Protein AF-A0A3M1I255-F1 (afdb_monomer)

Sequence (517 aa):
MKRRALAVLLSLVSLVLFVALSLAASPASAQTYRFALEQEVVHVYLNGDGTLDLEYTFLFANDKDASPIDFVDVGLPDEEYLYGDLSHVRAEVNGQPIEEIAPSPYVFPGLALALGEHAIRPGERGEVHVFIPGVKAQYYPDTTSGDYASFQFSPTWFGEEFVHGESDITVTFHLPPGVAPAEPRWHEAPEGFPAEPETGFDEEGRITYTWHNPQANGFTQYIFGLSIPRQYVLSAIVLAEKRLLLTITPEGALDVYYFLAFKNDSRNTPLSQFSLRDAYGYRSEVASLQAAVDGTPLAADALSVEYGDIHLDLGEQAIQSGQSGTVEVRYLLTGQTFTSSWYQERYRRVKLDFEPAGFTEDWLFGPTDLTVRVTLPPGLSEADLDMLTPDDLGEPRFEHDAEGHLVLLWEVSAVSPSTPQYLDLEMPSGVVPESAVYRFPPPGLLERLGIDEDTAMLFSCIAFIAGVIVVSTYQARRRKMQYFPPKIKIEGHGIKRGLTAVEAAILMEQPLDKVMT

Secondary structure (DSSP, 8-state):
-HHHHHHHHHHHHHHHHHHHHHH-----------EEEEEEEEEEEE-TTSEEEEEEEEEEEE-TTSPPB-EEEEE-S-SGGGGS-GGG-EEEETTEE--EEEE-SSSSSEEEEE-GGG-B-TT-EEEEEEEEEEEEP--EE-SS-TTEEEEEE------TTTEES-EEEEEEEEPPTT--TTS-EE-PPPTTS-SS-EEEE-TT--EEEEEEEEEE-TTS---EEEEEEGGGTS--EEEEEEEEEEEE-TTS-EEEEEEEEEEE--SS--B-EEEEE-SSTTTEEEEEEEEEETTEEPPGGGEEEETTEEEEE-GGG-B-TT-EEEEEEEEEEEES-EEE-STTTTS-EEEEEE---PPPTTTEES-EEEEEEEEPPTT--GGG-EEE--TTT-SPEEEE-TT--EEEEEEEEEE-TT----EEEEEEGGGS-GGGEEEPPPPPTTGGGT--HHHHHHHHHHHHHHHHHHHHHHHHHHHHTS-PPP----------TT--HHHHHHHTT--GGG---

Nearest PDB structures (foldseek):
  8b6l-assembly1_O  TM=3.598E-01  e=1.463E-15  Homo sapiens
  6s7o-assembly1_E  TM=3.641E-01  e=7.084E-15  Homo sapiens
  6s7t-assembly1_E  TM=3.806E-01  e=4.755E-14  Homo sapiens
  7oci-assembly1_A  TM=3.636E-01  e=4.503E-14  Saccharomyces cerevisiae S288C
  6c26-assembly1_1  TM=3.506E-01  e=1.956E-13  Saccharomyces cerevisiae S288C

pLDDT: mean 83.04, std 16.11, range [34.34, 98.88]

Structure (mmCIF, N/CA/C/O backbone):
data_AF-A0A3M1I255-F1
#
_entry.id   AF-A0A3M1I255-F1
#
loop_
_atom_site.group_PDB
_atom_site.id
_atom_site.type_symbol
_atom_site.label_atom_id
_atom_site.label_alt_id
_atom_site.label_comp_id
_atom_site.label_asym_id
_atom_site.label_entity_id
_atom_site.label_seq_id
_atom_site.pdbx_PDB_ins_code
_atom_site.Cartn_x
_atom_site.Cartn_y
_atom_site.Cartn_z
_atom_site.occupancy
_atom_site.B_iso_or_equiv
_atom_site.auth_seq_id
_atom_site.auth_comp_id
_atom_site.auth_asym_id
_atom_site.auth_atom_id
_atom_site.pdbx_PDB_model_num
ATOM 1 N N . MET A 1 1 ? -20.206 25.141 -33.506 1.00 45.88 1 MET A N 1
ATOM 2 C CA . MET A 1 1 ? -21.549 25.143 -32.870 1.00 45.88 1 MET A CA 1
ATOM 3 C C . MET A 1 1 ? -21.674 24.180 -31.686 1.00 45.88 1 MET A C 1
ATOM 5 O O . MET A 1 1 ? -22.148 24.625 -30.652 1.00 45.88 1 MET A O 1
ATOM 9 N N . LYS A 1 2 ? -21.198 22.925 -31.767 1.00 43.56 2 LYS A N 1
ATOM 10 C CA . LYS A 1 2 ? -21.338 21.913 -30.692 1.00 43.56 2 LYS A CA 1
ATOM 11 C C . LYS A 1 2 ? -20.740 22.305 -29.320 1.00 43.56 2 LYS A C 1
ATOM 13 O O . LYS A 1 2 ? -21.380 22.085 -28.304 1.00 43.56 2 LYS A O 1
ATOM 18 N N . ARG A 1 3 ? -19.587 22.991 -29.281 1.00 39.81 3 ARG A N 1
ATOM 19 C CA . ARG A 1 3 ? -18.943 23.444 -28.023 1.00 39.81 3 ARG A CA 1
ATOM 20 C C . ARG A 1 3 ? -19.715 24.536 -27.262 1.00 39.81 3 ARG A C 1
ATOM 22 O O . ARG A 1 3 ? -19.673 24.572 -26.042 1.00 39.81 3 ARG A O 1
ATOM 29 N N . ARG A 1 4 ? -20.460 25.400 -27.967 1.00 43.88 4 ARG A N 1
ATOM 30 C CA . ARG A 1 4 ? -21.288 26.447 -27.333 1.00 43.88 4 ARG A CA 1
ATOM 31 C C . ARG A 1 4 ? -22.576 25.876 -26.736 1.00 43.88 4 ARG A C 1
ATOM 33 O O . ARG A 1 4 ? -23.020 26.356 -25.705 1.00 43.88 4 ARG A O 1
ATOM 40 N N . ALA A 1 5 ? -23.139 24.838 -27.356 1.00 45.91 5 ALA A N 1
ATOM 41 C CA . ALA A 1 5 ? -24.298 24.126 -26.821 1.00 45.91 5 ALA A CA 1
ATOM 42 C C . ALA A 1 5 ? -23.943 23.318 -25.560 1.00 45.91 5 ALA A C 1
ATOM 44 O O . ALA A 1 5 ? -24.711 23.325 -24.606 1.00 45.91 5 ALA A O 1
ATOM 45 N N . LEU A 1 6 ? -22.756 22.699 -25.527 1.00 50.34 6 LEU A N 1
ATOM 46 C CA . LEU A 1 6 ? -22.270 21.946 -24.367 1.00 50.34 6 LEU A CA 1
ATOM 47 C C . LEU A 1 6 ? -22.017 22.851 -23.150 1.00 50.34 6 LEU A C 1
ATOM 49 O O . LEU A 1 6 ? -22.434 22.521 -22.048 1.00 50.34 6 LEU A O 1
ATOM 53 N N . ALA A 1 7 ? -21.418 24.028 -23.358 1.00 46.34 7 ALA A N 1
ATOM 54 C CA . ALA A 1 7 ? -21.197 25.003 -22.288 1.00 46.34 7 ALA A CA 1
ATOM 55 C C . ALA A 1 7 ? -22.514 25.548 -21.702 1.00 46.34 7 ALA A C 1
ATOM 57 O O . ALA A 1 7 ? -22.649 25.659 -20.488 1.00 46.34 7 ALA A O 1
ATOM 58 N N . VAL A 1 8 ? -23.513 25.830 -22.549 1.00 54.78 8 VAL A N 1
ATOM 59 C CA . VAL A 1 8 ? -24.846 26.281 -22.101 1.00 54.78 8 VAL A CA 1
ATOM 60 C C . VAL A 1 8 ? -25.586 25.176 -21.340 1.00 54.78 8 VAL A C 1
ATOM 62 O O . VAL A 1 8 ? -26.244 25.464 -20.343 1.00 54.78 8 VAL A O 1
ATOM 65 N N . LEU A 1 9 ? -25.446 23.918 -21.768 1.00 54.84 9 LEU A N 1
ATOM 66 C CA . LEU A 1 9 ? -26.016 22.760 -21.079 1.00 54.84 9 LEU A CA 1
ATOM 67 C C . LEU A 1 9 ? -25.373 22.551 -19.697 1.00 54.84 9 LEU A C 1
ATOM 69 O O . LEU A 1 9 ? -26.095 22.409 -18.717 1.00 54.84 9 LEU A O 1
ATOM 73 N N . LEU A 1 10 ? -24.042 22.622 -19.597 1.00 55.81 10 LEU A N 1
ATOM 74 C CA . LEU A 1 10 ? -23.306 22.521 -18.328 1.00 55.81 10 LEU A CA 1
ATOM 75 C C . LEU A 1 10 ? -23.678 23.644 -17.347 1.00 55.81 10 LEU A C 1
ATOM 77 O O . LEU A 1 10 ? -23.883 23.388 -16.161 1.00 55.81 10 LEU A O 1
ATOM 81 N N . SER A 1 11 ? -23.842 24.878 -17.834 1.00 52.22 11 SER A N 1
ATOM 82 C CA . SER A 1 11 ? -24.285 26.003 -16.999 1.00 52.22 11 SER A CA 1
ATOM 83 C C . SER A 1 11 ? -25.735 25.863 -16.522 1.00 52.22 11 SER A C 1
ATOM 85 O O . SER A 1 11 ? -26.038 26.234 -15.390 1.00 52.22 11 SER A O 1
ATOM 87 N N . LEU A 1 12 ? -26.631 25.312 -17.348 1.00 55.22 12 LEU A N 1
ATOM 88 C CA . LEU A 1 12 ? -28.015 25.026 -16.952 1.00 55.22 12 LEU A CA 1
ATOM 89 C C . LEU A 1 12 ? -28.090 23.898 -15.919 1.00 55.22 12 LEU A C 1
ATOM 91 O O . LEU A 1 12 ? -28.837 24.021 -14.954 1.00 55.22 12 LEU A O 1
ATOM 95 N N . VAL A 1 13 ? -27.286 22.844 -16.080 1.00 66.81 13 VAL A N 1
ATOM 96 C CA . VAL A 1 13 ? -27.197 21.738 -15.112 1.00 66.81 13 VAL A CA 1
ATOM 97 C C . VAL A 1 13 ? -26.678 22.242 -13.766 1.00 66.81 13 VAL A C 1
ATOM 99 O O . VAL A 1 13 ? -27.298 21.976 -12.743 1.00 66.81 13 VAL A O 1
ATOM 102 N N . SER A 1 14 ? -25.612 23.047 -13.760 1.00 60.94 14 SER A N 1
ATOM 103 C CA . SER A 1 14 ? -25.048 23.615 -12.529 1.00 60.94 14 SER A CA 1
ATOM 104 C C . SER A 1 14 ? -26.018 24.583 -11.825 1.00 60.94 14 SER A C 1
ATOM 106 O O . SER A 1 14 ? -26.135 24.565 -10.601 1.00 60.94 14 SER A O 1
ATOM 108 N N . LEU A 1 15 ? -26.797 25.366 -12.586 1.00 57.41 15 LEU A N 1
ATOM 109 C CA . LEU A 1 15 ? -27.832 26.254 -12.041 1.00 57.41 15 LEU A CA 1
ATOM 110 C C . LEU A 1 15 ? -29.017 25.479 -11.441 1.00 57.41 15 LEU A C 1
ATOM 112 O O . LEU A 1 15 ? -29.528 25.862 -10.390 1.00 57.41 15 LEU A O 1
ATOM 116 N N . VAL A 1 16 ? -29.453 24.394 -12.087 1.00 67.00 16 VAL A N 1
ATOM 117 C CA . VAL A 1 16 ? -30.518 23.522 -11.565 1.00 67.00 16 VAL A CA 1
ATOM 118 C C . VAL A 1 16 ? -30.048 22.790 -10.308 1.00 67.00 16 VAL A C 1
ATOM 120 O O . VAL A 1 16 ? -30.804 22.727 -9.342 1.00 67.00 16 VAL A O 1
ATOM 123 N N . LEU A 1 17 ? -28.792 22.331 -10.274 1.00 62.12 17 LEU A N 1
ATOM 124 C CA . LEU A 1 17 ? -28.184 21.719 -9.088 1.00 62.12 17 LEU A CA 1
ATOM 125 C C . LEU A 1 17 ? -28.128 22.715 -7.916 1.00 62.12 17 LEU A C 1
ATOM 127 O O . LEU A 1 17 ? -28.520 22.391 -6.801 1.00 62.12 17 LEU A O 1
ATOM 131 N N . PHE A 1 18 ? -27.736 23.964 -8.182 1.00 62.16 18 PHE A N 1
ATOM 132 C CA . PHE A 1 18 ? -27.691 25.037 -7.185 1.00 62.16 18 PHE A CA 1
ATOM 133 C C . PHE A 1 18 ? -29.078 25.385 -6.611 1.00 62.16 18 PHE A C 1
ATOM 135 O O . PHE A 1 18 ? -29.231 25.590 -5.403 1.00 62.16 18 PHE A O 1
ATOM 142 N N . VAL A 1 19 ? -30.110 25.433 -7.460 1.00 60.09 19 VAL A N 1
ATOM 143 C CA . VAL A 1 19 ? -31.499 25.677 -7.031 1.00 60.09 19 VAL A CA 1
ATOM 144 C C . VAL A 1 19 ? -32.063 24.474 -6.264 1.00 60.09 19 VAL A C 1
ATOM 146 O O . VAL A 1 19 ? -32.765 24.664 -5.276 1.00 60.09 19 VAL A O 1
ATOM 149 N N . ALA A 1 20 ? -31.712 23.246 -6.653 1.00 57.16 20 ALA A N 1
ATOM 150 C CA . ALA A 1 20 ? -32.116 22.034 -5.944 1.00 57.16 20 ALA A CA 1
ATOM 151 C C . ALA A 1 20 ? -31.476 21.931 -4.546 1.00 57.16 20 ALA A C 1
ATOM 153 O O . ALA A 1 20 ? -32.188 21.666 -3.580 1.00 57.16 20 ALA A O 1
ATOM 154 N N . LEU A 1 21 ? -30.175 22.229 -4.407 1.00 57.91 21 LEU A N 1
ATOM 155 C CA . LEU A 1 21 ? -29.491 22.223 -3.105 1.00 57.91 21 LEU A CA 1
ATOM 156 C C . LEU A 1 21 ? -29.992 23.327 -2.161 1.00 57.91 21 LEU A C 1
ATOM 158 O O . LEU A 1 21 ? -30.084 23.114 -0.957 1.00 57.91 21 LEU A O 1
ATOM 162 N N . SER A 1 22 ? -30.347 24.502 -2.688 1.00 53.00 22 SER A N 1
ATOM 163 C CA . SER A 1 22 ? -30.841 25.616 -1.862 1.00 53.00 22 SER A CA 1
ATOM 164 C C . SER A 1 22 ? -32.302 25.462 -1.421 1.00 53.00 22 SER A C 1
ATOM 166 O O . SER A 1 22 ? -32.699 26.067 -0.426 1.00 53.00 22 SER A O 1
ATOM 168 N N . LEU A 1 23 ? -33.092 24.637 -2.117 1.00 46.41 23 LEU A N 1
ATOM 169 C CA . LEU A 1 23 ? -34.475 24.309 -1.751 1.00 46.41 23 LEU A CA 1
ATOM 170 C C . LEU A 1 23 ? -34.589 23.077 -0.832 1.00 46.41 23 LEU A C 1
ATOM 172 O O . LEU A 1 23 ? -35.651 22.869 -0.252 1.00 46.41 23 LEU A O 1
ATOM 176 N N . ALA A 1 24 ? -33.520 22.289 -0.674 1.00 43.31 24 ALA A N 1
ATOM 177 C CA . ALA A 1 24 ? -33.484 21.097 0.182 1.00 43.31 24 ALA A CA 1
ATOM 178 C C . ALA A 1 24 ? -33.127 21.386 1.655 1.00 43.31 24 ALA A C 1
ATOM 180 O O . ALA A 1 24 ? -33.186 20.483 2.488 1.00 43.31 24 ALA A O 1
ATOM 181 N N . ALA A 1 25 ? -32.792 22.634 2.003 1.00 44.06 25 ALA A N 1
ATOM 182 C CA . ALA A 1 25 ? -32.494 23.034 3.376 1.00 44.06 25 ALA A CA 1
ATOM 183 C C . ALA A 1 25 ? -33.783 23.122 4.217 1.00 44.06 25 ALA A C 1
ATOM 185 O O . ALA A 1 25 ? -34.332 24.198 4.459 1.00 44.06 25 ALA A O 1
ATOM 186 N N . SER A 1 26 ? -34.285 21.965 4.645 1.00 40.56 26 SER A N 1
ATOM 187 C CA . SER A 1 26 ? -35.266 21.879 5.729 1.00 40.56 26 SER A CA 1
ATOM 188 C C . SER A 1 26 ? -34.577 22.214 7.059 1.00 40.56 26 SER A C 1
ATOM 190 O O . SER A 1 26 ? -33.384 21.939 7.200 1.00 40.56 26 SER A O 1
ATOM 192 N N . PRO A 1 27 ? -35.280 22.787 8.054 1.00 41.72 27 PRO A N 1
ATOM 193 C CA . PRO A 1 27 ? -34.753 22.834 9.410 1.00 41.72 27 PRO A CA 1
ATOM 194 C C . PRO A 1 27 ? -34.540 21.390 9.875 1.00 41.72 27 PRO A C 1
ATOM 196 O O . PRO A 1 27 ? -35.506 20.654 10.068 1.00 41.72 27 PRO A O 1
ATOM 199 N N . ALA A 1 28 ? -33.283 20.972 10.004 1.00 40.69 28 ALA A N 1
ATOM 200 C CA . ALA A 1 28 ? -32.952 19.731 10.676 1.00 40.69 28 ALA A CA 1
ATOM 201 C C . ALA A 1 28 ? -33.441 19.863 12.123 1.00 40.69 28 ALA A C 1
ATOM 203 O O . ALA A 1 28 ? -33.034 20.786 12.835 1.00 40.69 28 ALA A O 1
ATOM 204 N N . SER A 1 29 ? -34.348 18.984 12.554 1.00 45.31 29 SER A N 1
ATOM 205 C CA . SER A 1 29 ? -34.498 18.731 13.984 1.00 45.31 29 SER A CA 1
ATOM 206 C C . SER A 1 29 ? -33.114 18.345 14.483 1.00 45.31 29 SER A C 1
ATOM 208 O O . SER A 1 29 ? -32.577 17.338 14.036 1.00 45.31 29 SER A O 1
ATOM 210 N N . ALA A 1 30 ? -32.502 19.179 15.321 1.00 51.69 30 ALA A N 1
ATOM 211 C CA . ALA A 1 30 ? -31.205 18.860 15.893 1.00 51.69 30 ALA A CA 1
ATOM 212 C C . ALA A 1 30 ? -31.366 17.563 16.694 1.00 51.69 30 ALA A C 1
ATOM 214 O O . ALA A 1 30 ? -32.100 17.547 17.685 1.00 51.69 30 ALA A O 1
ATOM 215 N N . GLN A 1 31 ? -30.754 16.477 16.220 1.00 62.28 31 GLN A N 1
ATOM 216 C CA . GLN A 1 31 ? -30.656 15.244 16.988 1.00 62.28 31 GLN A CA 1
ATOM 217 C C . GLN A 1 31 ? -29.900 15.567 18.277 1.00 62.28 31 GLN A C 1
ATOM 219 O O . GLN A 1 31 ? -28.860 16.224 18.268 1.00 62.28 31 GLN A O 1
ATOM 224 N N . THR A 1 32 ? -30.472 15.158 19.400 1.00 83.56 32 THR A N 1
ATOM 225 C CA . THR A 1 32 ? -29.910 15.349 20.738 1.00 83.56 32 THR A CA 1
ATOM 226 C C . THR A 1 32 ? -29.199 14.074 21.162 1.00 83.56 32 THR A C 1
ATOM 228 O O . THR A 1 32 ? -29.614 13.424 22.121 1.00 83.56 32 THR A O 1
ATOM 231 N N . TYR A 1 33 ? -28.180 13.657 20.411 1.00 89.88 33 TYR A N 1
ATOM 232 C CA . TYR A 1 33 ? -27.353 12.524 20.819 1.00 89.88 33 TYR A CA 1
ATOM 233 C C . TYR A 1 33 ? -26.655 12.853 22.132 1.00 89.88 33 TYR A C 1
ATOM 235 O O . TYR A 1 33 ? -26.061 13.923 22.277 1.00 89.88 33 TYR A O 1
ATOM 243 N N . ARG A 1 34 ? -26.782 11.950 23.101 1.00 96.50 34 ARG A N 1
ATOM 244 C CA . ARG A 1 34 ? -26.091 12.049 24.378 1.00 96.50 34 ARG A CA 1
ATOM 245 C C . ARG A 1 34 ? -26.032 10.680 25.037 1.00 96.50 34 ARG A C 1
ATOM 247 O O . ARG A 1 34 ? -27.077 10.090 25.300 1.00 96.50 34 ARG A O 1
ATOM 254 N N . PHE A 1 35 ? -24.833 10.189 25.308 1.00 98.06 35 PHE A N 1
ATOM 255 C CA . PHE A 1 35 ? -24.633 8.837 25.822 1.00 98.06 35 PHE A CA 1
ATOM 256 C C . PHE A 1 35 ? -23.370 8.739 26.678 1.00 98.06 35 PHE A C 1
ATOM 258 O O . PHE A 1 35 ? -22.468 9.568 26.574 1.00 98.06 35 PHE A O 1
ATOM 265 N N . ALA A 1 36 ? -23.299 7.705 27.509 1.00 98.56 36 ALA A N 1
ATOM 266 C CA . ALA A 1 36 ? -22.050 7.254 28.103 1.00 98.56 36 ALA A CA 1
ATOM 267 C C . ALA A 1 36 ? -21.508 6.065 27.305 1.00 98.56 36 ALA A C 1
ATOM 269 O O . ALA A 1 36 ? -22.262 5.154 26.954 1.00 98.56 36 ALA A O 1
ATOM 270 N N . LEU A 1 37 ? -20.207 6.078 27.027 1.00 98.56 37 LEU A N 1
ATOM 271 C CA . LEU A 1 37 ? -19.478 4.913 26.539 1.00 98.56 37 LEU A CA 1
ATOM 272 C C . LEU A 1 37 ? -18.920 4.199 27.771 1.00 98.56 37 LEU A C 1
ATOM 274 O O . LEU A 1 37 ? -17.878 4.590 28.288 1.00 98.56 37 LEU A O 1
ATOM 278 N N . GLU A 1 38 ? -19.667 3.232 28.302 1.00 98.62 38 GLU A N 1
ATOM 279 C CA . GLU A 1 38 ? -19.299 2.540 29.545 1.00 98.62 38 GLU A CA 1
ATOM 280 C C . GLU A 1 38 ? -18.043 1.675 29.339 1.00 98.62 38 GLU A C 1
ATOM 282 O O . GLU A 1 38 ? -17.214 1.580 30.243 1.00 98.62 38 GLU A O 1
ATOM 287 N N . GLN A 1 39 ? -17.881 1.091 28.146 1.00 98.75 39 GLN A N 1
ATOM 288 C CA . GLN A 1 39 ? -16.728 0.267 27.789 1.00 98.75 39 GLN A CA 1
ATOM 289 C C . GLN A 1 39 ? -16.367 0.407 26.305 1.00 98.75 39 GLN A C 1
ATOM 291 O O . GLN A 1 39 ? -17.254 0.468 25.451 1.00 98.75 39 GLN A O 1
ATOM 296 N N . GLU A 1 40 ? -15.068 0.388 26.019 1.00 98.75 40 GLU A N 1
ATOM 297 C CA . GLU A 1 40 ? -14.499 0.187 24.688 1.00 98.75 40 GLU A CA 1
ATOM 298 C C . GLU A 1 40 ? -13.359 -0.833 24.776 1.00 98.75 40 GLU A C 1
ATOM 300 O O . GLU A 1 40 ? -12.365 -0.631 25.476 1.00 98.75 40 GLU A O 1
ATOM 305 N N . VAL A 1 41 ? -13.498 -1.942 24.060 1.00 98.88 41 VAL A N 1
ATOM 306 C CA . VAL A 1 41 ? -12.436 -2.939 23.905 1.00 98.88 41 VAL A CA 1
ATOM 307 C C . VAL A 1 41 ? -12.081 -3.007 22.435 1.00 98.88 41 VAL A C 1
ATOM 309 O O . VAL A 1 41 ? -12.965 -3.213 21.606 1.00 98.88 41 VAL A O 1
ATOM 312 N N . VAL A 1 42 ? -10.799 -2.858 22.116 1.00 98.75 42 VAL A N 1
ATOM 313 C CA . VAL A 1 42 ? -10.296 -3.059 20.759 1.00 98.75 42 VAL A CA 1
ATOM 314 C C . VAL A 1 42 ? -9.166 -4.075 20.741 1.00 98.75 42 VAL A C 1
ATOM 316 O O . VAL A 1 42 ? -8.175 -3.953 21.467 1.00 98.75 42 VAL A O 1
ATOM 319 N N . HIS A 1 43 ? -9.310 -5.059 19.863 1.00 98.75 43 HIS A N 1
ATOM 320 C CA . HIS A 1 43 ? -8.240 -5.953 19.460 1.00 98.75 43 HIS A CA 1
ATOM 321 C C . HIS A 1 43 ? -7.726 -5.529 18.083 1.00 98.75 43 HIS A C 1
ATOM 323 O O . HIS A 1 43 ? -8.492 -5.356 17.135 1.00 98.75 43 HIS A O 1
ATOM 329 N N . VAL A 1 44 ? -6.412 -5.337 17.990 1.00 98.44 44 VAL A N 1
ATOM 330 C CA . VAL A 1 44 ? -5.704 -4.953 16.766 1.00 98.44 44 VAL A CA 1
ATOM 331 C C . VAL A 1 44 ? -4.796 -6.107 16.369 1.00 98.44 44 VAL A C 1
ATOM 333 O O . VAL A 1 44 ? -3.741 -6.316 16.975 1.00 98.44 44 VAL A O 1
ATOM 336 N N . TYR A 1 45 ? -5.198 -6.865 15.357 1.00 97.56 45 TYR A N 1
ATOM 337 C CA . TYR A 1 45 ? -4.439 -8.003 14.854 1.00 97.56 45 TYR A CA 1
ATOM 338 C C . TYR A 1 45 ? -3.505 -7.564 13.743 1.00 97.56 45 TYR A C 1
ATOM 340 O O . TYR A 1 45 ? -3.955 -7.232 12.657 1.00 97.56 45 TYR A O 1
ATOM 348 N N . LEU A 1 46 ? -2.200 -7.568 14.002 1.00 94.31 46 LEU A N 1
ATOM 349 C CA . LEU A 1 46 ? -1.196 -7.202 13.007 1.00 94.31 46 LEU A CA 1
ATOM 350 C C . LEU A 1 46 ? -0.859 -8.422 12.150 1.00 94.31 46 LEU A C 1
ATOM 352 O O . LEU A 1 46 ? -0.397 -9.445 12.668 1.00 94.31 46 LEU A O 1
ATOM 356 N N . ASN A 1 47 ? -1.085 -8.314 10.843 1.00 90.81 47 ASN A N 1
ATOM 357 C CA . ASN A 1 47 ? -0.900 -9.411 9.903 1.00 90.81 47 ASN A CA 1
ATOM 358 C C . ASN A 1 47 ? 0.477 -9.364 9.229 1.00 90.81 47 ASN A C 1
ATOM 360 O O . ASN A 1 47 ? 1.185 -8.357 9.235 1.00 90.81 47 ASN A O 1
ATOM 364 N N . GLY A 1 48 ? 0.882 -10.506 8.665 1.00 82.81 48 GLY A N 1
ATOM 365 C CA . GLY A 1 48 ? 2.200 -10.661 8.045 1.00 82.81 48 GLY A CA 1
ATOM 366 C C . GLY A 1 48 ? 2.385 -9.887 6.737 1.00 82.81 48 GLY A C 1
ATOM 367 O O . GLY A 1 48 ? 3.509 -9.583 6.344 1.00 82.81 48 GLY A O 1
ATOM 368 N N . ASP A 1 49 ? 1.276 -9.578 6.075 1.00 78.88 49 ASP A N 1
ATOM 369 C CA . ASP A 1 49 ? 1.183 -8.947 4.760 1.00 78.88 49 ASP A CA 1
ATOM 370 C C . ASP A 1 49 ? 1.080 -7.413 4.817 1.00 78.88 49 ASP A C 1
ATOM 372 O O . ASP A 1 49 ? 0.891 -6.772 3.785 1.00 78.88 49 ASP A O 1
ATOM 376 N N . GLY A 1 50 ? 1.213 -6.822 6.006 1.00 82.75 50 GLY A N 1
ATOM 377 C CA . GLY A 1 50 ? 1.131 -5.374 6.201 1.00 82.75 50 GLY A CA 1
ATOM 378 C C . GLY A 1 50 ? -0.288 -4.850 6.398 1.00 82.75 50 GLY A C 1
ATOM 379 O O . GLY A 1 50 ? -0.492 -3.635 6.429 1.00 82.75 50 GLY A O 1
ATOM 380 N N . THR A 1 51 ? -1.268 -5.740 6.551 1.00 89.19 51 THR A N 1
ATOM 381 C CA . THR A 1 51 ? -2.625 -5.379 6.968 1.00 89.19 51 THR A CA 1
ATOM 382 C C . THR A 1 51 ? -2.809 -5.526 8.479 1.00 89.19 51 THR A C 1
ATOM 384 O O . THR A 1 51 ? -1.958 -6.066 9.195 1.00 89.19 51 THR A O 1
ATOM 387 N N . LEU A 1 52 ? -3.936 -5.035 8.977 1.00 93.25 52 LEU A N 1
ATOM 388 C CA . LEU A 1 52 ? -4.434 -5.294 10.311 1.00 93.25 52 LEU A CA 1
ATOM 389 C C . LEU A 1 52 ? -5.927 -5.634 10.273 1.00 93.25 52 LEU A C 1
ATOM 391 O O . LEU A 1 52 ? -6.669 -5.113 9.438 1.00 93.25 52 LEU A O 1
ATOM 395 N N . ASP A 1 53 ? -6.358 -6.489 11.195 1.00 97.31 53 ASP A N 1
ATOM 396 C CA . ASP A 1 53 ? -7.775 -6.721 11.470 1.00 97.31 53 ASP A CA 1
ATOM 397 C C . ASP A 1 53 ? -8.147 -5.999 12.768 1.00 97.31 53 ASP A C 1
ATOM 399 O O . ASP A 1 53 ? -7.413 -6.065 13.760 1.00 97.31 53 ASP A O 1
ATOM 403 N N . LEU A 1 54 ? -9.273 -5.290 12.759 1.00 98.31 54 LEU A N 1
ATOM 404 C CA . LEU A 1 54 ? -9.791 -4.571 13.922 1.00 98.31 54 LEU A CA 1
ATOM 405 C C . LEU A 1 54 ? -11.029 -5.276 14.447 1.00 98.31 54 LEU A C 1
ATOM 407 O O . LEU A 1 54 ? -11.963 -5.534 13.692 1.00 98.31 54 LEU A O 1
ATOM 411 N N . GLU A 1 55 ? -11.065 -5.522 15.747 1.00 98.62 55 GLU A N 1
ATOM 412 C CA . GLU A 1 55 ? -12.248 -6.023 16.431 1.00 98.62 55 GLU A CA 1
ATOM 413 C C . GLU A 1 55 ? -12.587 -5.092 17.588 1.00 98.62 55 GLU A C 1
ATOM 415 O O . GLU A 1 55 ? -11.834 -4.999 18.556 1.00 98.62 55 GLU A O 1
ATOM 420 N N . TYR A 1 56 ? -13.705 -4.382 17.472 1.00 98.75 56 TYR A N 1
ATOM 421 C CA . TYR A 1 56 ? -14.197 -3.469 18.496 1.00 98.75 56 TYR A CA 1
ATOM 422 C C . TYR A 1 56 ? -15.412 -4.049 19.208 1.00 98.75 56 TYR A C 1
ATOM 424 O O . TYR A 1 56 ? -16.298 -4.627 18.581 1.00 98.75 56 TYR A O 1
ATOM 432 N N . THR A 1 57 ? -15.492 -3.797 20.510 1.00 98.81 57 THR A N 1
ATOM 433 C CA . THR A 1 57 ? -16.708 -3.921 21.316 1.00 98.81 57 THR A CA 1
ATOM 434 C C . THR A 1 57 ? -16.951 -2.608 22.048 1.00 98.81 57 THR A C 1
ATOM 436 O O . THR A 1 57 ? -16.121 -2.177 22.849 1.00 98.81 57 THR A O 1
ATOM 439 N N . PHE A 1 58 ? -18.100 -1.989 21.799 1.00 98.81 58 PHE A N 1
ATOM 440 C CA . PHE A 1 58 ? -18.553 -0.773 22.468 1.00 98.81 58 PHE A CA 1
ATOM 441 C C . PHE A 1 58 ? -19.772 -1.081 23.335 1.00 98.81 58 PHE A C 1
ATOM 443 O O . PHE A 1 58 ? -20.763 -1.615 22.837 1.00 98.81 58 PHE A O 1
ATOM 450 N N . LEU A 1 59 ? -19.751 -0.683 24.606 1.00 98.81 59 LEU A N 1
ATOM 451 C CA . LEU A 1 59 ? -20.930 -0.718 25.472 1.00 98.81 59 LEU A CA 1
ATOM 452 C C . LEU A 1 59 ? -21.457 0.699 25.683 1.00 98.81 59 LEU A C 1
ATOM 454 O O . LEU A 1 59 ? -20.889 1.490 26.438 1.00 98.81 59 LEU A O 1
ATOM 458 N N . PHE A 1 60 ? -22.577 1.011 25.039 1.00 98.75 60 PHE A N 1
ATOM 459 C CA . PHE A 1 60 ? -23.233 2.306 25.164 1.00 98.75 60 PHE A CA 1
ATOM 460 C C . PHE A 1 60 ? -24.336 2.276 26.221 1.00 98.75 60 PHE A C 1
ATOM 462 O O . PHE A 1 60 ? -25.106 1.318 26.316 1.00 98.75 60 PHE A O 1
ATOM 469 N N . ALA A 1 61 ? -24.487 3.386 26.941 1.00 98.62 61 ALA A N 1
ATOM 470 C CA . ALA A 1 61 ? -25.671 3.718 27.723 1.00 98.62 61 ALA A CA 1
ATOM 471 C C . ALA A 1 61 ? -26.266 5.032 27.203 1.00 98.62 61 ALA A C 1
ATOM 473 O O . ALA A 1 61 ? -25.685 6.104 27.382 1.00 98.62 61 ALA A O 1
ATOM 474 N N . ASN A 1 62 ? -27.425 4.955 26.549 1.00 98.44 62 ASN A N 1
ATOM 475 C CA . ASN A 1 62 ? -28.073 6.119 25.957 1.00 98.44 62 ASN A CA 1
ATOM 476 C C . ASN A 1 62 ? -28.870 6.902 27.014 1.00 98.44 62 ASN A C 1
ATOM 478 O O . ASN A 1 62 ? -29.602 6.316 27.823 1.00 98.44 62 ASN A O 1
ATOM 482 N N . ASP A 1 63 ? -28.782 8.231 27.004 1.00 98.12 63 ASP A N 1
ATOM 483 C CA . ASP A 1 63 ? -29.504 9.055 27.970 1.00 98.12 63 ASP A CA 1
ATOM 484 C C . ASP A 1 63 ? -31.024 8.979 27.737 1.00 98.12 63 ASP A C 1
ATOM 486 O O . ASP A 1 63 ? -31.520 8.820 26.623 1.00 98.12 63 ASP A O 1
ATOM 490 N N . LYS A 1 64 ? -31.811 9.132 28.808 1.00 96.81 64 LYS A N 1
ATOM 491 C CA . LYS A 1 64 ? -33.285 9.013 28.756 1.00 96.81 64 LYS A CA 1
ATOM 492 C C . LYS A 1 64 ? -33.972 10.062 27.882 1.00 96.81 64 LYS A C 1
ATOM 494 O O . LYS A 1 64 ? -35.060 9.801 27.380 1.00 96.81 64 LYS A O 1
ATOM 499 N N . ASP A 1 65 ? -33.349 11.227 27.737 1.00 93.25 65 ASP A N 1
ATOM 500 C CA . ASP A 1 65 ? -33.876 12.368 26.982 1.00 93.25 65 ASP A CA 1
ATOM 501 C C . ASP A 1 65 ? -33.135 12.572 25.642 1.00 93.25 65 ASP A C 1
ATOM 503 O O . ASP A 1 65 ? -33.337 13.584 24.963 1.00 93.25 65 ASP A O 1
ATOM 507 N N . ALA A 1 66 ? -32.255 11.636 25.266 1.00 94.06 66 ALA A N 1
ATOM 508 C CA . ALA A 1 66 ? -31.492 11.693 24.027 1.00 94.06 66 ALA A CA 1
ATOM 509 C C . ALA A 1 66 ? -32.292 11.189 22.819 1.00 94.06 66 ALA A C 1
ATOM 511 O O . ALA A 1 66 ? -33.383 10.628 22.937 1.00 94.06 66 ALA A O 1
ATOM 512 N N . SER A 1 67 ? -31.739 11.403 21.627 1.00 95.06 67 SER A N 1
ATOM 513 C CA . SER A 1 67 ? -32.174 10.677 20.430 1.00 95.06 67 SER A CA 1
ATOM 514 C C . SER A 1 67 ? -31.713 9.208 20.505 1.00 95.06 67 SER A C 1
ATOM 516 O O . SER A 1 67 ? -30.713 8.925 21.167 1.00 95.06 67 SER A O 1
ATOM 518 N N . PRO A 1 68 ? -32.425 8.248 19.878 1.00 96.06 68 PRO A N 1
ATOM 519 C CA . PRO A 1 68 ? -31.922 6.880 19.745 1.00 96.06 68 PRO A CA 1
ATOM 520 C C . PRO A 1 68 ? -30.538 6.878 19.090 1.00 96.06 68 PRO A C 1
ATOM 522 O O . PRO A 1 68 ? -30.329 7.662 18.171 1.00 96.06 68 PRO A O 1
ATOM 525 N N . ILE A 1 69 ? -29.633 6.001 19.524 1.00 97.25 69 ILE A N 1
ATOM 526 C CA . ILE A 1 69 ? -28.380 5.755 18.798 1.00 97.25 69 ILE A CA 1
ATOM 527 C C . ILE A 1 69 ? -28.736 4.830 17.637 1.00 97.25 69 ILE A C 1
ATOM 529 O O . ILE A 1 69 ? -28.970 3.637 17.834 1.00 97.25 69 ILE A O 1
ATOM 533 N N . ASP A 1 70 ? -28.890 5.413 16.457 1.00 94.44 70 ASP A N 1
ATOM 534 C CA . ASP A 1 70 ? -29.277 4.750 15.211 1.00 94.44 70 ASP A CA 1
ATOM 535 C C . ASP A 1 70 ? -28.087 4.495 14.276 1.00 94.44 70 ASP A C 1
ATOM 537 O O . ASP A 1 70 ? -28.176 3.615 13.420 1.00 94.44 70 ASP A O 1
ATOM 541 N N . PHE A 1 71 ? -26.967 5.187 14.497 1.00 95.38 71 PHE A N 1
ATOM 542 C CA . PHE A 1 71 ? -25.686 4.949 13.841 1.00 95.38 71 PHE A CA 1
ATOM 543 C C . PHE A 1 71 ? -24.544 4.931 14.859 1.00 95.38 71 PHE A C 1
ATOM 545 O O . PHE A 1 71 ? -24.573 5.671 15.844 1.00 95.38 71 PHE A O 1
ATOM 552 N N . VAL A 1 72 ? -23.533 4.107 14.595 1.00 97.00 72 VAL A N 1
ATOM 553 C CA . VAL A 1 72 ? -22.230 4.167 15.269 1.00 97.00 72 VAL A CA 1
ATOM 554 C C . VAL A 1 72 ? -21.159 4.351 14.205 1.00 97.00 72 VAL A C 1
ATOM 556 O O . VAL A 1 72 ? -21.022 3.513 13.316 1.00 97.00 72 VAL A O 1
ATOM 559 N N . ASP A 1 73 ? -20.425 5.457 14.288 1.00 96.56 73 ASP A N 1
ATOM 560 C CA . ASP A 1 73 ? -19.302 5.739 13.402 1.00 96.56 73 ASP A CA 1
ATOM 561 C C . ASP A 1 73 ? -18.002 5.197 14.011 1.00 96.56 73 ASP A C 1
ATOM 563 O O . ASP A 1 73 ? -17.673 5.505 15.156 1.00 96.56 73 ASP A O 1
ATOM 567 N N . VAL A 1 74 ? -17.263 4.398 13.242 1.00 96.81 74 VAL A N 1
ATOM 568 C CA . VAL A 1 74 ? -16.007 3.756 13.653 1.00 96.81 74 VAL A CA 1
ATOM 569 C C . VAL A 1 74 ? -14.875 4.292 12.788 1.00 96.81 74 VAL A C 1
ATOM 571 O O . VAL A 1 74 ? -14.933 4.208 11.558 1.00 96.81 74 VAL A O 1
ATOM 574 N N . GLY A 1 75 ? -13.855 4.870 13.422 1.00 93.31 75 GLY A N 1
ATOM 575 C CA . GLY A 1 75 ? -12.700 5.433 12.725 1.00 93.31 75 GLY A CA 1
ATOM 576 C C . GLY A 1 75 ? -11.807 4.346 12.130 1.00 93.31 75 GLY A C 1
ATOM 577 O O . GLY A 1 75 ? -11.623 3.284 12.726 1.00 93.31 75 GLY A O 1
ATOM 578 N N . LEU A 1 76 ? -11.230 4.624 10.962 1.00 92.06 76 LEU A N 1
ATOM 579 C CA . LEU A 1 76 ? -10.239 3.761 10.323 1.00 92.06 76 LEU A CA 1
ATOM 580 C C . LEU A 1 76 ? -8.871 4.454 10.264 1.00 92.06 76 LEU A C 1
ATOM 582 O O . LEU A 1 76 ? -8.800 5.680 10.221 1.00 92.06 76 LEU A O 1
ATOM 586 N N . PRO A 1 77 ? -7.767 3.693 10.238 1.00 86.19 77 PRO A N 1
ATOM 587 C CA . PRO A 1 77 ? -6.435 4.242 10.008 1.00 86.19 77 PRO A CA 1
ATOM 588 C C . PRO A 1 77 ? -6.145 4.528 8.527 1.00 86.19 77 PRO A C 1
ATOM 590 O O . PRO A 1 77 ? -5.163 5.200 8.240 1.00 86.19 77 PRO A O 1
ATOM 593 N N . ASP A 1 78 ? -6.946 4.033 7.581 1.00 83.44 78 ASP A N 1
ATOM 594 C CA . ASP A 1 78 ? -6.672 4.123 6.143 1.00 83.44 78 ASP A CA 1
ATOM 595 C C . ASP A 1 78 ? -7.942 4.438 5.335 1.00 83.44 78 ASP A C 1
ATOM 597 O O . ASP A 1 78 ? -9.005 3.865 5.577 1.00 83.44 78 ASP A O 1
ATOM 601 N N . GLU A 1 79 ? -7.835 5.368 4.381 1.00 86.19 79 GLU A N 1
ATOM 602 C CA . GLU A 1 79 ? -8.950 5.762 3.510 1.00 86.19 79 GLU A CA 1
ATOM 603 C C . GLU A 1 79 ? -9.120 4.836 2.302 1.00 86.19 79 GLU A C 1
ATOM 605 O O . GLU A 1 79 ? -10.231 4.732 1.781 1.00 86.19 79 GLU A O 1
ATOM 610 N N . GLU A 1 80 ? -8.051 4.151 1.870 1.00 86.50 80 GLU A N 1
ATOM 611 C CA . GLU A 1 80 ? -8.075 3.244 0.715 1.00 86.50 80 GLU A CA 1
ATOM 612 C C . GLU A 1 80 ? -9.090 2.111 0.940 1.00 86.50 80 GLU A C 1
ATOM 614 O O . GLU A 1 80 ? -9.854 1.764 0.034 1.00 86.50 80 GLU A O 1
ATOM 619 N N . TYR A 1 81 ? -9.200 1.645 2.189 1.00 89.25 81 TYR A N 1
ATOM 620 C CA . TYR A 1 81 ? -10.199 0.671 2.633 1.00 89.25 81 TYR A CA 1
ATOM 621 C C . TYR A 1 81 ? -11.650 1.036 2.263 1.00 89.25 81 TYR A C 1
ATOM 623 O O . TYR A 1 81 ? -12.446 0.160 1.926 1.00 89.25 81 TYR A O 1
ATOM 631 N N . LEU A 1 82 ? -12.012 2.327 2.274 1.00 86.62 82 LEU A N 1
ATOM 632 C CA . LEU A 1 82 ? -13.386 2.784 2.010 1.00 86.62 82 LEU A CA 1
ATOM 633 C C . LEU A 1 82 ? -13.808 2.652 0.541 1.00 86.62 82 LEU A C 1
ATOM 635 O O . LEU A 1 82 ? -15.004 2.689 0.245 1.00 86.62 82 LEU A O 1
ATOM 639 N N . TYR A 1 83 ? -12.846 2.524 -0.375 1.00 86.06 83 TYR A N 1
ATOM 640 C CA . TYR A 1 83 ? -13.102 2.349 -1.807 1.00 86.06 83 TYR A CA 1
ATOM 641 C C . TYR A 1 83 ? -13.164 0.868 -2.222 1.00 86.06 83 TYR A C 1
ATOM 643 O O . TYR A 1 83 ? -13.438 0.577 -3.389 1.00 86.06 83 TYR A O 1
ATOM 651 N N . GLY A 1 84 ? -12.908 -0.052 -1.285 1.00 85.19 84 GLY A N 1
ATOM 652 C CA . GLY A 1 84 ? -12.911 -1.498 -1.494 1.00 85.19 84 GLY A CA 1
ATOM 653 C C . GLY A 1 84 ? -14.264 -2.179 -1.256 1.00 85.19 84 GLY A C 1
ATOM 654 O O . GLY A 1 84 ? -15.313 -1.541 -1.145 1.00 85.19 84 GLY A O 1
ATOM 655 N N . ASP A 1 85 ? -14.234 -3.513 -1.189 1.00 87.31 85 ASP A N 1
ATOM 656 C CA . ASP A 1 85 ? -15.402 -4.330 -0.855 1.00 87.31 85 ASP A CA 1
ATOM 657 C C . ASP A 1 85 ? -15.595 -4.426 0.667 1.00 87.31 85 ASP A C 1
ATOM 659 O O . ASP A 1 85 ? -14.845 -5.107 1.367 1.00 87.31 85 ASP A O 1
ATOM 663 N N . LEU A 1 86 ? -16.643 -3.773 1.171 1.00 92.75 86 LEU A N 1
ATOM 664 C CA . LEU A 1 86 ? -17.015 -3.789 2.587 1.00 92.75 86 LEU A CA 1
ATOM 665 C C . LEU A 1 86 ? -17.818 -5.038 2.995 1.00 92.75 86 LEU A C 1
ATOM 667 O O . LEU A 1 86 ? -18.169 -5.172 4.166 1.00 92.75 86 LEU A O 1
ATOM 671 N N . SER A 1 87 ? -18.101 -5.973 2.076 1.00 91.94 87 SER A N 1
ATOM 672 C CA . SER A 1 87 ? -18.891 -7.188 2.357 1.00 91.94 87 SER A CA 1
ATOM 673 C C . SER A 1 87 ? -18.252 -8.134 3.385 1.00 91.94 87 SER A C 1
ATOM 675 O O . SER A 1 87 ? -18.912 -9.034 3.912 1.00 91.94 87 SER A O 1
ATOM 677 N N . HIS A 1 88 ? -16.967 -7.934 3.681 1.00 93.69 88 HIS A N 1
ATOM 678 C CA . HIS A 1 88 ? -16.215 -8.693 4.675 1.00 93.69 88 HIS A CA 1
ATOM 679 C C . HIS A 1 88 ? -16.314 -8.123 6.095 1.00 93.69 88 HIS A C 1
ATOM 681 O O . HIS A 1 88 ? -15.984 -8.839 7.044 1.00 93.69 88 HIS A O 1
ATOM 687 N N . VAL A 1 89 ? -16.788 -6.882 6.251 1.00 97.88 89 VAL A N 1
ATOM 688 C CA . VAL A 1 89 ? -17.040 -6.281 7.563 1.00 97.88 89 VAL A CA 1
ATOM 689 C C . VAL A 1 89 ? -18.259 -6.954 8.186 1.00 97.88 89 VAL A C 1
ATOM 691 O O . VAL A 1 89 ? -19.290 -7.134 7.537 1.00 97.88 89 VAL A O 1
ATOM 694 N N . ARG A 1 90 ? -18.145 -7.341 9.456 1.00 98.31 90 ARG A N 1
ATOM 695 C CA . ARG A 1 90 ? -19.248 -7.938 10.218 1.00 98.31 90 ARG A CA 1
ATOM 696 C C . ARG A 1 90 ? -19.502 -7.090 11.441 1.00 98.31 90 ARG A C 1
ATOM 698 O O . ARG A 1 90 ? -18.563 -6.792 12.165 1.00 98.31 90 ARG A O 1
ATOM 705 N N . ALA A 1 91 ? -20.754 -6.734 11.677 1.00 98.38 91 ALA A N 1
ATOM 706 C CA . ALA A 1 91 ? -21.137 -5.996 12.864 1.00 98.38 91 ALA A CA 1
ATOM 707 C C . ALA A 1 91 ? -22.438 -6.544 13.441 1.00 98.38 91 ALA A C 1
ATOM 709 O O . ALA A 1 91 ? -23.285 -7.073 12.715 1.00 98.38 91 ALA A O 1
ATOM 710 N N . GLU A 1 92 ? -22.601 -6.393 14.746 1.00 98.56 92 GLU A N 1
ATOM 711 C CA . GLU A 1 92 ? -23.821 -6.741 15.456 1.00 98.56 92 GLU A CA 1
ATOM 712 C C . GLU A 1 92 ? -24.107 -5.760 16.592 1.00 98.56 92 GLU A C 1
ATOM 714 O O . GLU A 1 92 ? -23.212 -5.114 17.134 1.00 98.56 92 GLU A O 1
ATOM 719 N N . VAL A 1 93 ? -25.381 -5.657 16.962 1.00 98.50 93 VAL A N 1
ATOM 720 C CA . VAL A 1 93 ? -25.838 -4.948 18.156 1.00 98.50 93 VAL A CA 1
ATOM 721 C C . VAL A 1 93 ? -26.659 -5.899 19.019 1.00 98.50 93 VAL A C 1
ATOM 723 O O . VAL A 1 93 ? -27.667 -6.455 18.577 1.00 98.50 93 VAL A O 1
ATOM 726 N N . ASN A 1 94 ? -26.225 -6.121 20.260 1.00 97.69 94 ASN A N 1
ATOM 727 C CA . ASN A 1 94 ? -26.820 -7.086 21.191 1.00 97.69 94 ASN A CA 1
ATOM 728 C C . ASN A 1 94 ? -27.000 -8.496 20.572 1.00 97.69 94 ASN A C 1
ATOM 730 O O . ASN A 1 94 ? -28.045 -9.135 20.751 1.00 97.69 94 ASN A O 1
ATOM 734 N N . GLY A 1 95 ? -26.014 -8.959 19.795 1.00 96.38 95 GLY A N 1
ATOM 735 C CA . GLY A 1 95 ? -26.050 -10.245 19.087 1.00 96.38 95 GLY A CA 1
ATOM 736 C C . GLY A 1 95 ? -26.990 -10.305 17.873 1.00 96.38 95 GLY A C 1
ATOM 737 O O . GLY A 1 95 ? -27.311 -11.398 17.404 1.00 96.38 95 GLY A O 1
ATOM 738 N N . GLN A 1 96 ? -27.515 -9.167 17.400 1.00 97.88 96 GLN A N 1
ATOM 739 C CA . GLN A 1 96 ? -28.281 -9.074 16.151 1.00 97.88 96 GLN A CA 1
ATOM 740 C C . GLN A 1 96 ? -27.422 -8.447 15.045 1.00 97.88 96 GLN A C 1
ATOM 742 O O . GLN A 1 96 ? -26.880 -7.367 15.279 1.00 97.88 96 GLN A O 1
ATOM 747 N N . PRO A 1 97 ? -27.325 -9.055 13.848 1.00 97.69 97 PRO A N 1
ATOM 748 C CA . PRO A 1 97 ? -26.518 -8.517 12.755 1.00 97.69 97 PRO A CA 1
ATOM 749 C C . PRO A 1 97 ? -26.925 -7.101 12.332 1.00 97.69 97 PRO A C 1
ATOM 751 O O . PRO A 1 97 ? -28.112 -6.775 12.254 1.00 97.69 97 PRO A O 1
ATOM 754 N N . ILE A 1 98 ? -25.927 -6.285 12.004 1.00 97.38 98 ILE A N 1
ATOM 755 C CA . ILE A 1 98 ? -26.079 -4.990 11.340 1.00 97.38 98 ILE A CA 1
ATOM 756 C C . ILE A 1 98 ? -25.790 -5.198 9.849 1.00 97.38 98 ILE A C 1
ATOM 758 O O . ILE A 1 98 ? -24.666 -5.506 9.465 1.00 97.38 98 ILE A O 1
ATOM 762 N N . GLU A 1 99 ? -26.814 -5.043 9.010 1.00 93.31 99 GLU A N 1
ATOM 763 C CA . GLU A 1 99 ? -26.737 -5.330 7.565 1.00 93.31 99 GLU A CA 1
ATOM 764 C C . GLU A 1 99 ? -26.300 -4.118 6.727 1.00 93.31 99 GLU A C 1
ATOM 766 O O . GLU A 1 99 ? -25.812 -4.265 5.608 1.00 93.31 99 GLU A O 1
ATOM 771 N N . GLU A 1 100 ? -26.507 -2.905 7.240 1.00 94.44 100 GLU A N 1
ATOM 772 C CA . GLU A 1 100 ? -26.206 -1.666 6.526 1.00 94.44 100 GLU A CA 1
ATOM 773 C C . GLU A 1 100 ? -24.936 -1.033 7.108 1.00 94.44 100 GLU A C 1
ATOM 775 O O . GLU A 1 100 ? -24.950 -0.367 8.144 1.00 94.44 100 GLU A O 1
ATOM 780 N N . ILE A 1 101 ? -23.823 -1.296 6.420 1.00 95.75 101 ILE A N 1
ATOM 781 C CA . ILE A 1 101 ? -22.485 -0.776 6.707 1.00 95.75 101 ILE A CA 1
ATOM 782 C C . ILE A 1 101 ? -22.022 0.000 5.476 1.00 95.75 101 ILE A C 1
ATOM 784 O O . ILE A 1 101 ? -22.063 -0.512 4.355 1.00 95.75 101 ILE A O 1
ATOM 788 N N . ALA A 1 102 ? -21.600 1.245 5.671 1.00 93.56 102 ALA A N 1
ATOM 789 C CA . ALA A 1 102 ? -21.179 2.124 4.584 1.00 93.56 102 ALA A CA 1
ATOM 790 C C . ALA A 1 102 ? -20.069 3.078 5.045 1.00 93.56 102 ALA A C 1
ATOM 792 O O . ALA A 1 102 ? -19.869 3.237 6.249 1.00 93.56 102 ALA A O 1
ATOM 793 N N . PRO A 1 103 ? -19.360 3.757 4.125 1.00 94.25 103 PRO A N 1
ATOM 794 C CA . PRO A 1 103 ? -18.475 4.855 4.497 1.00 94.25 103 PRO A CA 1
ATOM 795 C C . PRO A 1 103 ? -19.221 5.917 5.314 1.00 94.25 103 PRO A C 1
ATOM 797 O O . PRO A 1 103 ? -20.324 6.337 4.945 1.00 94.25 103 PRO A O 1
ATOM 800 N N . SER A 1 104 ? -18.620 6.349 6.421 1.00 87.44 104 SER A N 1
ATOM 801 C CA . SER A 1 104 ? -19.224 7.345 7.301 1.00 87.44 104 SER A CA 1
ATOM 802 C C . SER A 1 104 ? -19.266 8.722 6.626 1.00 87.44 104 SER A C 1
ATOM 804 O O . SER A 1 104 ? -18.267 9.173 6.059 1.00 87.44 104 SER A O 1
ATOM 806 N N . PRO A 1 105 ? -20.399 9.445 6.697 1.00 84.19 105 PRO A N 1
ATOM 807 C CA . PRO A 1 105 ? -20.471 10.837 6.266 1.00 84.19 105 PRO A CA 1
ATOM 808 C C . PRO A 1 105 ? -19.939 11.825 7.323 1.00 84.19 105 PRO A C 1
ATOM 810 O O . PRO A 1 105 ? -19.884 13.025 7.040 1.00 84.19 105 PRO A O 1
ATOM 813 N N . TYR A 1 106 ? -19.586 11.354 8.526 1.00 84.38 106 TYR A N 1
ATOM 814 C CA . TYR A 1 106 ? -19.189 12.184 9.672 1.00 84.38 106 TYR A CA 1
ATOM 815 C C . TYR A 1 106 ? -17.736 11.967 10.101 1.00 84.38 106 TYR A C 1
ATOM 817 O O . TYR A 1 106 ? -17.071 12.924 10.500 1.00 84.38 106 TYR A O 1
ATOM 825 N N . VAL A 1 107 ? -17.239 10.735 9.990 1.00 83.81 107 VAL A N 1
ATOM 826 C CA . VAL A 1 107 ? -15.869 10.349 10.334 1.00 83.81 107 VAL A CA 1
ATOM 827 C C . VAL A 1 107 ? -15.132 9.982 9.055 1.00 83.81 107 VAL A C 1
ATOM 829 O O . VAL A 1 107 ? -15.566 9.110 8.308 1.00 83.81 107 VAL A O 1
ATOM 832 N N . PHE A 1 108 ? -14.006 10.647 8.795 1.00 85.75 108 PHE A N 1
ATOM 833 C CA . PHE A 1 108 ? -13.180 10.356 7.629 1.00 85.75 108 PHE A CA 1
ATOM 834 C C . PHE A 1 108 ? -11.699 10.205 8.013 1.00 85.75 108 PHE A C 1
ATOM 836 O O . PHE A 1 108 ? -11.133 11.169 8.540 1.00 85.75 108 PHE A O 1
ATOM 843 N N . PRO A 1 109 ? -11.063 9.055 7.709 1.00 92.12 109 PRO A N 1
ATOM 844 C CA . PRO A 1 109 ? -11.674 7.820 7.196 1.00 92.12 109 PRO A CA 1
ATOM 845 C C . PRO A 1 109 ? -12.446 7.047 8.289 1.00 92.12 109 PRO A C 1
ATOM 847 O O . PRO A 1 109 ? -12.010 6.981 9.436 1.00 92.12 109 PRO A O 1
ATOM 850 N N . GLY A 1 110 ? -13.607 6.468 7.952 1.00 92.69 110 GLY A N 1
ATOM 851 C CA . GLY A 1 110 ? -14.442 5.730 8.907 1.00 92.69 110 GLY A CA 1
ATOM 852 C C . GLY A 1 110 ? -15.658 5.033 8.287 1.00 92.69 110 GLY A C 1
ATOM 853 O O . GLY A 1 110 ? -16.064 5.343 7.165 1.00 92.69 110 GLY A O 1
ATOM 854 N N . LEU A 1 111 ? -16.247 4.094 9.029 1.00 93.12 111 LEU A N 1
ATOM 855 C CA . LEU A 1 111 ? -17.466 3.358 8.671 1.00 93.12 111 LEU A CA 1
ATOM 856 C C . LEU A 1 111 ? -18.640 3.814 9.534 1.00 93.12 111 LEU A C 1
ATOM 858 O O . LEU A 1 111 ? -18.474 4.019 10.729 1.00 93.12 111 LEU A O 1
ATOM 862 N N . ALA A 1 112 ? -19.827 3.916 8.945 1.00 95.50 112 ALA A N 1
ATOM 863 C CA . ALA A 1 112 ? -21.085 4.062 9.662 1.00 95.50 112 ALA A CA 1
ATOM 864 C C . ALA A 1 112 ? -21.782 2.698 9.751 1.00 95.50 112 ALA A C 1
ATOM 866 O O . ALA A 1 112 ? -22.058 2.061 8.730 1.00 95.50 112 ALA A O 1
ATOM 867 N N . LEU A 1 113 ? -22.084 2.272 10.976 1.00 97.06 113 LEU A N 1
ATOM 868 C CA . LEU A 1 113 ? -22.870 1.079 11.282 1.00 97.06 113 LEU A CA 1
ATOM 869 C C . LEU A 1 113 ? -24.320 1.508 11.521 1.00 97.06 113 LEU A C 1
ATOM 871 O O . LEU A 1 113 ? -24.599 2.161 12.526 1.00 97.06 113 LEU A O 1
ATOM 875 N N . ALA A 1 114 ? -25.243 1.179 10.618 1.00 96.25 114 ALA A N 1
ATOM 876 C CA . ALA A 1 114 ? -26.647 1.565 10.750 1.00 96.25 114 ALA A CA 1
ATOM 877 C C . ALA A 1 114 ? -27.422 0.529 11.577 1.00 96.25 114 ALA A C 1
ATOM 879 O O . ALA A 1 114 ? -27.794 -0.538 11.089 1.00 96.25 114 ALA A O 1
ATOM 880 N N . LEU A 1 115 ? -27.718 0.848 12.837 1.00 94.44 115 LEU A N 1
ATOM 881 C CA . LEU A 1 115 ? -28.366 -0.085 13.771 1.00 94.44 115 LEU A CA 1
ATOM 882 C C . LEU A 1 115 ? -29.830 -0.380 13.390 1.00 94.44 115 LEU A C 1
ATOM 884 O O . LEU A 1 115 ? -30.410 -1.365 13.851 1.00 94.44 115 LEU A O 1
ATOM 888 N N . GLY A 1 116 ? -30.445 0.468 12.560 1.00 91.25 116 GLY A N 1
ATOM 889 C CA . GLY A 1 116 ? -31.787 0.259 12.018 1.00 91.25 116 GLY A CA 1
ATOM 890 C C . GLY A 1 116 ? -32.845 0.049 13.107 1.00 91.25 116 GLY A C 1
ATOM 891 O O . GLY A 1 116 ? -32.964 0.827 14.055 1.00 91.25 116 GLY A O 1
ATOM 892 N N . GLU A 1 117 ? -33.625 -1.028 12.992 1.00 92.69 117 GLU A N 1
ATOM 893 C CA . GLU A 1 117 ? -34.660 -1.372 13.982 1.00 92.69 117 GLU A CA 1
ATOM 894 C C . GLU A 1 117 ? -34.085 -1.718 15.369 1.00 92.69 117 GLU A C 1
ATOM 896 O O . GLU A 1 117 ? -34.813 -1.665 16.367 1.00 92.69 117 GLU A O 1
ATOM 901 N N . HIS A 1 118 ? -32.783 -2.012 15.445 1.00 95.88 118 HIS A N 1
ATOM 902 C CA . HIS A 1 118 ? -32.046 -2.337 16.666 1.00 95.88 118 HIS A CA 1
ATOM 903 C C . HIS A 1 118 ? -31.339 -1.125 17.298 1.00 95.88 118 HIS A C 1
ATOM 905 O O . HIS A 1 118 ? -30.502 -1.296 18.182 1.00 95.88 118 HIS A O 1
ATOM 911 N N . ALA A 1 119 ? -31.690 0.099 16.881 1.00 96.88 119 ALA A N 1
ATOM 912 C CA . ALA A 1 119 ? -31.198 1.335 17.488 1.00 96.88 119 ALA A CA 1
ATOM 913 C C . ALA A 1 119 ? -31.353 1.338 19.021 1.00 96.88 119 ALA A C 1
ATOM 915 O O . ALA A 1 119 ? -32.424 1.008 19.547 1.00 96.88 119 ALA A O 1
ATOM 916 N N . ILE A 1 120 ? -30.312 1.784 19.730 1.00 97.75 120 ILE A N 1
ATOM 917 C CA . ILE A 1 120 ? -30.281 1.826 21.200 1.00 97.75 120 ILE A CA 1
ATOM 918 C C . ILE A 1 120 ? -31.186 2.968 21.662 1.00 97.75 120 ILE A C 1
ATOM 920 O O . ILE A 1 120 ? -30.878 4.153 21.467 1.00 97.75 120 ILE A O 1
ATOM 924 N N . ARG A 1 121 ? -32.346 2.634 22.236 1.00 97.62 121 ARG A N 1
ATOM 925 C CA . ARG A 1 121 ? -33.373 3.636 22.548 1.00 97.62 121 ARG A CA 1
ATOM 926 C C . ARG A 1 121 ? -32.966 4.502 23.745 1.00 97.62 121 ARG A C 1
ATOM 928 O O . ARG A 1 121 ? -32.096 4.121 24.526 1.00 97.62 121 ARG A O 1
ATOM 935 N N . PRO A 1 122 ? -33.602 5.672 23.921 1.00 97.94 122 PRO A N 1
ATOM 936 C CA . PRO A 1 122 ? -33.317 6.539 25.058 1.00 97.94 122 PRO A CA 1
ATOM 937 C C . PRO A 1 122 ? -33.509 5.805 26.391 1.00 97.94 122 PRO A C 1
ATOM 939 O O . PRO A 1 122 ? -34.568 5.229 26.652 1.00 97.94 122 PRO A O 1
ATOM 942 N N . GLY A 1 123 ? -32.485 5.835 27.244 1.00 97.75 123 GLY A N 1
ATOM 943 C CA . GLY A 1 123 ? -32.461 5.140 28.532 1.00 97.75 123 GLY A CA 1
ATOM 944 C C . GLY A 1 123 ? -32.080 3.656 28.480 1.00 97.75 123 GLY A C 1
ATOM 945 O O . GLY A 1 123 ? -32.082 3.018 29.536 1.00 97.75 123 GLY A O 1
ATOM 946 N N . GLU A 1 124 ? -31.780 3.105 27.302 1.00 98.31 124 GLU A N 1
ATOM 947 C CA . GLU A 1 124 ? -31.323 1.723 27.128 1.00 98.31 124 GLU A CA 1
ATOM 948 C C . GLU A 1 124 ? -29.795 1.625 27.044 1.00 98.31 124 GLU A C 1
ATOM 950 O O . GLU A 1 124 ? -29.087 2.615 26.849 1.00 98.31 124 GLU A O 1
ATOM 955 N N . ARG A 1 125 ? -29.298 0.394 27.193 1.00 98.69 125 ARG A N 1
ATOM 956 C CA . ARG A 1 125 ? -27.917 0.025 26.890 1.00 98.69 125 ARG A CA 1
ATOM 957 C C . ARG A 1 125 ? -27.874 -0.835 25.639 1.00 98.69 125 ARG A C 1
ATOM 959 O O . ARG A 1 125 ? -28.814 -1.594 25.396 1.00 98.69 125 ARG A O 1
ATOM 966 N N . GLY A 1 126 ? -26.781 -0.752 24.899 1.00 98.44 126 GLY A N 1
ATOM 967 C CA . GLY A 1 126 ? -26.521 -1.656 23.790 1.00 98.44 126 GLY A CA 1
ATOM 968 C C . GLY A 1 126 ? -25.036 -1.922 23.638 1.00 98.44 126 GLY A C 1
ATOM 969 O O . GLY A 1 126 ? -24.225 -1.004 23.749 1.00 98.44 126 GLY A O 1
ATOM 970 N N . GLU A 1 127 ? -24.714 -3.186 23.407 1.00 98.81 127 GLU A N 1
ATOM 971 C CA . GLU A 1 127 ? -23.383 -3.631 23.020 1.00 98.81 127 GLU A CA 1
ATOM 972 C C . GLU A 1 127 ? -23.313 -3.662 21.496 1.00 98.81 127 GLU A C 1
ATOM 974 O O . GLU A 1 127 ? -24.174 -4.273 20.861 1.00 98.81 127 GLU A O 1
ATOM 979 N N . VAL A 1 128 ? -22.329 -2.980 20.918 1.00 98.81 128 VAL A N 1
ATOM 980 C CA . VAL A 1 128 ? -22.054 -2.982 19.480 1.00 98.81 128 VAL A CA 1
ATOM 981 C C . VAL A 1 128 ? -20.698 -3.630 19.265 1.00 98.81 128 VAL A C 1
ATOM 983 O O . VAL A 1 128 ? -19.693 -3.139 19.777 1.00 98.81 128 VAL A O 1
ATOM 986 N N . HIS A 1 129 ? -20.677 -4.715 18.504 1.00 98.81 129 HIS A N 1
ATOM 987 C CA . HIS A 1 129 ? -19.461 -5.413 18.101 1.00 98.81 129 HIS A CA 1
ATOM 988 C C . HIS A 1 129 ? -19.236 -5.218 16.604 1.00 98.81 129 HIS A C 1
ATOM 990 O O . HIS A 1 129 ? -20.192 -5.238 15.824 1.00 98.81 129 HIS A O 1
ATOM 996 N N . VAL A 1 130 ? -17.988 -4.997 16.196 1.00 98.69 130 VAL A N 1
ATOM 997 C CA . VAL A 1 130 ? -17.613 -4.932 14.782 1.00 98.69 130 VAL A CA 1
ATOM 998 C C . VAL A 1 130 ? -16.240 -5.546 14.545 1.00 98.69 130 VAL A C 1
ATOM 1000 O O . VAL A 1 130 ? -15.278 -5.243 15.245 1.00 98.69 130 VAL A O 1
ATOM 1003 N N . PHE A 1 131 ? -16.153 -6.373 13.508 1.00 98.62 131 PHE A N 1
ATOM 1004 C CA . PHE A 1 131 ? -14.928 -6.944 12.969 1.00 98.62 131 PHE A CA 1
ATOM 1005 C C . PHE A 1 131 ? -14.664 -6.391 11.563 1.00 98.62 131 PHE A C 1
ATOM 1007 O O . PHE A 1 131 ? -15.491 -6.547 10.657 1.00 98.62 131 PHE A O 1
ATOM 1014 N N . ILE A 1 132 ? -13.505 -5.756 11.387 1.00 98.19 132 ILE A N 1
ATOM 1015 C CA . ILE A 1 132 ? -13.068 -5.056 10.175 1.00 98.19 132 ILE A CA 1
ATOM 1016 C C . ILE A 1 132 ? -11.746 -5.692 9.708 1.00 98.19 132 ILE A C 1
ATOM 1018 O O . ILE A 1 132 ? -10.685 -5.329 10.221 1.00 98.19 132 ILE A O 1
ATOM 1022 N N . PRO A 1 133 ? -11.783 -6.663 8.779 1.00 97.12 133 PRO A N 1
ATOM 1023 C CA . PRO A 1 133 ? -10.578 -7.352 8.328 1.00 97.12 133 PRO A CA 1
ATOM 1024 C C . PRO A 1 133 ? -9.825 -6.586 7.238 1.00 97.12 133 PRO A C 1
ATOM 1026 O O . PRO A 1 133 ? -10.452 -5.927 6.407 1.00 97.12 133 PRO A O 1
ATOM 1029 N N . GLY A 1 134 ? -8.507 -6.773 7.166 1.00 92.56 134 GLY A N 1
ATOM 1030 C CA . GLY A 1 134 ? -7.683 -6.412 6.009 1.00 92.56 134 GLY A CA 1
ATOM 1031 C C . GLY A 1 134 ? -7.470 -4.912 5.808 1.00 92.56 134 GLY A C 1
ATOM 1032 O O . GLY A 1 134 ? -7.300 -4.463 4.675 1.00 92.56 134 GLY A O 1
ATOM 1033 N N . VAL A 1 135 ? -7.498 -4.120 6.879 1.00 91.81 135 VAL A N 1
ATOM 1034 C CA . VAL A 1 135 ? -7.203 -2.686 6.804 1.00 91.81 135 VAL A CA 1
ATOM 1035 C C . VAL A 1 135 ? -5.702 -2.499 6.611 1.00 91.81 135 VAL A C 1
ATOM 1037 O O . VAL A 1 135 ? -4.902 -3.113 7.310 1.00 91.81 135 VAL A O 1
ATOM 1040 N N . LYS A 1 136 ? -5.275 -1.649 5.679 1.00 88.19 136 LYS A N 1
ATOM 1041 C CA . LYS A 1 136 ? -3.847 -1.390 5.464 1.00 88.19 136 LYS A CA 1
ATOM 1042 C C . LYS A 1 136 ? -3.238 -0.698 6.685 1.00 88.19 136 LYS A C 1
ATOM 1044 O O . LYS A 1 136 ? -3.740 0.329 7.144 1.00 88.19 136 LYS A O 1
ATOM 1049 N N . ALA A 1 137 ? -2.147 -1.246 7.213 1.00 85.75 137 ALA A N 1
ATOM 1050 C CA . ALA A 1 137 ? -1.437 -0.628 8.323 1.00 85.75 137 ALA A CA 1
ATOM 1051 C C . ALA A 1 137 ? -0.482 0.463 7.811 1.00 85.75 137 ALA A C 1
ATOM 1053 O O . ALA A 1 137 ? 0.246 0.272 6.836 1.00 85.75 137 ALA A O 1
ATOM 1054 N N . GLN A 1 138 ? -0.443 1.606 8.499 1.00 84.38 138 GLN A N 1
ATOM 1055 C CA . GLN A 1 138 ? 0.492 2.691 8.189 1.00 84.38 138 GLN A CA 1
ATOM 1056 C C . GLN A 1 138 ? 1.831 2.472 8.905 1.00 84.38 138 GLN A C 1
ATOM 1058 O O . GLN A 1 138 ? 2.104 3.061 9.954 1.00 84.38 138 GLN A O 1
ATOM 1063 N N . TYR A 1 139 ? 2.659 1.584 8.355 1.00 84.31 139 TYR A N 1
ATOM 1064 C CA . TYR A 1 139 ? 4.025 1.387 8.834 1.00 84.31 139 TYR A CA 1
ATOM 1065 C C . TYR A 1 139 ? 4.968 2.478 8.316 1.00 84.31 139 TYR A C 1
ATOM 1067 O O . TYR A 1 139 ? 4.927 2.865 7.152 1.00 84.31 139 TYR A O 1
ATOM 1075 N N . TYR A 1 140 ? 5.882 2.909 9.177 1.00 79.25 140 TYR A N 1
ATOM 1076 C CA . TYR A 1 140 ? 6.966 3.833 8.872 1.00 79.25 140 TYR A CA 1
ATOM 1077 C C . TYR A 1 140 ? 8.306 3.217 9.289 1.00 79.25 140 TYR A C 1
ATOM 1079 O O . TYR A 1 140 ? 8.351 2.461 10.264 1.00 79.25 140 TYR A O 1
ATOM 1087 N N . PRO A 1 141 ? 9.421 3.543 8.614 1.00 71.94 141 PRO A N 1
ATOM 1088 C CA . PRO A 1 141 ? 10.744 3.168 9.101 1.00 71.94 141 PRO A CA 1
ATOM 1089 C C . PRO A 1 141 ? 10.987 3.713 10.515 1.00 71.94 141 PRO A C 1
ATOM 1091 O O . PRO A 1 141 ? 10.787 4.903 10.773 1.00 71.94 141 PRO A O 1
ATOM 1094 N N . ASP A 1 142 ? 11.447 2.861 11.433 1.00 73.62 142 ASP A N 1
ATOM 1095 C CA . ASP A 1 142 ? 11.797 3.301 12.784 1.00 73.62 142 ASP A CA 1
ATOM 1096 C C . ASP A 1 142 ? 13.022 4.231 12.737 1.00 73.62 142 ASP A C 1
ATOM 1098 O O . ASP A 1 142 ? 14.075 3.906 12.180 1.00 73.62 142 ASP A O 1
ATOM 1102 N N . THR A 1 143 ? 12.899 5.408 13.353 1.00 69.81 143 THR A N 1
ATOM 1103 C CA . THR A 1 143 ? 13.939 6.452 13.315 1.00 69.81 143 THR A CA 1
ATOM 1104 C C . THR A 1 143 ? 15.200 6.101 14.112 1.00 69.81 143 THR A C 1
ATOM 1106 O O . THR A 1 143 ? 16.231 6.759 13.958 1.00 69.81 143 THR A O 1
ATOM 1109 N N . THR A 1 144 ? 15.150 5.063 14.949 1.00 69.06 144 THR A N 1
ATOM 1110 C CA . THR A 1 144 ? 16.281 4.559 15.740 1.00 69.06 144 THR A CA 1
ATOM 1111 C C . THR A 1 144 ? 16.937 3.323 15.123 1.00 69.06 144 THR A C 1
ATOM 1113 O O . THR A 1 144 ? 18.118 3.075 15.381 1.00 69.06 144 THR A O 1
ATOM 1116 N N . SER A 1 145 ? 16.212 2.548 14.306 1.00 74.31 145 SER A N 1
ATOM 1117 C CA . SER A 1 145 ? 16.724 1.344 13.638 1.00 74.31 145 SER A CA 1
ATOM 1118 C C . SER A 1 145 ? 15.923 1.001 12.377 1.00 74.31 145 SER A C 1
ATOM 1120 O O . SER A 1 145 ? 14.807 0.511 12.467 1.00 74.31 145 SER A O 1
ATOM 1122 N N . GLY A 1 146 ? 16.531 1.127 11.192 1.00 69.56 146 GLY A N 1
ATOM 1123 C CA . GLY A 1 146 ? 15.877 0.815 9.905 1.00 69.56 146 GLY A CA 1
ATOM 1124 C C . GLY A 1 146 ? 15.475 -0.657 9.680 1.00 69.56 146 GLY A C 1
ATOM 1125 O O . GLY A 1 146 ? 14.899 -0.984 8.640 1.00 69.56 146 GLY A O 1
ATOM 1126 N N . ASP A 1 147 ? 15.763 -1.542 10.639 1.00 79.94 147 ASP A N 1
ATOM 1127 C CA . ASP A 1 147 ? 15.328 -2.945 10.644 1.00 79.94 147 ASP A CA 1
ATOM 1128 C C . ASP A 1 147 ? 13.907 -3.119 11.213 1.00 79.94 147 ASP A C 1
ATOM 1130 O O . ASP A 1 147 ? 13.314 -4.197 11.104 1.00 79.94 147 ASP A O 1
ATOM 1134 N N . TYR A 1 148 ? 13.352 -2.065 11.816 1.00 86.44 148 TYR A N 1
ATOM 1135 C CA . TYR A 1 148 ? 12.022 -2.052 12.410 1.00 86.44 148 TYR A CA 1
ATOM 1136 C C . TYR A 1 148 ? 11.047 -1.225 11.575 1.00 86.44 148 TYR A C 1
ATOM 1138 O O . TYR A 1 148 ? 11.384 -0.164 11.048 1.00 86.44 148 TYR A O 1
ATOM 1146 N N . ALA A 1 149 ? 9.820 -1.725 11.504 1.00 87.12 149 ALA A N 1
ATOM 1147 C CA . ALA A 1 149 ? 8.654 -0.993 11.058 1.00 87.12 149 ALA A CA 1
ATOM 1148 C C . ALA A 1 149 ? 7.905 -0.501 12.304 1.00 87.12 149 ALA A C 1
ATOM 1150 O O . ALA A 1 149 ? 7.498 -1.299 13.155 1.00 87.12 149 ALA A O 1
ATOM 1151 N N . SER A 1 150 ? 7.768 0.813 12.430 1.00 89.62 150 SER A N 1
ATOM 1152 C CA . SER A 1 150 ? 6.982 1.468 13.469 1.00 89.62 150 SER A CA 1
ATOM 1153 C C . SER A 1 150 ? 5.583 1.756 12.955 1.00 89.62 150 SER A C 1
ATOM 1155 O O . SER A 1 150 ? 5.421 2.137 11.802 1.00 89.62 150 SER A O 1
ATOM 1157 N N . PHE A 1 151 ? 4.575 1.654 13.808 1.00 88.88 151 PHE A N 1
ATOM 1158 C CA . PHE A 1 151 ? 3.252 2.189 13.503 1.00 88.88 151 PHE A CA 1
ATOM 1159 C C . PHE A 1 151 ? 2.617 2.775 14.759 1.00 88.88 151 PHE A C 1
ATOM 1161 O O . PHE A 1 151 ? 3.051 2.500 15.883 1.00 88.88 151 PHE A O 1
ATOM 1168 N N . GLN A 1 152 ? 1.596 3.596 14.547 1.00 92.81 152 GLN A N 1
ATOM 1169 C CA . GLN A 1 152 ? 0.751 4.132 15.600 1.00 92.81 152 GLN A CA 1
ATOM 1170 C C . GLN A 1 152 ? -0.703 3.787 15.310 1.00 92.81 152 GLN A C 1
ATOM 1172 O O . GLN A 1 152 ? -1.118 3.703 14.155 1.00 92.81 152 GLN A O 1
ATOM 1177 N N . PHE A 1 153 ? -1.470 3.594 16.371 1.00 95.81 153 PHE A N 1
ATOM 1178 C CA . PHE A 1 153 ? -2.886 3.291 16.303 1.00 95.81 153 PHE A CA 1
ATOM 1179 C C . PHE A 1 153 ? -3.630 4.037 17.402 1.00 95.81 153 PHE A C 1
ATOM 1181 O O . PHE A 1 153 ? -3.124 4.207 18.513 1.00 95.81 153 PHE A O 1
ATOM 1188 N N . SER A 1 154 ? -4.845 4.462 17.083 1.00 96.81 154 SER A N 1
ATOM 1189 C CA . SER A 1 154 ? -5.764 5.064 18.033 1.00 96.81 154 SER A CA 1
ATOM 1190 C C . SER A 1 154 ? -7.105 4.334 17.954 1.00 96.81 154 SER A C 1
ATOM 1192 O O . SER A 1 154 ? -7.581 4.139 16.832 1.00 96.81 154 SER A O 1
ATOM 1194 N N . PRO A 1 155 ? -7.699 3.919 19.093 1.00 96.81 155 PRO A N 1
ATOM 1195 C CA . PRO A 1 155 ? -9.081 3.451 19.127 1.00 96.81 155 PRO A CA 1
ATOM 1196 C C . PRO A 1 155 ? -10.045 4.554 18.668 1.00 96.81 155 PRO A C 1
ATOM 1198 O O . PRO A 1 155 ? -9.651 5.711 18.504 1.00 96.81 155 PRO A O 1
ATOM 1201 N N . THR A 1 156 ? -11.313 4.210 18.458 1.00 96.62 156 THR A N 1
ATOM 1202 C CA . THR A 1 156 ? -12.318 5.194 18.039 1.00 96.62 156 THR A CA 1
ATOM 1203 C C . THR A 1 156 ? -12.616 6.150 19.196 1.00 96.62 156 THR A C 1
ATOM 1205 O O . THR A 1 156 ? -12.684 5.750 20.348 1.00 96.62 156 THR A O 1
ATOM 1208 N N . TRP A 1 157 ? -12.819 7.434 18.904 1.00 96.38 157 TRP A N 1
ATOM 1209 C CA . TRP A 1 157 ? -13.284 8.410 19.891 1.00 96.38 157 TRP A CA 1
ATOM 1210 C C . TRP A 1 157 ? -14.485 9.179 19.342 1.00 96.38 157 TRP A C 1
ATOM 1212 O O . TRP A 1 157 ? -14.674 9.301 18.130 1.00 96.38 157 TRP A O 1
ATOM 1222 N N . PHE A 1 158 ? -15.299 9.715 20.244 1.00 93.69 158 PHE A N 1
ATOM 1223 C CA . PHE A 1 158 ? -16.551 10.396 19.928 1.00 93.69 158 PHE A CA 1
ATOM 1224 C C . PHE A 1 158 ? -16.466 11.890 20.254 1.00 93.69 158 PHE A C 1
ATOM 1226 O O . PHE A 1 158 ? -15.655 12.323 21.070 1.00 93.69 158 PHE A O 1
ATOM 1233 N N . GLY A 1 159 ? -17.322 12.698 19.624 1.00 91.88 159 GLY A N 1
ATOM 1234 C CA . GLY A 1 159 ? -17.405 14.130 19.927 1.00 91.88 159 GLY A CA 1
ATOM 1235 C C . GLY A 1 159 ? -17.729 14.372 21.405 1.00 91.88 159 GLY A C 1
ATOM 1236 O O . GLY A 1 159 ? -18.685 13.794 21.932 1.00 91.88 159 GLY A O 1
ATOM 1237 N N . GLU A 1 160 ? -16.950 15.232 22.069 1.00 92.50 160 GLU A N 1
ATOM 1238 C CA . GLU A 1 160 ? -17.118 15.577 23.493 1.00 92.50 160 GLU A CA 1
ATOM 1239 C C . GLU A 1 160 ? -18.496 16.188 23.805 1.00 92.50 160 GLU A C 1
ATOM 1241 O O . GLU A 1 160 ? -18.943 16.200 24.952 1.00 92.50 160 GLU A O 1
ATOM 1246 N N . GLU A 1 161 ? -19.195 16.690 22.786 1.00 90.81 161 GLU A N 1
ATOM 1247 C CA . GLU A 1 161 ? -20.564 17.183 22.891 1.00 90.81 161 GLU A CA 1
ATOM 1248 C C . GLU A 1 161 ? -21.618 16.068 23.025 1.00 90.81 161 GLU A C 1
ATOM 1250 O O . GLU A 1 161 ? -22.733 16.347 23.479 1.00 90.81 161 GLU A O 1
ATOM 1255 N N . PHE A 1 162 ? -21.284 14.828 22.646 1.00 93.62 162 PHE A N 1
ATOM 1256 C CA . PHE A 1 162 ? -22.196 13.680 22.640 1.00 93.62 162 PHE A CA 1
ATOM 1257 C C . PHE A 1 162 ? -21.890 12.685 23.764 1.00 93.62 162 PHE A C 1
ATOM 1259 O O . PHE A 1 162 ? -22.816 12.197 24.418 1.00 93.62 162 PHE A O 1
ATOM 1266 N N . VAL A 1 163 ? -20.610 12.384 24.000 1.00 96.50 163 VAL A N 1
ATOM 1267 C CA . VAL A 1 163 ? -20.189 11.383 24.990 1.00 96.50 163 VAL A CA 1
ATOM 1268 C C . VAL A 1 163 ? -19.868 12.022 26.342 1.00 96.50 163 VAL A C 1
ATOM 1270 O O . VAL A 1 163 ? -19.292 13.105 26.422 1.00 96.50 163 VAL A O 1
ATOM 1273 N N . HIS A 1 164 ? -20.238 11.358 27.436 1.00 96.81 164 HIS A N 1
ATOM 1274 C CA . HIS A 1 164 ? -19.920 11.803 28.795 1.00 96.81 164 HIS A CA 1
ATOM 1275 C C . HIS A 1 164 ? -19.613 10.630 29.731 1.00 96.81 164 HIS A C 1
ATOM 1277 O O . HIS A 1 164 ? -19.906 9.479 29.423 1.00 96.81 164 HIS A O 1
ATOM 1283 N N . GLY A 1 165 ? -19.045 10.940 30.898 1.00 96.75 165 GLY A N 1
ATOM 1284 C CA . GLY A 1 165 ? -18.664 9.942 31.898 1.00 96.75 165 GLY A CA 1
ATOM 1285 C C . GLY A 1 165 ? -17.253 9.385 31.706 1.00 96.75 165 GLY A C 1
ATOM 1286 O O . GLY A 1 165 ? -16.499 9.843 30.850 1.00 96.75 165 GLY A O 1
ATOM 1287 N N . GLU A 1 166 ? -16.899 8.437 32.572 1.00 98.25 166 GLU A N 1
ATOM 1288 C CA . GLU A 1 166 ? -15.684 7.628 32.442 1.00 98.25 166 GLU A CA 1
ATOM 1289 C C . GLU A 1 166 ? -15.962 6.449 31.502 1.00 98.25 166 GLU A C 1
ATOM 1291 O O . GLU A 1 166 ? -17.085 5.938 31.464 1.00 98.25 166 GLU A O 1
ATOM 1296 N N . SER A 1 167 ? -14.932 6.020 30.779 1.00 98.44 167 SER A N 1
ATOM 1297 C CA . SER A 1 167 ? -14.966 4.871 29.875 1.00 98.44 167 SER A CA 1
ATOM 1298 C C . SER A 1 167 ? -13.899 3.866 30.289 1.00 98.44 167 SER A C 1
ATOM 1300 O O . SER A 1 167 ? -12.739 4.237 30.487 1.00 98.44 167 SER A O 1
ATOM 1302 N N . ASP A 1 168 ? -14.290 2.598 30.406 1.00 98.81 168 ASP A N 1
ATOM 1303 C CA . ASP A 1 168 ? -13.351 1.493 30.581 1.00 98.81 168 ASP A CA 1
ATOM 1304 C C . ASP A 1 168 ? -12.757 1.119 29.217 1.00 98.81 168 ASP A C 1
ATOM 1306 O O . ASP A 1 168 ? -13.440 0.510 28.392 1.00 98.81 168 ASP A O 1
ATOM 1310 N N . ILE A 1 169 ? -11.514 1.542 28.961 1.00 98.88 169 ILE A N 1
ATOM 1311 C CA . ILE A 1 169 ? -10.856 1.365 27.661 1.00 98.88 169 ILE A CA 1
ATOM 1312 C C . ILE A 1 169 ? -9.752 0.314 27.759 1.00 98.88 169 ILE A C 1
ATOM 1314 O O . ILE A 1 169 ? -8.809 0.447 28.549 1.00 98.88 169 ILE A O 1
ATOM 1318 N N . THR A 1 170 ? -9.845 -0.704 26.903 1.00 98.88 170 THR A N 1
ATOM 1319 C CA . THR A 1 170 ? -8.826 -1.746 26.722 1.00 98.88 170 THR A CA 1
ATOM 1320 C C . THR A 1 170 ? -8.367 -1.791 25.269 1.00 98.88 170 THR A C 1
ATOM 1322 O O . THR A 1 170 ? -9.179 -1.949 24.362 1.00 98.88 170 THR A O 1
ATOM 1325 N N . VAL A 1 171 ? -7.055 -1.692 25.052 1.00 98.81 171 VAL A N 1
ATOM 1326 C CA . VAL A 1 171 ? -6.422 -1.815 23.733 1.00 98.81 171 VAL A CA 1
ATOM 1327 C C . VAL A 1 171 ? -5.458 -2.989 23.768 1.00 98.81 171 VAL A C 1
ATOM 1329 O O . VAL A 1 171 ? -4.483 -2.958 24.523 1.00 98.81 171 VAL A O 1
ATOM 1332 N N . THR A 1 172 ? -5.704 -4.001 22.941 1.00 98.75 172 THR A N 1
ATOM 1333 C CA . THR A 1 172 ? -4.847 -5.184 22.824 1.00 98.75 172 THR A CA 1
ATOM 1334 C C . THR A 1 172 ? -4.306 -5.314 21.409 1.00 98.75 172 THR A C 1
ATOM 1336 O O . THR A 1 172 ? -5.051 -5.505 20.454 1.00 98.75 172 THR A O 1
ATOM 1339 N N . PHE A 1 173 ? -2.986 -5.270 21.269 1.00 98.56 173 PHE A N 1
ATOM 1340 C CA . PHE A 1 173 ? -2.314 -5.594 20.016 1.00 98.56 173 PHE A CA 1
ATOM 1341 C C . PHE A 1 173 ? -1.931 -7.065 19.995 1.00 98.56 173 PHE A C 1
ATOM 1343 O O . PHE A 1 173 ? -1.215 -7.519 20.886 1.00 98.56 173 PHE A O 1
ATOM 1350 N N . HIS A 1 174 ? -2.341 -7.774 18.950 1.00 98.12 174 HIS A N 1
ATOM 1351 C CA . HIS A 1 174 ? -1.882 -9.120 18.635 1.00 98.12 174 HIS A CA 1
ATOM 1352 C C . HIS A 1 174 ? -0.769 -9.003 17.599 1.00 98.12 174 HIS A C 1
ATOM 1354 O O . HIS A 1 174 ? -1.009 -8.634 16.446 1.00 98.12 174 HIS A O 1
ATOM 1360 N N . LEU A 1 175 ? 0.467 -9.257 18.025 1.00 95.94 175 LEU A N 1
ATOM 1361 C CA . LEU A 1 175 ? 1.640 -9.087 17.175 1.00 95.94 175 LEU A CA 1
ATOM 1362 C C . LEU A 1 175 ? 1.668 -10.130 16.044 1.00 95.94 175 LEU A C 1
ATOM 1364 O O . LEU A 1 175 ? 1.051 -11.189 16.163 1.00 95.94 175 LEU A O 1
ATOM 1368 N N . PRO A 1 176 ? 2.410 -9.877 14.955 1.00 92.81 176 PRO A N 1
ATOM 1369 C CA . PRO A 1 176 ? 2.458 -10.798 13.832 1.00 92.81 176 PRO A CA 1
ATOM 1370 C C . PRO A 1 176 ? 2.925 -12.207 14.224 1.00 92.81 176 PRO A C 1
ATOM 1372 O O . PRO A 1 176 ? 3.783 -12.364 15.104 1.00 92.81 176 PRO A O 1
ATOM 1375 N N . PRO A 1 177 ? 2.433 -13.251 13.534 1.00 89.38 177 PRO A N 1
ATOM 1376 C CA . PRO A 1 177 ? 2.870 -14.619 13.771 1.00 89.38 177 PRO A CA 1
ATOM 1377 C C . PRO A 1 177 ? 4.391 -14.786 13.646 1.00 89.38 177 PRO A C 1
ATOM 1379 O O . PRO A 1 177 ? 5.011 -14.359 12.669 1.00 89.38 177 PRO A O 1
ATOM 1382 N N . GLY A 1 178 ? 4.989 -15.471 14.623 1.00 88.62 178 GLY A N 1
ATOM 1383 C CA . GLY A 1 178 ? 6.409 -15.836 14.614 1.00 88.62 178 GLY A CA 1
ATOM 1384 C C . GLY A 1 178 ? 7.367 -14.802 15.211 1.00 88.62 178 GLY A C 1
ATOM 1385 O O . GLY A 1 178 ? 8.553 -15.111 15.326 1.00 88.62 178 GLY A O 1
ATOM 1386 N N . VAL A 1 179 ? 6.881 -13.626 15.626 1.00 91.81 179 VAL A N 1
ATOM 1387 C CA . VAL A 1 179 ? 7.685 -12.632 16.356 1.00 91.81 179 VAL A CA 1
ATOM 1388 C C . VAL A 1 179 ? 8.200 -13.234 17.668 1.00 91.81 179 VAL A C 1
ATOM 1390 O O . VAL A 1 179 ? 7.438 -13.832 18.431 1.00 91.81 179 VAL A O 1
ATOM 1393 N N . ALA A 1 180 ? 9.497 -13.084 17.953 1.00 91.62 180 ALA A N 1
ATOM 1394 C CA . ALA A 1 180 ? 10.078 -13.588 19.195 1.00 91.62 180 ALA A CA 1
ATOM 1395 C C . ALA A 1 180 ? 9.914 -12.578 20.354 1.00 91.62 180 ALA A C 1
ATOM 1397 O O . ALA A 1 180 ? 10.009 -11.375 20.124 1.00 91.62 180 ALA A O 1
ATOM 1398 N N . PRO A 1 181 ? 9.770 -13.017 21.624 1.00 89.94 181 PRO A N 1
ATOM 1399 C CA . PRO A 1 181 ? 9.426 -12.130 22.748 1.00 89.94 181 PRO A CA 1
ATOM 1400 C C . PRO A 1 181 ? 10.349 -10.932 23.009 1.00 89.94 181 PRO A C 1
ATOM 1402 O O . PRO A 1 181 ? 9.911 -9.948 23.590 1.00 89.94 181 PRO A O 1
ATOM 1405 N N . ALA A 1 182 ? 11.623 -11.013 22.617 1.00 89.81 182 ALA A N 1
ATOM 1406 C CA . ALA A 1 182 ? 12.611 -9.953 22.838 1.00 89.81 182 ALA A CA 1
ATOM 1407 C C . ALA A 1 182 ? 12.774 -8.996 21.642 1.00 89.81 182 ALA A C 1
ATOM 1409 O O . ALA A 1 182 ? 13.581 -8.070 21.709 1.00 89.81 182 ALA A O 1
ATOM 1410 N N . GLU A 1 183 ? 12.080 -9.260 20.535 1.00 92.00 183 GLU A N 1
ATOM 1411 C CA . GLU A 1 183 ? 12.173 -8.468 19.312 1.00 92.00 183 GLU A CA 1
ATOM 1412 C C . GLU A 1 183 ? 11.280 -7.212 19.333 1.00 92.00 183 GLU A C 1
ATOM 1414 O O . GLU A 1 183 ? 11.810 -6.130 19.088 1.00 92.00 183 GLU A O 1
ATOM 1419 N N . PRO A 1 184 ? 9.965 -7.291 19.614 1.00 93.19 184 PRO A N 1
ATOM 1420 C CA . PRO A 1 184 ? 9.076 -6.141 19.503 1.00 93.19 184 PRO A CA 1
ATOM 1421 C C . PRO A 1 184 ? 9.323 -5.109 20.605 1.00 93.19 184 PRO A C 1
ATOM 1423 O O . PRO A 1 184 ? 9.818 -5.415 21.691 1.00 93.19 184 PRO A O 1
ATOM 1426 N N . ARG A 1 185 ? 8.970 -3.858 20.304 1.00 93.56 185 ARG A N 1
ATOM 1427 C CA . ARG A 1 185 ? 9.114 -2.715 21.210 1.00 93.56 185 ARG A CA 1
ATOM 1428 C C . ARG A 1 185 ? 7.803 -1.950 21.261 1.00 93.56 185 ARG A C 1
ATOM 1430 O O . ARG A 1 185 ? 7.218 -1.681 20.217 1.00 93.56 185 ARG A O 1
ATOM 1437 N N . TRP A 1 186 ? 7.371 -1.563 22.452 1.00 94.12 186 TRP A N 1
ATOM 1438 C CA . TRP A 1 186 ? 6.294 -0.592 22.619 1.00 94.12 186 TRP A CA 1
ATOM 1439 C C . TRP A 1 186 ? 6.854 0.822 22.770 1.00 94.12 186 TRP A C 1
ATOM 1441 O O . TRP A 1 186 ? 8.008 1.014 23.162 1.00 94.12 186 TRP A O 1
ATOM 1451 N N . HIS A 1 187 ? 6.046 1.812 22.407 1.00 93.62 187 HIS A N 1
ATOM 1452 C CA . HIS A 1 187 ? 6.362 3.230 22.572 1.00 93.62 187 HIS A CA 1
ATOM 1453 C C . HIS A 1 187 ? 5.806 3.750 23.903 1.00 93.62 187 HIS A C 1
ATOM 1455 O O . HIS A 1 187 ? 5.240 2.999 24.696 1.00 93.62 187 HIS A O 1
ATOM 1461 N N . GLU A 1 188 ? 5.999 5.042 24.163 1.00 93.62 188 GLU A N 1
ATOM 1462 C CA . GLU A 1 188 ? 5.380 5.717 25.304 1.00 93.62 188 GLU A CA 1
ATOM 1463 C C . GLU A 1 188 ? 3.849 5.630 25.217 1.00 93.62 188 GLU A C 1
ATOM 1465 O O . GLU A 1 188 ? 3.265 5.867 24.159 1.00 93.62 188 GLU A O 1
ATOM 1470 N N . ALA A 1 189 ? 3.211 5.262 26.330 1.00 96.06 189 ALA A N 1
ATOM 1471 C CA . ALA A 1 189 ? 1.763 5.131 26.415 1.00 96.06 189 ALA A CA 1
ATOM 1472 C C . ALA A 1 189 ? 1.080 6.495 26.651 1.00 96.06 189 ALA A C 1
ATOM 1474 O O . ALA A 1 189 ? 1.677 7.376 27.279 1.00 96.06 189 ALA A O 1
ATOM 1475 N N . PRO A 1 190 ? -0.182 6.671 26.217 1.00 96.75 190 PRO A N 1
ATOM 1476 C CA . PRO A 1 190 ? -0.962 7.870 26.508 1.00 96.75 190 PRO A CA 1
ATOM 1477 C C . PRO A 1 190 ? -1.139 8.137 28.006 1.00 96.75 190 PRO A C 1
ATOM 1479 O O . PRO A 1 190 ? -1.140 7.221 28.831 1.00 96.75 190 PRO A O 1
ATOM 1482 N N . GLU A 1 191 ? -1.374 9.402 28.361 1.00 95.88 191 GLU A N 1
ATOM 1483 C CA . GLU A 1 191 ? -1.652 9.794 29.745 1.00 95.88 191 GLU A CA 1
ATOM 1484 C C . GLU A 1 191 ? -2.845 9.008 30.324 1.00 95.88 191 GLU A C 1
ATOM 1486 O O . GLU A 1 191 ? -3.877 8.828 29.678 1.00 95.88 191 GLU A O 1
ATOM 1491 N N . GLY A 1 192 ? -2.691 8.533 31.563 1.00 96.81 192 GLY A N 1
ATOM 1492 C CA . GLY A 1 192 ? -3.689 7.720 32.263 1.00 96.81 192 GLY A CA 1
ATOM 1493 C C . GLY A 1 192 ? -3.548 6.210 32.045 1.00 96.81 192 GLY A C 1
ATOM 1494 O O . GLY A 1 192 ? -4.048 5.446 32.867 1.00 96.81 192 GLY A O 1
ATOM 1495 N N . PHE A 1 193 ? -2.821 5.769 31.016 1.00 98.44 193 PHE A N 1
ATOM 1496 C CA . PHE A 1 193 ? -2.522 4.352 30.798 1.00 98.44 193 PHE A CA 1
ATOM 1497 C C . PHE A 1 193 ? -1.200 3.932 31.470 1.00 98.44 193 PHE A C 1
ATOM 1499 O O . PHE A 1 193 ? -0.324 4.768 31.715 1.00 98.44 193 PHE A O 1
ATOM 1506 N N . PRO A 1 194 ? -1.018 2.633 31.781 1.00 98.12 194 PRO A N 1
ATOM 1507 C CA . PRO A 1 194 ? 0.267 2.103 32.227 1.00 98.12 194 PRO A CA 1
ATOM 1508 C C . PRO A 1 194 ? 1.384 2.360 31.206 1.00 98.12 194 PRO A C 1
ATOM 1510 O O . PRO A 1 194 ? 1.191 2.181 30.007 1.00 98.12 194 PRO A O 1
ATOM 1513 N N . ALA A 1 195 ? 2.575 2.734 31.683 1.00 96.62 195 ALA A N 1
ATOM 1514 C CA . ALA A 1 195 ? 3.725 3.006 30.814 1.00 96.62 195 ALA A CA 1
ATOM 1515 C C . ALA A 1 195 ? 4.220 1.762 30.049 1.00 96.62 195 ALA A C 1
ATOM 1517 O O . ALA A 1 195 ? 4.770 1.884 28.959 1.00 96.62 195 ALA A O 1
ATOM 1518 N N . GLU A 1 196 ? 4.028 0.573 30.621 1.00 96.62 196 GLU A N 1
ATOM 1519 C CA . GLU A 1 196 ? 4.333 -0.715 29.997 1.00 96.62 196 GLU A CA 1
ATOM 1520 C C . GLU A 1 196 ? 3.024 -1.498 29.819 1.00 96.62 196 GLU A C 1
ATOM 1522 O O . GLU A 1 196 ? 2.211 -1.507 30.751 1.00 96.62 196 GLU A O 1
ATOM 1527 N N . PRO A 1 197 ? 2.805 -2.150 28.663 1.00 97.81 197 PRO A N 1
ATOM 1528 C CA . PRO A 1 197 ? 1.644 -3.002 28.467 1.00 97.81 197 PRO A CA 1
ATOM 1529 C C . PRO A 1 197 ? 1.751 -4.276 29.308 1.00 97.81 197 PRO A C 1
ATOM 1531 O O . PRO A 1 197 ? 2.843 -4.788 29.575 1.00 97.81 197 PRO A O 1
ATOM 1534 N N . GLU A 1 198 ? 0.606 -4.859 29.645 1.00 98.31 198 GLU A N 1
ATOM 1535 C CA . GLU A 1 198 ? 0.567 -6.267 30.021 1.00 98.31 198 GLU A CA 1
ATOM 1536 C C . GLU A 1 198 ? 0.936 -7.118 28.798 1.00 98.31 198 GLU A C 1
ATOM 1538 O O . GLU A 1 198 ? 0.429 -6.900 27.697 1.00 98.31 198 GLU A O 1
ATOM 1543 N N . THR A 1 199 ? 1.841 -8.080 28.988 1.00 97.69 199 THR A N 1
ATOM 1544 C CA . THR A 1 199 ? 2.320 -8.953 27.909 1.00 97.69 199 THR A CA 1
ATOM 1545 C C . THR A 1 199 ? 1.777 -10.364 28.084 1.00 97.69 199 THR A C 1
ATOM 1547 O O . THR A 1 199 ? 1.791 -10.905 29.192 1.00 97.69 199 THR A O 1
ATOM 1550 N N . GLY A 1 200 ? 1.311 -10.969 26.996 1.00 96.56 200 GLY A N 1
ATOM 1551 C CA . GLY A 1 200 ? 0.694 -12.291 27.019 1.00 96.56 200 GLY A CA 1
ATOM 1552 C C . GLY A 1 200 ? 0.818 -13.022 25.690 1.00 96.56 200 GLY A C 1
ATOM 1553 O O . GLY A 1 200 ? 1.642 -12.668 24.844 1.00 96.56 200 GLY A O 1
ATOM 1554 N N . PHE A 1 201 ? 0.000 -14.060 25.538 1.00 96.50 201 PHE A N 1
ATOM 1555 C CA . PHE A 1 201 ? -0.175 -14.773 24.283 1.00 96.50 201 PHE A CA 1
ATOM 1556 C C . PHE A 1 201 ? -1.664 -14.979 24.014 1.00 96.50 201 PHE A C 1
ATOM 1558 O O . PHE A 1 201 ? -2.413 -15.243 24.958 1.00 96.50 201 PHE A O 1
ATOM 1565 N N . ASP A 1 202 ? -2.073 -14.879 22.752 1.00 96.25 202 ASP A N 1
ATOM 1566 C CA . ASP A 1 202 ? -3.426 -15.241 22.323 1.00 96.25 202 ASP A CA 1
ATOM 1567 C C . ASP A 1 202 ? -3.568 -16.749 22.049 1.00 96.25 202 ASP A C 1
ATOM 1569 O O . ASP A 1 202 ? -2.650 -17.542 22.294 1.00 96.25 202 ASP A O 1
ATOM 1573 N N . GLU A 1 203 ? -4.748 -17.161 21.582 1.00 94.44 203 GLU A N 1
ATOM 1574 C CA . GLU A 1 203 ? -5.074 -18.568 21.323 1.00 94.44 203 GLU A CA 1
ATOM 1575 C C . GLU A 1 203 ? -4.224 -19.170 20.189 1.00 94.44 203 GLU A C 1
ATOM 1577 O O . GLU A 1 203 ? -3.915 -20.366 20.206 1.00 94.44 203 GLU A O 1
ATOM 1582 N N . GLU A 1 204 ? -3.772 -18.339 19.250 1.00 93.00 204 GLU A N 1
ATOM 1583 C CA . GLU A 1 204 ? -2.875 -18.686 18.146 1.00 93.00 204 GLU A CA 1
ATOM 1584 C C . GLU A 1 204 ? -1.389 -18.662 18.547 1.00 93.00 204 GLU A C 1
ATOM 1586 O O . GLU A 1 204 ? -0.518 -19.019 17.744 1.00 93.00 204 GLU A O 1
ATOM 1591 N N . GLY A 1 205 ? -1.078 -18.270 19.786 1.00 94.50 205 GLY A N 1
ATOM 1592 C CA . GLY A 1 205 ? 0.283 -18.163 20.304 1.00 94.50 205 GLY A CA 1
ATOM 1593 C C . GLY A 1 205 ? 1.042 -16.927 19.815 1.00 94.50 205 GLY A C 1
ATOM 1594 O O . GLY A 1 205 ? 2.274 -16.899 19.913 1.00 94.50 205 GLY A O 1
ATOM 1595 N N . ARG A 1 206 ? 0.348 -15.911 19.292 1.00 96.00 206 ARG A N 1
ATOM 1596 C CA . ARG A 1 206 ? 0.930 -14.593 19.012 1.00 96.00 206 ARG A CA 1
ATOM 1597 C C . ARG A 1 206 ? 1.164 -13.863 20.325 1.00 96.00 206 ARG A C 1
ATOM 1599 O O . ARG A 1 206 ? 0.419 -14.038 21.281 1.00 96.00 206 ARG A O 1
ATOM 1606 N N . ILE A 1 207 ? 2.196 -13.028 20.374 1.00 97.44 207 ILE A N 1
ATOM 1607 C CA . ILE A 1 207 ? 2.440 -12.158 21.530 1.00 97.44 207 ILE A CA 1
ATOM 1608 C C . ILE A 1 207 ? 1.348 -11.087 21.576 1.00 97.44 207 ILE A C 1
ATOM 1610 O O . ILE A 1 207 ? 1.041 -10.491 20.544 1.00 97.44 207 ILE A O 1
ATOM 1614 N N . THR A 1 208 ? 0.820 -10.801 22.764 1.00 98.31 208 THR A N 1
ATOM 1615 C CA . THR A 1 208 ? -0.137 -9.709 22.980 1.00 98.31 208 THR A CA 1
ATOM 1616 C C . THR A 1 208 ? 0.459 -8.599 23.831 1.00 98.31 208 THR A C 1
ATOM 1618 O O . THR A 1 208 ? 1.141 -8.886 24.816 1.00 98.31 208 THR A O 1
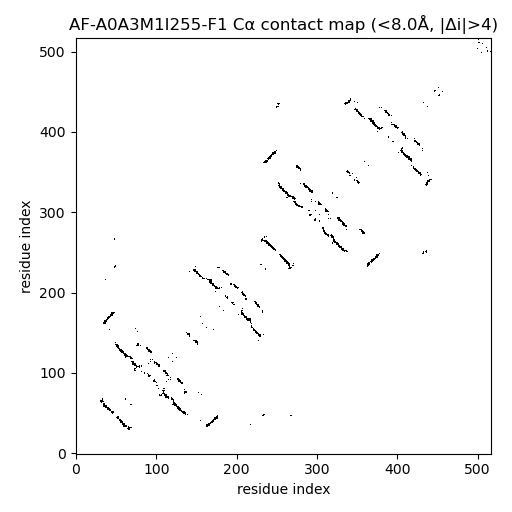ATOM 1621 N N . TYR A 1 209 ? 0.159 -7.345 23.485 1.00 98.38 209 TYR A N 1
ATOM 1622 C CA . TYR A 1 209 ? 0.416 -6.162 24.312 1.00 98.38 209 TYR A CA 1
ATOM 1623 C C . TYR A 1 209 ? -0.898 -5.461 24.643 1.00 98.38 209 TYR A C 1
ATOM 1625 O O . TYR A 1 209 ? -1.574 -4.978 23.737 1.00 98.38 209 TYR A O 1
ATOM 1633 N N . THR A 1 210 ? -1.238 -5.400 25.931 1.00 98.69 210 THR A N 1
ATOM 1634 C CA . THR A 1 210 ? -2.510 -4.857 26.417 1.00 98.69 210 THR A CA 1
ATOM 1635 C C . THR A 1 210 ? -2.302 -3.627 27.291 1.00 98.69 210 THR A C 1
ATOM 1637 O O . THR A 1 210 ? -1.611 -3.679 28.310 1.00 98.69 210 THR A O 1
ATOM 1640 N N . TRP A 1 211 ? -2.967 -2.536 26.926 1.00 98.81 211 TRP A N 1
ATOM 1641 C CA . TRP A 1 211 ? -3.135 -1.354 27.764 1.00 98.81 211 TRP A CA 1
ATOM 1642 C C . TRP A 1 211 ? -4.575 -1.270 28.254 1.00 98.81 211 TRP A C 1
ATOM 1644 O O . TRP A 1 211 ? -5.512 -1.384 27.469 1.00 98.81 211 TRP A O 1
ATOM 1654 N N . HIS A 1 212 ? -4.744 -1.042 29.555 1.00 98.75 212 HIS A N 1
ATOM 1655 C CA . HIS A 1 212 ? -6.051 -0.939 30.200 1.00 98.75 212 HIS A CA 1
ATOM 1656 C C . HIS A 1 212 ? -6.122 0.320 31.059 1.00 98.75 212 HIS A C 1
ATOM 1658 O O . HIS A 1 212 ? -5.222 0.573 31.866 1.00 98.75 212 HIS A O 1
ATOM 1664 N N . ASN A 1 213 ? -7.189 1.100 30.893 1.00 98.69 213 ASN A N 1
ATOM 1665 C CA . ASN A 1 213 ? -7.514 2.221 31.764 1.00 98.69 213 ASN A CA 1
ATOM 1666 C C . ASN A 1 213 ? -9.026 2.235 32.064 1.00 98.69 213 ASN A C 1
ATOM 1668 O O . ASN A 1 213 ? -9.813 2.630 31.202 1.00 98.69 213 ASN A O 1
ATOM 1672 N N . PRO A 1 214 ? -9.443 1.877 33.294 1.00 98.19 214 PRO A N 1
ATOM 1673 C CA . PRO A 1 214 ? -10.855 1.848 33.678 1.00 98.19 214 PRO A CA 1
ATOM 1674 C C . PRO A 1 214 ? -11.460 3.243 33.923 1.00 98.19 214 PRO A C 1
ATOM 1676 O O . PRO A 1 214 ? -12.637 3.348 34.255 1.00 98.19 214 PRO A O 1
ATOM 1679 N N . GLN A 1 215 ? -10.650 4.305 33.851 1.00 97.94 215 GLN A N 1
ATOM 1680 C CA . GLN A 1 215 ? -11.028 5.695 34.140 1.00 97.94 215 GLN A CA 1
ATOM 1681 C C . GLN A 1 215 ? -10.679 6.632 32.975 1.00 97.94 215 GLN A C 1
ATOM 1683 O O . GLN A 1 215 ? -10.447 7.828 33.175 1.00 97.94 215 GLN A O 1
ATOM 1688 N N . ALA A 1 216 ? -10.584 6.095 31.756 1.00 98.25 216 ALA A N 1
ATOM 1689 C CA . ALA A 1 216 ? -10.399 6.898 30.557 1.00 98.25 216 ALA A CA 1
ATOM 1690 C C . ALA A 1 216 ? -11.695 7.656 30.210 1.00 98.25 216 ALA A C 1
ATOM 1692 O O . ALA A 1 216 ? -12.647 7.713 30.993 1.00 98.25 216 ALA A O 1
ATOM 1693 N N . ASN A 1 217 ? -11.741 8.274 29.034 1.00 98.06 217 ASN A N 1
ATOM 1694 C CA . ASN A 1 217 ? -12.959 8.880 28.508 1.00 98.06 217 ASN A CA 1
ATOM 1695 C C . ASN A 1 217 ? -13.110 8.583 27.014 1.00 98.06 217 ASN A C 1
ATOM 1697 O O . ASN A 1 217 ? -12.117 8.458 26.306 1.00 98.06 217 ASN A O 1
ATOM 1701 N N . GLY A 1 218 ? -14.349 8.527 26.531 1.00 94.38 218 GLY A N 1
ATOM 1702 C CA . GLY A 1 218 ? -14.640 8.211 25.131 1.00 94.38 218 GLY A CA 1
ATOM 1703 C C . GLY A 1 218 ? -14.429 9.349 24.124 1.00 94.38 218 GLY A C 1
ATOM 1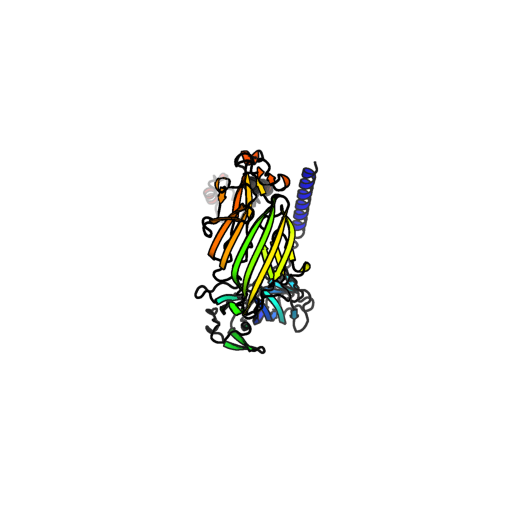704 O O . GLY A 1 218 ? -14.804 9.173 22.971 1.00 94.38 218 GLY A O 1
ATOM 1705 N N . PHE A 1 219 ? -13.905 10.520 24.516 1.00 95.31 219 PHE A N 1
ATOM 1706 C CA . PHE A 1 219 ? -13.723 11.675 23.611 1.00 95.31 219 PHE A CA 1
ATOM 1707 C C . PHE A 1 219 ? -12.261 12.041 23.331 1.00 95.31 219 PHE A C 1
ATOM 1709 O O . PHE A 1 219 ? -11.983 12.868 22.461 1.00 95.31 219 PHE A O 1
ATOM 1716 N N . THR A 1 220 ? -11.315 11.461 24.067 1.00 96.62 220 THR A N 1
ATOM 1717 C CA . THR A 1 220 ? -9.885 11.718 23.885 1.00 96.62 220 THR A CA 1
ATOM 1718 C C . THR A 1 220 ? -9.309 10.741 22.872 1.00 96.62 220 THR A C 1
ATOM 1720 O O . THR A 1 220 ? -9.467 9.532 23.000 1.00 96.62 220 THR A O 1
ATOM 1723 N N . GLN A 1 221 ? -8.566 11.262 21.899 1.00 96.12 221 GLN A N 1
ATOM 1724 C CA . GLN A 1 221 ? -7.788 10.436 20.986 1.00 96.12 221 GLN A CA 1
ATOM 1725 C C . GLN A 1 221 ? -6.531 9.906 21.697 1.00 96.12 221 GLN A C 1
ATOM 1727 O O . GLN A 1 221 ? -5.562 10.639 21.906 1.00 96.12 221 GLN A O 1
ATOM 1732 N N . TYR A 1 222 ? -6.536 8.628 22.068 1.00 97.38 222 TYR A N 1
ATOM 1733 C CA . TYR A 1 222 ? -5.391 7.958 22.691 1.00 97.38 222 TYR A CA 1
ATOM 1734 C C . TYR A 1 222 ? -4.522 7.283 21.628 1.00 97.38 222 TYR A C 1
ATOM 1736 O O . TYR A 1 222 ? -5.037 6.505 20.837 1.00 97.38 222 TYR A O 1
ATOM 1744 N N . ILE A 1 223 ? -3.217 7.558 21.578 1.00 96.69 223 ILE A N 1
ATOM 1745 C CA . ILE A 1 223 ? -2.327 7.033 20.527 1.00 96.69 223 ILE A CA 1
ATOM 1746 C C . ILE A 1 223 ? -1.327 6.045 21.125 1.00 96.69 223 ILE A C 1
ATOM 1748 O O . ILE A 1 223 ? -0.495 6.413 21.950 1.00 96.69 223 ILE A O 1
ATOM 1752 N N . PHE A 1 224 ? -1.370 4.804 20.661 1.00 96.69 224 PHE A N 1
ATOM 1753 C CA . PHE A 1 224 ? -0.453 3.738 21.048 1.00 96.69 224 PHE A CA 1
ATOM 1754 C C . PHE A 1 224 ? 0.501 3.449 19.893 1.00 96.69 224 PHE A C 1
ATOM 1756 O O . PHE A 1 224 ? 0.092 3.456 18.734 1.00 96.69 224 PHE A O 1
ATOM 1763 N N . GLY A 1 225 ? 1.772 3.202 20.197 1.00 93.31 225 GLY A N 1
ATOM 1764 C CA . GLY A 1 225 ? 2.797 2.957 19.186 1.00 93.31 225 GLY A CA 1
ATOM 1765 C C . GLY A 1 225 ? 3.593 1.694 19.464 1.00 93.31 225 GLY A C 1
ATOM 1766 O O . GLY A 1 225 ? 3.877 1.371 20.620 1.00 93.31 225 GLY A O 1
ATOM 1767 N N . LEU A 1 226 ? 3.970 0.996 18.396 1.00 93.62 226 LEU A N 1
ATOM 1768 C CA . LEU A 1 226 ? 4.808 -0.198 18.438 1.00 93.62 226 LEU A CA 1
ATOM 1769 C C . LEU A 1 226 ? 5.873 -0.130 17.340 1.00 93.62 226 LEU A C 1
ATOM 1771 O O . LEU A 1 226 ? 5.639 0.431 16.271 1.00 93.62 226 LEU A O 1
ATOM 1775 N N . SER A 1 227 ? 7.015 -0.769 17.579 1.00 92.88 227 SER A N 1
ATOM 1776 C CA . SER A 1 227 ? 8.005 -1.104 16.554 1.00 92.88 227 SER A CA 1
ATOM 1777 C C . SER A 1 227 ? 8.204 -2.614 16.510 1.00 92.88 227 SER A C 1
ATOM 1779 O O . SER A 1 227 ? 8.505 -3.247 17.525 1.00 92.88 227 SER A O 1
ATOM 1781 N N . ILE A 1 228 ? 8.077 -3.194 15.320 1.00 91.44 228 ILE A N 1
ATOM 1782 C CA . ILE A 1 228 ? 8.195 -4.638 15.071 1.00 91.44 228 ILE A CA 1
ATOM 1783 C C . ILE A 1 228 ? 9.282 -4.846 14.012 1.00 91.44 228 ILE A C 1
ATOM 1785 O O . ILE A 1 228 ? 9.395 -4.014 13.109 1.00 91.44 228 ILE A O 1
ATOM 1789 N N . PRO A 1 229 ? 10.104 -5.912 14.074 1.00 89.50 229 PRO A N 1
ATOM 1790 C CA . PRO A 1 229 ? 11.050 -6.173 12.998 1.00 89.50 229 PRO A CA 1
ATOM 1791 C C . PRO A 1 229 ? 10.310 -6.282 11.665 1.00 89.50 229 PRO A C 1
ATOM 1793 O O . PRO A 1 229 ? 9.383 -7.081 11.515 1.00 89.50 229 PRO A O 1
ATOM 1796 N N . ARG A 1 230 ? 10.733 -5.482 10.686 1.00 83.31 230 ARG A N 1
ATOM 1797 C CA . ARG A 1 230 ? 9.976 -5.260 9.447 1.00 83.31 230 ARG A CA 1
ATOM 1798 C C . ARG A 1 230 ? 9.696 -6.544 8.662 1.00 83.31 230 ARG A C 1
ATOM 1800 O O . ARG A 1 230 ? 8.664 -6.643 8.021 1.00 83.31 230 ARG A O 1
ATOM 1807 N N . GLN A 1 231 ? 10.567 -7.554 8.776 1.00 83.69 231 GLN A N 1
ATOM 1808 C CA . GLN A 1 231 ? 10.431 -8.860 8.111 1.00 83.69 231 GLN A CA 1
ATOM 1809 C C . GLN A 1 231 ? 9.133 -9.615 8.454 1.00 83.69 231 GLN A C 1
ATOM 1811 O O . GLN A 1 231 ? 8.793 -10.579 7.767 1.00 83.69 231 GLN A O 1
ATOM 1816 N N . TYR A 1 232 ? 8.456 -9.233 9.543 1.00 86.81 232 TYR A N 1
ATOM 1817 C CA . TYR A 1 232 ? 7.201 -9.843 9.975 1.00 86.81 232 TYR A CA 1
ATOM 1818 C C . TYR A 1 232 ? 5.953 -9.102 9.495 1.00 86.81 232 TYR A C 1
ATOM 1820 O O . TYR A 1 232 ? 4.880 -9.654 9.683 1.00 86.81 232 TYR A O 1
ATOM 1828 N N . VAL A 1 233 ? 6.074 -7.886 8.952 1.00 80.69 233 VAL A N 1
ATOM 1829 C CA . VAL A 1 233 ? 4.926 -7.015 8.615 1.00 80.69 233 VAL A CA 1
ATOM 1830 C C . VAL A 1 233 ? 5.022 -6.366 7.241 1.00 80.69 233 VAL A C 1
ATOM 1832 O O . VAL A 1 233 ? 4.021 -5.923 6.704 1.00 80.69 233 VAL A O 1
ATOM 1835 N N . LEU A 1 234 ? 6.215 -6.284 6.661 1.00 73.56 234 LEU A N 1
ATOM 1836 C CA . LEU A 1 234 ? 6.439 -5.766 5.321 1.00 73.56 234 LEU A CA 1
ATOM 1837 C C . LEU A 1 234 ? 7.118 -6.850 4.492 1.00 73.56 234 LEU A C 1
ATOM 1839 O O . LEU A 1 234 ? 7.959 -7.604 4.995 1.00 73.56 234 LEU A O 1
ATOM 1843 N N . SER A 1 235 ? 6.777 -6.896 3.206 1.00 68.56 235 SER A N 1
ATOM 1844 C CA . SER A 1 235 ? 7.496 -7.702 2.226 1.00 68.56 235 SER A CA 1
ATOM 1845 C C . SER A 1 235 ? 8.949 -7.242 2.187 1.00 68.56 235 SER A C 1
ATOM 1847 O O . SER A 1 235 ? 9.238 -6.189 1.641 1.00 68.56 235 SER A O 1
ATOM 1849 N N . ALA A 1 236 ? 9.867 -8.005 2.775 1.00 75.62 236 ALA A N 1
ATOM 1850 C CA . ALA A 1 236 ? 11.298 -7.742 2.768 1.00 75.62 236 ALA A CA 1
ATOM 1851 C C . ALA A 1 236 ? 11.934 -8.368 1.522 1.00 75.62 236 ALA A C 1
ATOM 1853 O O . ALA A 1 236 ? 12.641 -9.372 1.602 1.00 75.62 236 ALA A O 1
ATOM 1854 N N . ILE A 1 237 ? 11.653 -7.804 0.349 1.00 84.81 237 ILE A N 1
ATOM 1855 C CA . ILE A 1 237 ? 12.189 -8.317 -0.911 1.00 84.81 237 ILE A CA 1
ATOM 1856 C C . ILE A 1 237 ? 13.496 -7.601 -1.238 1.00 84.81 237 ILE A C 1
ATOM 1858 O O . ILE A 1 237 ? 13.577 -6.381 -1.244 1.00 84.81 237 ILE A O 1
ATOM 1862 N N . VAL A 1 238 ? 14.543 -8.354 -1.541 1.00 87.75 238 VAL A N 1
ATOM 1863 C CA . VAL A 1 238 ? 15.818 -7.828 -2.028 1.00 87.75 238 VAL A CA 1
ATOM 1864 C C . VAL A 1 238 ? 15.889 -8.070 -3.526 1.00 87.75 238 VAL A C 1
ATOM 1866 O O . VAL A 1 238 ? 15.858 -9.220 -3.960 1.00 87.75 238 VAL A O 1
ATOM 1869 N N . LEU A 1 239 ? 16.016 -7.006 -4.317 1.00 90.38 239 LEU A N 1
ATOM 1870 C CA . LEU A 1 239 ? 16.373 -7.113 -5.731 1.00 90.38 239 LEU A CA 1
ATOM 1871 C C . LEU A 1 239 ? 17.900 -7.141 -5.821 1.00 90.38 239 LEU A C 1
ATOM 1873 O O . LEU A 1 239 ? 18.553 -6.102 -5.814 1.00 90.38 239 LEU A O 1
ATOM 1877 N N . ALA A 1 240 ? 18.475 -8.340 -5.848 1.00 92.44 240 ALA A N 1
ATOM 1878 C CA . ALA A 1 240 ? 19.922 -8.520 -5.857 1.00 92.44 240 ALA A CA 1
ATOM 1879 C C . ALA A 1 240 ? 20.539 -8.090 -7.195 1.00 92.44 240 ALA A C 1
ATOM 1881 O O . ALA A 1 240 ? 21.606 -7.482 -7.217 1.00 92.44 240 ALA A O 1
ATOM 1882 N N . GLU A 1 241 ? 19.857 -8.377 -8.306 1.00 93.75 241 GLU A N 1
ATOM 1883 C CA . GLU A 1 241 ? 20.350 -8.073 -9.647 1.00 93.75 241 GLU A CA 1
ATOM 1884 C C . GLU A 1 241 ? 19.222 -7.586 -10.558 1.00 93.75 241 GLU A C 1
ATOM 1886 O O . GLU A 1 241 ? 18.140 -8.178 -10.598 1.00 93.75 241 GLU A O 1
ATOM 1891 N N . LYS A 1 242 ? 19.503 -6.534 -11.329 1.00 91.94 242 LYS A N 1
ATOM 1892 C CA . LYS A 1 242 ? 18.641 -6.002 -12.387 1.00 91.94 242 LYS A CA 1
ATOM 1893 C C . LYS A 1 242 ? 19.460 -5.890 -13.667 1.00 91.94 242 LYS A C 1
ATOM 1895 O O . LYS A 1 242 ? 20.406 -5.108 -13.734 1.00 91.94 242 LYS A O 1
ATOM 1900 N N . ARG A 1 243 ? 19.082 -6.624 -14.715 1.00 93.19 243 ARG A N 1
ATOM 1901 C CA . ARG A 1 243 ? 19.616 -6.406 -16.069 1.00 93.19 243 ARG A CA 1
ATOM 1902 C C . ARG A 1 243 ? 18.514 -5.902 -16.979 1.00 93.19 243 ARG A C 1
ATOM 1904 O O . ARG A 1 243 ? 17.506 -6.578 -17.149 1.00 93.19 243 ARG A O 1
ATOM 1911 N N . LEU A 1 244 ? 18.734 -4.738 -17.571 1.00 91.62 244 LEU A N 1
ATOM 1912 C CA . LEU A 1 244 ? 17.902 -4.157 -18.614 1.00 91.62 244 LEU A CA 1
ATOM 1913 C C . LEU A 1 244 ? 18.655 -4.261 -19.938 1.00 91.62 244 LEU A C 1
ATOM 1915 O O . LEU A 1 244 ? 19.703 -3.636 -20.111 1.00 91.62 244 LEU A O 1
ATOM 1919 N N . LEU A 1 245 ? 18.115 -5.035 -20.872 1.00 93.69 245 LEU A N 1
ATOM 1920 C CA . LEU A 1 245 ? 18.596 -5.095 -22.244 1.00 93.69 245 LEU A CA 1
ATOM 1921 C C . LEU A 1 245 ? 17.554 -4.433 -23.143 1.00 93.69 245 LEU A C 1
ATOM 1923 O O . LEU A 1 245 ? 16.421 -4.900 -23.241 1.00 93.69 245 LEU A O 1
ATOM 1927 N N . LEU A 1 246 ? 17.952 -3.351 -23.798 1.00 91.88 246 LEU A N 1
ATOM 1928 C CA . LEU A 1 246 ? 17.129 -2.606 -24.735 1.00 91.88 246 LEU A CA 1
ATOM 1929 C C . LEU A 1 246 ? 17.727 -2.735 -26.133 1.00 91.88 246 LEU A C 1
ATOM 1931 O O . LEU A 1 246 ? 18.906 -2.441 -26.336 1.00 91.88 246 LEU A O 1
ATOM 1935 N N . THR A 1 247 ? 16.922 -3.146 -27.107 1.00 94.50 247 THR A N 1
ATOM 1936 C CA . THR A 1 247 ? 17.329 -3.171 -28.516 1.00 94.50 247 THR A CA 1
ATOM 1937 C C . THR A 1 247 ? 16.398 -2.300 -29.335 1.00 94.50 247 THR A C 1
ATOM 1939 O O . THR A 1 247 ? 15.192 -2.543 -29.397 1.00 94.50 247 THR A O 1
ATOM 1942 N N . ILE A 1 248 ? 16.970 -1.295 -29.994 1.00 92.88 248 ILE A N 1
ATOM 1943 C CA . ILE A 1 248 ? 16.243 -0.470 -30.950 1.00 92.88 248 ILE A CA 1
ATOM 1944 C C . ILE A 1 248 ? 16.306 -1.157 -32.310 1.00 92.88 248 ILE A C 1
ATOM 1946 O O . ILE A 1 248 ? 17.367 -1.279 -32.923 1.00 92.88 248 ILE A O 1
ATOM 1950 N N . THR A 1 249 ? 15.154 -1.609 -32.784 1.00 90.69 249 THR A N 1
ATOM 1951 C CA . THR A 1 249 ? 15.055 -2.303 -34.070 1.00 90.69 249 THR A CA 1
ATOM 1952 C C . THR A 1 249 ? 15.140 -1.322 -35.250 1.00 90.69 249 THR A C 1
ATOM 1954 O O . THR A 1 249 ? 14.762 -0.152 -35.110 1.00 90.69 249 THR A O 1
ATOM 1957 N N . PRO A 1 250 ? 15.563 -1.774 -36.446 1.00 85.81 250 PRO A N 1
ATOM 1958 C CA . PRO A 1 250 ? 15.527 -0.961 -37.667 1.00 85.81 250 PRO A CA 1
ATOM 1959 C C . PRO A 1 250 ? 14.126 -0.453 -38.043 1.00 85.81 250 PRO A C 1
ATOM 1961 O O . PRO A 1 250 ? 13.991 0.554 -38.737 1.00 85.81 250 PRO A O 1
ATOM 1964 N N . GLU A 1 251 ? 13.074 -1.135 -37.590 1.00 88.56 251 GLU A N 1
ATOM 1965 C CA . GLU A 1 251 ? 11.676 -0.745 -37.781 1.00 88.56 251 GLU A CA 1
ATOM 1966 C C . GLU A 1 251 ? 11.215 0.342 -36.792 1.00 88.56 251 GLU A C 1
ATOM 1968 O O . GLU A 1 251 ? 10.095 0.844 -36.907 1.00 88.56 251 GLU A O 1
ATOM 1973 N N . GLY A 1 252 ? 12.068 0.728 -35.837 1.00 87.44 252 GLY A N 1
ATOM 1974 C CA . GLY A 1 252 ? 11.758 1.693 -34.784 1.00 87.44 252 GLY A CA 1
ATOM 1975 C C . GLY A 1 252 ? 10.931 1.113 -33.630 1.00 87.44 252 GLY A C 1
ATOM 1976 O O . GLY A 1 252 ? 10.422 1.865 -32.807 1.00 87.44 252 GLY A O 1
ATOM 1977 N N . ALA A 1 253 ? 10.789 -0.208 -33.539 1.00 90.81 253 ALA A N 1
ATOM 1978 C CA . ALA A 1 253 ? 10.282 -0.872 -32.338 1.00 90.81 253 ALA A CA 1
ATOM 1979 C C . ALA A 1 253 ? 11.381 -1.000 -31.267 1.00 90.81 253 ALA A C 1
ATOM 1981 O O . ALA A 1 253 ? 12.571 -1.026 -31.603 1.00 90.81 253 ALA A O 1
ATOM 1982 N N . LEU A 1 254 ? 10.976 -1.124 -30.002 1.00 91.19 254 LEU A N 1
ATOM 1983 C CA . LEU A 1 254 ? 11.873 -1.379 -28.872 1.00 91.19 254 LEU A CA 1
ATOM 1984 C C . LEU A 1 254 ? 11.629 -2.792 -28.342 1.00 91.19 254 LEU A C 1
ATOM 1986 O O . LEU A 1 254 ? 10.536 -3.091 -27.865 1.00 91.19 254 LEU A O 1
ATOM 1990 N N . ASP A 1 255 ? 12.636 -3.655 -28.437 1.00 93.25 255 ASP A N 1
ATOM 1991 C CA . ASP A 1 255 ? 12.641 -4.963 -27.775 1.00 93.25 255 ASP A CA 1
ATOM 1992 C C . ASP A 1 255 ? 13.288 -4.791 -26.401 1.00 93.25 255 ASP A C 1
ATOM 1994 O O . ASP A 1 255 ? 14.477 -4.464 -26.298 1.00 93.25 255 ASP A O 1
ATOM 1998 N N . VAL A 1 256 ? 12.471 -4.936 -25.361 1.00 91.81 256 VAL A N 1
ATOM 1999 C CA . VAL A 1 256 ? 12.850 -4.697 -23.972 1.00 91.81 256 VAL A CA 1
ATOM 2000 C C . VAL A 1 256 ? 12.890 -6.026 -23.241 1.00 91.81 256 VAL A C 1
ATOM 2002 O O . VAL A 1 256 ? 11.919 -6.782 -23.253 1.00 91.81 256 VAL A O 1
ATOM 2005 N N . TYR A 1 257 ? 14.005 -6.294 -22.572 1.00 94.38 257 TYR A N 1
ATOM 2006 C CA . TYR A 1 257 ? 14.185 -7.466 -21.730 1.00 94.38 257 TYR A CA 1
ATOM 2007 C C . TYR A 1 257 ? 14.693 -7.063 -20.345 1.00 94.38 257 TYR A C 1
ATOM 2009 O O . TYR A 1 257 ? 15.723 -6.397 -20.215 1.00 94.38 257 TYR A O 1
ATOM 2017 N N . TYR A 1 258 ? 13.990 -7.525 -19.317 1.00 92.94 258 TYR A N 1
ATOM 2018 C CA . TYR A 1 258 ? 14.407 -7.477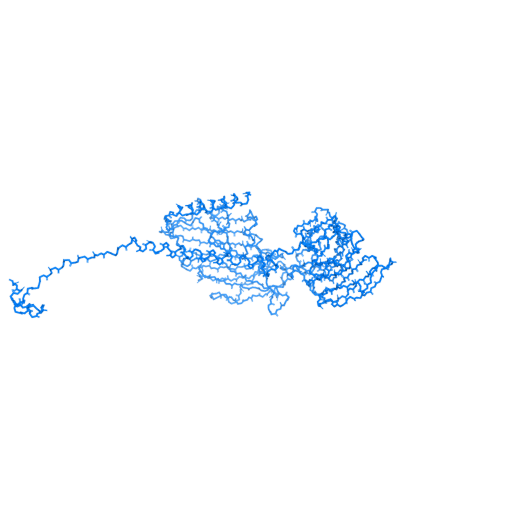 -17.927 1.00 92.94 258 TYR A CA 1
ATOM 2019 C C . TYR A 1 258 ? 14.791 -8.866 -17.438 1.00 92.94 258 TYR A C 1
ATOM 2021 O O . TYR A 1 258 ? 14.060 -9.830 -17.650 1.00 92.94 258 TYR A O 1
ATOM 2029 N N . PHE A 1 259 ? 15.893 -8.927 -16.702 1.00 96.06 259 PHE A N 1
ATOM 2030 C CA . PHE A 1 259 ? 16.205 -10.008 -15.777 1.00 96.06 259 PHE A CA 1
ATOM 2031 C C . PHE A 1 259 ? 16.254 -9.428 -14.366 1.00 96.06 259 PHE A C 1
ATOM 2033 O O . PHE A 1 259 ? 16.982 -8.461 -14.123 1.00 96.06 259 PHE A O 1
ATOM 2040 N N . LEU A 1 260 ? 15.481 -10.009 -13.455 1.00 94.19 260 LEU A N 1
ATOM 2041 C CA . LEU A 1 260 ? 15.332 -9.559 -12.076 1.00 94.19 260 LEU A CA 1
ATOM 2042 C C . LEU A 1 260 ? 15.639 -10.734 -11.147 1.00 94.19 260 LEU A C 1
ATOM 2044 O O . LEU A 1 260 ? 14.934 -11.738 -11.186 1.00 94.19 260 LEU A O 1
ATOM 2048 N N . ALA A 1 261 ? 16.677 -10.631 -10.320 1.00 95.88 261 ALA A N 1
ATOM 2049 C CA . ALA A 1 261 ? 16.981 -11.640 -9.309 1.00 95.88 261 ALA A CA 1
ATOM 2050 C C . ALA A 1 261 ? 16.506 -11.160 -7.941 1.00 95.88 261 ALA A C 1
ATOM 2052 O O . ALA A 1 261 ? 17.045 -10.200 -7.387 1.00 95.88 261 ALA A O 1
ATOM 2053 N N . PHE A 1 262 ? 15.518 -11.851 -7.384 1.00 93.44 262 PHE A N 1
ATOM 2054 C CA . PHE A 1 262 ? 14.944 -11.533 -6.090 1.00 93.44 262 PHE A CA 1
ATOM 2055 C C . PHE A 1 262 ? 15.403 -12.512 -5.013 1.00 93.44 262 PHE A C 1
ATOM 2057 O O . PHE A 1 262 ? 15.595 -13.710 -5.242 1.00 93.44 262 PHE A O 1
ATOM 2064 N N . LYS A 1 263 ? 15.501 -12.002 -3.792 1.00 93.00 263 LYS A N 1
ATOM 2065 C CA . LYS A 1 263 ? 15.553 -12.781 -2.561 1.00 93.00 263 LYS A CA 1
ATOM 2066 C C . LYS A 1 263 ? 14.438 -12.289 -1.651 1.00 93.00 263 LYS A C 1
ATOM 2068 O O . LYS A 1 263 ? 14.388 -11.112 -1.317 1.00 93.00 263 LYS A O 1
ATOM 2073 N N . ASN A 1 264 ? 13.539 -13.183 -1.274 1.00 90.50 264 ASN A N 1
ATOM 2074 C CA . ASN A 1 264 ? 12.453 -12.870 -0.368 1.00 90.50 264 ASN A CA 1
ATOM 2075 C C . ASN A 1 264 ? 12.902 -13.138 1.074 1.00 90.50 264 ASN A C 1
ATOM 2077 O O . ASN A 1 264 ? 12.897 -14.279 1.529 1.00 90.50 264 ASN A O 1
ATOM 2081 N N . ASP A 1 265 ? 13.293 -12.084 1.785 1.00 86.00 265 ASP A N 1
ATOM 2082 C CA . ASP A 1 265 ? 13.665 -12.131 3.203 1.00 86.00 265 ASP A CA 1
ATOM 2083 C C . ASP A 1 265 ? 12.462 -11.917 4.142 1.00 86.00 265 ASP A C 1
ATOM 2085 O O . ASP A 1 265 ? 12.627 -11.883 5.364 1.00 86.00 265 ASP A O 1
ATOM 2089 N N . SER A 1 266 ? 11.245 -11.797 3.600 1.00 81.62 266 SER A N 1
ATOM 2090 C CA . SER A 1 266 ? 10.014 -11.762 4.400 1.00 81.62 266 SER A CA 1
ATOM 2091 C C . SER A 1 266 ? 9.834 -13.092 5.124 1.00 81.62 266 SER A C 1
ATOM 2093 O O . SER A 1 266 ? 10.217 -14.132 4.595 1.00 81.62 266 SER A O 1
ATOM 2095 N N . ARG A 1 267 ? 9.216 -13.081 6.312 1.00 80.69 267 ARG A N 1
ATOM 2096 C CA . ARG A 1 267 ? 8.935 -14.304 7.090 1.00 80.69 267 ARG A CA 1
ATOM 2097 C C . ARG A 1 267 ? 7.651 -15.016 6.688 1.00 80.69 267 ARG A C 1
ATOM 2099 O O . ARG A 1 267 ? 7.581 -16.236 6.795 1.00 80.69 267 ARG A O 1
ATOM 2106 N N . ASN A 1 268 ? 6.642 -14.250 6.282 1.00 75.75 268 ASN A N 1
ATOM 2107 C CA . ASN A 1 268 ? 5.280 -14.755 6.105 1.00 75.75 268 ASN A CA 1
ATOM 2108 C C . ASN A 1 268 ? 4.642 -14.331 4.773 1.00 75.75 268 ASN A C 1
ATOM 2110 O O . ASN A 1 268 ? 3.519 -14.736 4.493 1.00 75.75 268 ASN A O 1
ATOM 2114 N N . THR A 1 269 ? 5.355 -13.563 3.942 1.00 78.94 269 THR A N 1
ATOM 2115 C CA . THR A 1 269 ? 4.772 -12.917 2.757 1.00 78.94 269 THR A CA 1
ATOM 2116 C C . THR A 1 269 ? 5.532 -13.330 1.503 1.00 78.94 269 THR A C 1
ATOM 2118 O O . THR A 1 269 ? 6.726 -13.037 1.392 1.00 78.94 269 THR A O 1
ATOM 2121 N N . PRO A 1 270 ? 4.908 -14.064 0.567 1.00 86.88 270 PRO A N 1
ATOM 2122 C CA . PRO A 1 270 ? 5.528 -14.374 -0.714 1.00 86.88 270 PRO A CA 1
ATOM 2123 C C . PRO A 1 270 ? 5.581 -13.125 -1.609 1.00 86.88 270 PRO A C 1
ATOM 2125 O O . PRO A 1 270 ? 4.713 -12.259 -1.524 1.00 86.88 270 PRO A O 1
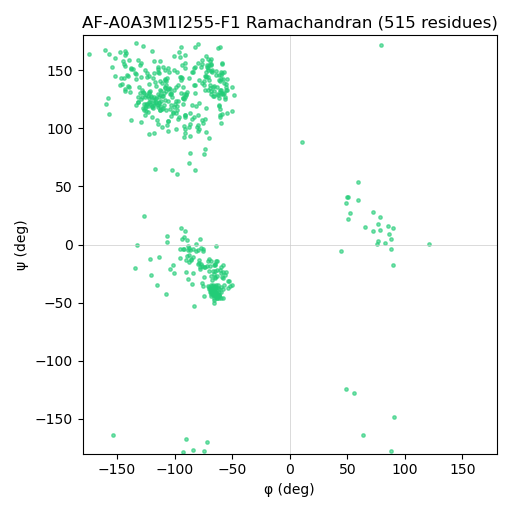ATOM 2128 N N . LEU A 1 271 ? 6.554 -13.057 -2.521 1.00 87.81 271 LEU A N 1
ATOM 2129 C CA . LEU A 1 271 ? 6.452 -12.156 -3.670 1.00 87.81 271 LEU A CA 1
ATOM 2130 C C . LEU A 1 271 ? 5.551 -12.846 -4.689 1.00 87.81 271 LEU A C 1
ATOM 2132 O O . LEU A 1 271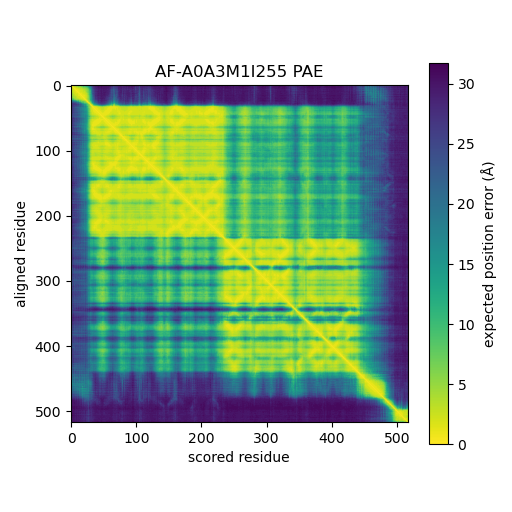 ? 6.001 -13.746 -5.397 1.00 87.81 271 LEU A O 1
ATOM 2136 N N . SER A 1 272 ? 4.275 -12.472 -4.701 1.00 88.56 272 SER A N 1
ATOM 2137 C CA . SER A 1 272 ? 3.265 -13.043 -5.594 1.00 88.56 272 SER A CA 1
ATOM 2138 C C . SER A 1 272 ? 2.902 -12.134 -6.755 1.00 88.56 272 SER A C 1
ATOM 2140 O O . SER A 1 272 ? 2.415 -12.636 -7.750 1.00 88.56 272 SER A O 1
ATOM 2142 N N . GLN A 1 273 ? 3.148 -10.828 -6.669 1.00 87.94 273 GLN A N 1
ATOM 2143 C CA . GLN A 1 273 ? 2.846 -9.894 -7.749 1.00 87.94 273 GLN A CA 1
ATOM 2144 C C . GLN A 1 273 ? 3.740 -8.659 -7.682 1.00 87.94 273 GLN A C 1
ATOM 2146 O O . GLN A 1 273 ? 4.190 -8.275 -6.601 1.00 87.94 273 GLN A O 1
ATOM 2151 N N . PHE A 1 274 ? 3.982 -8.032 -8.830 1.00 85.75 274 PHE A N 1
ATOM 2152 C CA . PHE A 1 274 ? 4.596 -6.707 -8.923 1.00 85.75 274 PHE A CA 1
ATOM 2153 C C . PHE A 1 274 ? 4.301 -6.074 -10.285 1.00 85.75 274 PHE A C 1
ATOM 2155 O O . PHE A 1 274 ? 3.870 -6.748 -11.222 1.00 85.75 274 PHE A O 1
ATOM 2162 N N . SER A 1 275 ? 4.572 -4.777 -10.400 1.00 84.44 275 SER A N 1
ATOM 2163 C CA . SER A 1 275 ? 4.404 -4.026 -11.643 1.00 84.44 275 SER A CA 1
ATOM 2164 C C . SER A 1 275 ? 5.738 -3.469 -12.125 1.00 84.44 275 SER A C 1
ATOM 2166 O O . SER A 1 275 ? 6.601 -3.115 -11.321 1.00 84.44 275 SER A O 1
ATOM 2168 N N . LEU A 1 276 ? 5.898 -3.364 -13.440 1.00 81.31 276 LEU A N 1
ATOM 2169 C CA . LEU A 1 276 ? 6.989 -2.649 -14.087 1.00 81.31 276 LEU A CA 1
ATOM 2170 C C . LEU A 1 276 ? 6.385 -1.516 -14.908 1.00 81.31 276 LEU A C 1
ATOM 2172 O O . LEU A 1 276 ? 5.593 -1.768 -15.810 1.00 81.31 276 LEU A O 1
ATOM 2176 N N . ARG A 1 277 ? 6.787 -0.281 -14.628 1.00 75.62 277 ARG A N 1
ATOM 2177 C CA . ARG A 1 277 ? 6.427 0.860 -15.469 1.00 75.62 277 ARG A CA 1
ATOM 2178 C C . ARG A 1 277 ? 6.980 0.666 -16.882 1.00 75.62 277 ARG A C 1
ATOM 2180 O O . ARG A 1 277 ? 8.170 0.381 -17.047 1.00 75.62 277 ARG A O 1
ATOM 2187 N N . ASP A 1 278 ? 6.102 0.768 -17.872 1.00 68.56 278 ASP A N 1
ATOM 2188 C CA . ASP A 1 278 ? 6.457 0.832 -19.284 1.00 68.56 278 ASP A CA 1
ATOM 2189 C C . ASP A 1 278 ? 7.064 2.207 -19.582 1.00 68.56 278 ASP A C 1
ATOM 2191 O O . ASP A 1 278 ? 6.678 3.241 -19.032 1.00 68.56 278 ASP A O 1
ATOM 2195 N N . ALA A 1 279 ? 8.032 2.204 -20.481 1.00 56.84 279 ALA A N 1
ATOM 2196 C CA . ALA A 1 279 ? 8.928 3.303 -20.762 1.00 56.84 279 ALA A CA 1
ATOM 2197 C C . ALA A 1 279 ? 8.259 4.556 -21.332 1.00 56.84 279 ALA A C 1
ATOM 2199 O O . ALA A 1 279 ? 8.900 5.604 -21.368 1.00 56.84 279 ALA A O 1
ATOM 2200 N N . TYR A 1 280 ? 7.007 4.490 -21.799 1.00 59.12 280 TYR A N 1
ATOM 2201 C CA . TYR A 1 280 ? 6.355 5.659 -22.380 1.00 59.12 280 TYR A CA 1
ATOM 2202 C C . TYR A 1 280 ? 4.823 5.576 -22.365 1.00 59.12 280 TYR A C 1
ATOM 2204 O O . TYR A 1 280 ? 4.212 4.643 -22.881 1.00 59.12 280 TYR A O 1
ATOM 2212 N N . GLY A 1 281 ? 4.179 6.598 -21.794 1.00 59.00 281 GLY A N 1
ATOM 2213 C CA . GLY A 1 281 ? 2.725 6.649 -21.618 1.00 59.00 281 GLY A CA 1
ATOM 2214 C C . GLY A 1 281 ? 1.920 6.776 -22.921 1.00 59.00 281 GLY A C 1
ATOM 2215 O O . GLY A 1 281 ? 2.354 7.409 -23.878 1.00 59.00 281 GLY A O 1
ATOM 2216 N N . TYR A 1 282 ? 0.703 6.215 -22.919 1.00 55.31 282 TYR A N 1
ATOM 2217 C CA . TYR A 1 282 ? -0.433 6.342 -23.865 1.00 55.31 282 TYR A CA 1
ATOM 2218 C C . TYR A 1 282 ? -0.195 6.294 -25.398 1.00 55.31 282 TYR A C 1
ATOM 2220 O O . TYR A 1 282 ? -1.178 6.359 -26.138 1.00 55.31 282 TYR A O 1
ATOM 2228 N N . ARG A 1 283 ? 1.040 6.240 -25.914 1.00 67.81 283 ARG A N 1
ATOM 2229 C CA . ARG A 1 283 ? 1.352 6.430 -27.351 1.00 67.81 283 ARG A CA 1
ATOM 2230 C C . ARG A 1 283 ? 2.036 5.241 -28.018 1.00 67.81 283 ARG A C 1
ATOM 2232 O O . ARG A 1 283 ? 1.930 5.104 -29.237 1.00 67.81 283 ARG A O 1
ATOM 2239 N N . SER A 1 284 ? 2.744 4.427 -27.247 1.00 72.44 284 SER A N 1
ATOM 2240 C CA . SER A 1 284 ? 3.280 3.135 -27.668 1.00 72.44 284 SER A CA 1
ATOM 2241 C C . SER A 1 284 ? 2.283 2.022 -27.359 1.00 72.44 284 SER A C 1
ATOM 2243 O O . SER A 1 284 ? 1.479 2.122 -26.434 1.00 72.44 284 SER A O 1
ATOM 2245 N N . GLU A 1 285 ? 2.335 0.960 -28.156 1.00 82.12 285 GLU A N 1
ATOM 2246 C CA . GLU A 1 285 ? 1.543 -0.250 -27.952 1.00 82.12 285 GLU A CA 1
ATOM 2247 C C . GLU A 1 285 ? 2.478 -1.418 -27.624 1.00 82.12 285 GLU A C 1
ATOM 2249 O O . GLU A 1 285 ? 3.435 -1.683 -28.364 1.00 82.12 285 GLU A O 1
ATOM 2254 N N . VAL A 1 286 ? 2.175 -2.142 -26.542 1.00 88.00 286 VAL A N 1
ATOM 2255 C CA . VAL A 1 286 ? 2.825 -3.414 -26.204 1.00 88.00 286 VAL A CA 1
ATOM 2256 C C . VAL A 1 286 ? 2.313 -4.483 -27.174 1.00 88.00 286 VAL A C 1
ATOM 2258 O O . VAL A 1 286 ? 1.237 -5.051 -26.996 1.00 88.00 286 VAL A O 1
ATOM 2261 N N . ALA A 1 287 ? 3.075 -4.745 -28.236 1.00 90.44 287 ALA A N 1
ATOM 2262 C CA . ALA A 1 287 ? 2.701 -5.688 -29.293 1.00 90.44 287 ALA A CA 1
ATOM 2263 C C . ALA A 1 287 ? 2.835 -7.154 -28.857 1.00 90.44 287 ALA A C 1
ATOM 2265 O O . ALA A 1 287 ? 2.138 -8.034 -29.367 1.00 90.44 287 ALA A O 1
ATOM 2266 N N . SER A 1 288 ? 3.744 -7.425 -27.923 1.00 92.94 288 SER A N 1
ATOM 2267 C CA . SER A 1 288 ? 3.891 -8.728 -27.283 1.00 92.94 288 SER A CA 1
ATOM 2268 C C . SER A 1 288 ? 4.454 -8.557 -25.884 1.00 92.94 288 SER A C 1
ATOM 2270 O O . SER A 1 288 ? 5.324 -7.712 -25.691 1.00 92.94 288 SER A O 1
ATOM 2272 N N . LEU A 1 289 ? 4.013 -9.404 -24.959 1.00 94.38 289 LEU A N 1
ATOM 2273 C CA . LEU A 1 289 ? 4.485 -9.469 -23.583 1.00 94.38 289 LEU A CA 1
ATOM 2274 C C . LEU A 1 289 ? 4.622 -10.939 -23.187 1.00 94.38 289 LEU A C 1
ATOM 2276 O O . LEU A 1 289 ? 3.726 -11.745 -23.445 1.00 94.38 289 LEU A O 1
ATOM 2280 N N . GLN A 1 290 ? 5.764 -11.288 -22.610 1.00 96.88 290 GLN A N 1
ATOM 2281 C CA . GLN A 1 290 ? 6.060 -12.609 -22.072 1.00 96.88 290 GLN A CA 1
ATOM 2282 C C . GLN A 1 290 ? 6.848 -12.436 -20.782 1.00 96.88 290 GLN A C 1
ATOM 2284 O O . GLN A 1 290 ? 7.677 -11.533 -20.673 1.00 96.88 290 GLN A O 1
ATOM 2289 N N . ALA A 1 291 ? 6.624 -13.326 -19.827 1.00 97.12 291 ALA A N 1
ATOM 2290 C CA . ALA A 1 291 ? 7.417 -13.377 -18.616 1.00 97.12 291 ALA A CA 1
ATOM 2291 C C . ALA A 1 291 ? 7.602 -14.822 -18.153 1.00 97.12 291 ALA A C 1
ATOM 2293 O O . ALA A 1 291 ? 6.826 -15.705 -18.530 1.00 97.12 291 ALA A O 1
ATOM 2294 N N . ALA A 1 292 ? 8.638 -15.059 -17.358 1.00 97.94 292 ALA A N 1
ATOM 2295 C CA . ALA A 1 292 ? 8.945 -16.359 -16.786 1.00 97.94 292 ALA A CA 1
ATOM 2296 C C . ALA A 1 292 ? 9.520 -16.211 -15.376 1.00 97.94 292 ALA A C 1
ATOM 2298 O O . ALA A 1 292 ? 10.301 -15.291 -15.131 1.00 97.94 292 ALA A O 1
ATOM 2299 N N . VAL A 1 293 ? 9.178 -17.139 -14.481 1.00 97.88 293 VAL A N 1
ATOM 2300 C CA . VAL A 1 293 ? 9.815 -17.282 -13.167 1.00 97.88 293 VAL A CA 1
ATOM 2301 C C . VAL A 1 293 ? 10.720 -18.506 -13.196 1.00 97.88 293 VAL A C 1
ATOM 2303 O O . VAL A 1 293 ? 10.283 -19.602 -13.549 1.00 97.88 293 VAL A O 1
ATOM 2306 N N . ASP A 1 294 ? 12.002 -18.320 -12.885 1.00 97.50 294 ASP A N 1
ATOM 2307 C CA . ASP A 1 294 ? 13.022 -19.377 -12.910 1.00 97.50 294 ASP A CA 1
ATOM 2308 C C . ASP A 1 294 ? 13.025 -20.180 -14.226 1.00 97.50 294 ASP A C 1
ATOM 2310 O O . ASP A 1 294 ? 13.130 -21.410 -14.254 1.00 97.50 294 ASP A O 1
ATOM 2314 N N . GLY A 1 295 ? 12.860 -19.466 -15.345 1.00 96.38 295 GLY A N 1
ATOM 2315 C CA . GLY A 1 295 ? 12.791 -20.028 -16.697 1.00 96.38 295 GLY A CA 1
ATOM 2316 C C . GLY A 1 295 ? 11.467 -20.722 -17.051 1.00 96.38 295 GLY A C 1
ATOM 2317 O O . GLY A 1 295 ? 11.320 -21.207 -18.176 1.00 96.38 295 GLY A O 1
ATOM 2318 N N . THR A 1 296 ? 10.495 -20.767 -16.138 1.00 97.62 296 THR A N 1
ATOM 2319 C CA . THR A 1 296 ? 9.151 -21.306 -16.391 1.00 97.62 296 THR A CA 1
ATOM 2320 C C . THR A 1 296 ? 8.215 -20.180 -16.833 1.00 97.62 296 THR A C 1
ATOM 2322 O O . THR A 1 296 ? 8.036 -19.229 -16.080 1.00 97.62 296 THR A O 1
ATOM 2325 N N . PRO A 1 297 ? 7.601 -20.243 -18.030 1.00 97.75 297 PRO A N 1
ATOM 2326 C CA . PRO A 1 297 ? 6.709 -19.184 -18.497 1.00 97.75 297 PRO A CA 1
ATOM 2327 C C . PRO A 1 297 ? 5.498 -18.968 -17.580 1.00 97.75 297 PRO A C 1
ATOM 2329 O O . PRO A 1 297 ? 4.885 -19.931 -17.108 1.00 97.75 297 PRO A O 1
ATOM 2332 N N . LEU A 1 298 ? 5.122 -17.704 -17.392 1.00 96.44 298 LEU A N 1
ATOM 2333 C CA . LEU A 1 298 ? 3.846 -17.317 -16.797 1.00 96.44 298 LEU A CA 1
ATOM 2334 C C . LEU A 1 298 ? 2.709 -17.477 -17.814 1.00 96.44 298 LEU A C 1
ATOM 2336 O O . LEU A 1 298 ? 2.910 -17.416 -19.032 1.00 96.44 298 LEU A O 1
ATOM 2340 N N . ALA A 1 299 ? 1.501 -17.705 -17.303 1.00 93.88 299 ALA A N 1
ATOM 2341 C CA . ALA A 1 299 ? 0.305 -17.753 -18.130 1.00 93.88 299 ALA A CA 1
ATOM 2342 C C . ALA A 1 299 ? -0.021 -16.358 -18.696 1.00 93.88 299 ALA A C 1
ATOM 2344 O O . ALA A 1 299 ? 0.366 -15.335 -18.140 1.00 93.88 299 ALA A O 1
ATOM 2345 N N . ALA A 1 300 ? -0.714 -16.293 -19.833 1.00 89.62 300 ALA A N 1
ATOM 2346 C CA . ALA A 1 300 ? -0.988 -15.009 -20.483 1.00 89.62 300 ALA A CA 1
ATOM 2347 C C . ALA A 1 300 ? -1.969 -14.124 -19.689 1.00 89.62 300 ALA A C 1
ATOM 2349 O O . ALA A 1 300 ? -1.925 -12.909 -19.822 1.00 89.62 300 ALA A O 1
ATOM 2350 N N . ASP A 1 301 ? -2.849 -14.724 -18.888 1.00 92.56 301 ASP A N 1
ATOM 2351 C CA . ASP A 1 301 ? -3.797 -14.048 -17.992 1.00 92.56 301 ASP A CA 1
ATOM 2352 C C . ASP A 1 301 ? -3.155 -13.546 -16.692 1.00 92.56 301 ASP A C 1
ATOM 2354 O O . ASP A 1 301 ? -3.717 -12.674 -16.038 1.00 92.56 301 ASP A O 1
ATOM 2358 N N . ALA A 1 302 ? -1.959 -14.036 -16.364 1.00 93.44 302 ALA A N 1
ATOM 2359 C CA . ALA A 1 302 ? -1.124 -13.524 -15.283 1.00 93.44 302 ALA A CA 1
ATOM 2360 C C . ALA A 1 302 ? -0.387 -12.219 -15.646 1.00 93.44 302 ALA A C 1
ATOM 2362 O O . ALA A 1 302 ? 0.333 -11.659 -14.822 1.00 93.44 302 ALA A O 1
ATOM 2363 N N . LEU A 1 303 ? -0.531 -11.742 -16.886 1.00 94.06 303 LEU A N 1
ATOM 2364 C CA . LEU A 1 303 ? 0.147 -10.560 -17.402 1.00 94.06 303 LEU A CA 1
ATOM 2365 C C . LEU A 1 303 ? -0.893 -9.561 -17.905 1.00 94.06 303 LEU A C 1
ATOM 2367 O O . LEU A 1 303 ? -1.744 -9.896 -18.730 1.00 94.06 303 LEU A O 1
ATOM 2371 N N . SER A 1 304 ? -0.811 -8.315 -17.449 1.00 90.19 304 SER A N 1
ATOM 2372 C CA . SER A 1 304 ? -1.682 -7.249 -17.949 1.00 90.19 304 SER A CA 1
ATOM 2373 C C . SER A 1 304 ? -0.927 -5.939 -18.123 1.00 90.19 304 SER A C 1
ATOM 2375 O O . SER A 1 304 ? 0.154 -5.753 -17.571 1.00 90.19 304 SER A O 1
ATOM 2377 N N . VAL A 1 305 ? -1.476 -5.054 -18.953 1.00 87.06 305 VAL A N 1
ATOM 2378 C CA . VAL A 1 305 ? -0.935 -3.714 -19.181 1.00 87.06 305 VAL A CA 1
ATOM 2379 C C . VAL A 1 305 ? -2.040 -2.711 -18.890 1.00 87.06 305 VAL A C 1
ATOM 2381 O O . VAL A 1 305 ? -3.047 -2.692 -19.603 1.00 87.06 305 VAL A O 1
ATOM 2384 N N . GLU A 1 306 ? -1.863 -1.884 -17.864 1.00 82.62 306 GLU A N 1
ATOM 2385 C CA . GLU A 1 306 ? -2.848 -0.887 -17.442 1.00 82.62 306 GLU A CA 1
ATOM 2386 C C . GLU A 1 306 ? -2.170 0.472 -17.252 1.00 82.62 306 GLU A C 1
ATOM 2388 O O . GLU A 1 306 ? -1.152 0.579 -16.588 1.00 82.62 306 GLU A O 1
ATOM 2393 N N . TYR A 1 307 ? -2.685 1.522 -17.899 1.00 76.94 307 TYR A N 1
ATOM 2394 C CA . TYR A 1 307 ? -2.142 2.893 -17.827 1.00 76.94 307 TYR A CA 1
ATOM 2395 C C . TYR A 1 307 ? -0.628 3.053 -18.088 1.00 76.94 307 TYR A C 1
ATOM 2397 O O . TYR A 1 307 ? -0.052 4.084 -17.745 1.00 76.94 307 TYR A O 1
ATOM 2405 N N . GLY A 1 308 ? -0.005 2.097 -18.783 1.00 75.31 308 GLY A N 1
ATOM 2406 C CA . GLY A 1 308 ? 1.441 2.091 -19.022 1.00 75.31 308 GLY A CA 1
ATOM 2407 C C . GLY A 1 308 ? 2.242 1.369 -17.939 1.00 75.31 308 GLY A C 1
ATOM 2408 O O . GLY A 1 308 ? 3.453 1.510 -17.913 1.00 75.31 308 GLY A O 1
ATOM 2409 N N . ASP A 1 309 ? 1.608 0.587 -17.072 1.00 80.50 309 ASP A N 1
ATOM 2410 C CA . ASP A 1 309 ? 2.267 -0.340 -16.159 1.00 80.50 309 ASP A CA 1
ATOM 2411 C C . ASP A 1 309 ? 2.018 -1.781 -16.624 1.00 80.50 309 ASP A C 1
ATOM 2413 O O . ASP A 1 309 ? 0.903 -2.154 -16.990 1.00 80.50 309 ASP A O 1
ATOM 2417 N N . ILE A 1 310 ? 3.071 -2.596 -16.641 1.00 86.00 310 ILE A N 1
ATOM 2418 C CA . ILE A 1 310 ? 3.010 -4.037 -16.882 1.00 86.00 310 ILE A CA 1
ATOM 2419 C C . ILE A 1 310 ? 2.858 -4.719 -15.526 1.00 86.00 310 ILE A C 1
ATOM 2421 O O . ILE A 1 310 ? 3.798 -4.720 -14.734 1.00 86.00 310 ILE A O 1
ATOM 2425 N N . HIS A 1 311 ? 1.703 -5.319 -15.267 1.00 88.38 311 HIS A N 1
ATOM 2426 C CA . HIS A 1 311 ? 1.434 -6.081 -14.052 1.00 88.38 311 HIS A CA 1
ATOM 2427 C C . HIS A 1 311 ? 1.752 -7.559 -14.264 1.00 88.38 311 HIS A C 1
ATOM 2429 O O . HIS A 1 311 ? 1.378 -8.141 -15.288 1.00 88.38 311 HIS A O 1
ATOM 2435 N N . LEU A 1 312 ? 2.419 -8.159 -13.281 1.00 92.19 312 LEU A N 1
ATOM 2436 C CA . LEU A 1 312 ? 2.743 -9.577 -13.240 1.00 92.19 312 LEU A CA 1
ATOM 2437 C C . LEU A 1 312 ? 2.144 -10.202 -11.982 1.00 92.19 312 LEU A C 1
ATOM 2439 O O . LEU A 1 312 ? 2.488 -9.792 -10.874 1.00 92.19 312 LEU A O 1
ATOM 2443 N N . ASP A 1 313 ? 1.311 -11.223 -12.164 1.00 93.94 313 ASP A N 1
ATOM 2444 C CA . ASP A 1 313 ? 0.870 -12.141 -11.114 1.00 93.94 313 ASP A CA 1
ATOM 2445 C C . ASP A 1 313 ? 1.675 -13.444 -11.225 1.00 93.94 313 ASP A C 1
ATOM 2447 O O . ASP A 1 313 ? 1.597 -14.187 -12.200 1.00 93.94 313 ASP A O 1
ATOM 2451 N N . LEU A 1 314 ? 2.511 -13.724 -10.236 1.00 93.69 314 LEU A N 1
ATOM 2452 C CA . LEU A 1 314 ? 3.342 -14.923 -10.205 1.00 93.69 314 LEU A CA 1
ATOM 2453 C C . LEU A 1 314 ? 2.531 -16.162 -9.796 1.00 93.69 314 LEU A C 1
ATOM 2455 O O . LEU A 1 314 ? 2.964 -17.283 -10.071 1.00 93.69 314 LEU A O 1
ATOM 2459 N N . GLY A 1 315 ? 1.366 -15.990 -9.158 1.00 91.00 315 GLY A N 1
ATOM 2460 C CA . GLY A 1 315 ? 0.472 -17.072 -8.750 1.00 91.00 315 GLY A CA 1
ATOM 2461 C C . GLY A 1 315 ? 1.191 -18.198 -7.998 1.00 91.00 315 GLY A C 1
ATOM 2462 O O . GLY A 1 315 ? 1.882 -17.979 -7.004 1.00 91.00 315 GLY A O 1
ATOM 2463 N N . GLU A 1 316 ? 1.063 -19.432 -8.495 1.00 92.38 316 GLU A N 1
ATOM 2464 C CA . GLU A 1 316 ? 1.738 -20.610 -7.922 1.00 92.38 316 GLU A CA 1
ATOM 2465 C C . GLU A 1 316 ? 3.276 -20.561 -8.032 1.00 92.38 316 GLU A C 1
ATOM 2467 O O . GLU A 1 316 ? 3.962 -21.295 -7.321 1.00 92.38 316 GLU A O 1
ATOM 2472 N N . GLN A 1 317 ? 3.824 -19.703 -8.899 1.00 95.81 317 GLN A N 1
ATOM 2473 C CA . GLN A 1 317 ? 5.264 -19.481 -9.078 1.00 95.81 317 GLN A CA 1
ATOM 2474 C C . GLN A 1 317 ? 5.798 -18.355 -8.173 1.00 95.81 317 GLN A C 1
ATOM 2476 O O . GLN A 1 317 ? 6.921 -17.894 -8.357 1.00 95.81 317 GLN A O 1
ATOM 2481 N N . ALA A 1 318 ? 5.013 -17.891 -7.195 1.00 93.81 318 ALA A N 1
ATOM 2482 C CA . ALA A 1 318 ? 5.438 -16.868 -6.249 1.00 93.81 318 ALA A CA 1
ATOM 2483 C C . ALA A 1 318 ? 6.733 -17.254 -5.510 1.00 93.81 318 ALA A C 1
ATOM 2485 O O . ALA A 1 318 ? 6.884 -18.384 -5.028 1.00 93.81 318 ALA A O 1
ATOM 2486 N N . ILE A 1 319 ? 7.642 -16.288 -5.352 1.00 93.75 319 ILE A N 1
ATOM 2487 C CA . ILE A 1 319 ? 8.904 -16.489 -4.631 1.00 93.75 319 ILE A CA 1
ATOM 2488 C C . ILE A 1 319 ? 8.586 -16.499 -3.135 1.00 93.75 319 ILE A C 1
ATOM 2490 O O . ILE A 1 319 ? 8.263 -15.464 -2.544 1.00 93.75 319 ILE A O 1
ATOM 2494 N N . GLN A 1 320 ? 8.640 -17.682 -2.525 1.00 92.44 320 GLN A N 1
ATOM 2495 C CA . GLN A 1 320 ? 8.204 -17.885 -1.143 1.00 92.44 320 GLN A CA 1
ATOM 2496 C C . GLN A 1 320 ? 9.156 -17.231 -0.137 1.00 92.44 320 GLN A C 1
ATOM 2498 O O . GLN A 1 320 ? 10.326 -16.985 -0.426 1.00 92.44 320 GLN A O 1
ATOM 2503 N N . SER A 1 321 ? 8.655 -16.999 1.076 1.00 88.75 321 SER A N 1
ATOM 2504 C CA . SER A 1 321 ? 9.456 -16.526 2.211 1.00 88.75 321 SER A CA 1
ATOM 2505 C C . SER A 1 321 ? 10.739 -17.355 2.384 1.00 88.75 321 SER A C 1
ATOM 2507 O O . SER A 1 321 ? 10.700 -18.588 2.455 1.00 88.75 321 SER A O 1
ATOM 2509 N N . GLY A 1 322 ? 11.879 -16.675 2.482 1.00 89.19 322 GLY A N 1
ATOM 2510 C CA . GLY A 1 322 ? 13.208 -17.267 2.623 1.00 89.19 322 GLY A CA 1
ATOM 2511 C C . GLY A 1 322 ? 13.802 -17.855 1.338 1.00 89.19 322 GLY A C 1
ATOM 2512 O O . GLY A 1 322 ? 14.887 -18.439 1.399 1.00 89.19 322 GLY A O 1
ATOM 2513 N N . GLN A 1 323 ? 13.123 -17.741 0.191 1.00 94.69 323 GLN A N 1
ATOM 2514 C CA . GLN A 1 323 ? 13.610 -18.235 -1.099 1.00 94.69 323 GLN A CA 1
ATOM 2515 C C . GLN A 1 323 ? 14.191 -17.118 -1.969 1.00 94.69 323 GLN A C 1
ATOM 2517 O O . GLN A 1 323 ? 13.935 -15.930 -1.778 1.00 94.69 323 GLN A O 1
ATOM 2522 N N . SER A 1 324 ? 14.976 -17.526 -2.961 1.00 96.50 324 SER A N 1
ATOM 2523 C CA . SER A 1 324 ? 15.406 -16.675 -4.066 1.00 96.50 324 SER A CA 1
ATOM 2524 C C . SER A 1 324 ? 14.807 -17.201 -5.358 1.00 96.50 324 SER A C 1
ATOM 2526 O O . SER A 1 324 ? 14.631 -18.410 -5.497 1.00 96.50 324 SER A O 1
ATOM 2528 N N . GLY A 1 325 ? 14.537 -16.297 -6.288 1.00 96.75 325 GLY A N 1
ATOM 2529 C CA . GLY A 1 325 ? 14.011 -16.628 -7.603 1.00 96.75 325 GLY A CA 1
ATOM 2530 C C . GLY A 1 325 ? 14.332 -15.527 -8.600 1.00 96.75 325 GLY A C 1
ATOM 2531 O O . GLY A 1 325 ? 14.718 -14.413 -8.236 1.00 96.75 325 GLY A O 1
ATOM 2532 N N . THR A 1 326 ? 14.204 -15.859 -9.870 1.00 97.69 326 THR A N 1
ATOM 2533 C CA . THR A 1 326 ? 14.481 -14.969 -10.991 1.00 97.69 326 THR A CA 1
ATOM 2534 C C . THR A 1 326 ? 13.209 -14.725 -11.776 1.00 97.69 326 THR A C 1
ATOM 2536 O O . THR A 1 326 ? 12.422 -15.645 -11.979 1.00 97.69 326 THR A O 1
ATOM 2539 N N . VAL A 1 327 ? 13.005 -13.488 -12.218 1.00 96.75 327 VAL A N 1
ATOM 2540 C CA . VAL A 1 327 ? 11.906 -13.129 -13.109 1.00 96.75 327 VAL A CA 1
ATOM 2541 C C . VAL A 1 327 ? 12.475 -12.499 -14.367 1.00 96.75 327 VAL A C 1
ATOM 2543 O O . VAL A 1 327 ? 13.207 -11.508 -14.317 1.00 96.75 327 VAL A O 1
ATOM 2546 N N . GLU A 1 328 ? 12.140 -13.097 -15.500 1.00 97.44 328 GLU A N 1
ATOM 2547 C CA . GLU A 1 328 ? 12.463 -12.593 -16.827 1.00 97.44 328 GLU A CA 1
ATOM 2548 C C . GLU A 1 328 ? 11.207 -11.974 -17.426 1.00 97.44 328 GLU A C 1
ATOM 2550 O O . GLU A 1 328 ? 10.155 -12.610 -17.428 1.00 97.44 328 GLU A O 1
ATOM 2555 N N . VAL A 1 329 ? 11.301 -10.751 -17.943 1.00 94.69 329 VAL A N 1
ATOM 2556 C CA . VAL A 1 329 ? 10.181 -10.068 -18.606 1.00 94.69 329 VAL A CA 1
ATOM 2557 C C . VAL A 1 329 ? 10.656 -9.559 -19.949 1.00 94.69 329 VAL A C 1
ATOM 2559 O O . VAL A 1 329 ? 11.634 -8.819 -20.019 1.00 94.69 329 VAL A O 1
ATOM 2562 N N . ARG A 1 330 ? 9.964 -9.934 -21.022 1.00 95.19 330 ARG A N 1
ATOM 2563 C CA . ARG A 1 330 ? 10.251 -9.460 -22.373 1.00 95.19 330 ARG A CA 1
ATOM 2564 C C . ARG A 1 330 ? 9.008 -8.877 -23.008 1.00 95.19 330 ARG A C 1
ATOM 2566 O O . ARG A 1 330 ? 7.967 -9.534 -23.059 1.00 95.19 330 ARG A O 1
ATOM 2573 N N . TYR A 1 331 ? 9.135 -7.680 -23.555 1.00 92.44 331 TYR A N 1
ATOM 2574 C CA . TYR A 1 331 ? 8.056 -7.056 -24.299 1.00 92.44 331 TYR A CA 1
ATOM 2575 C C . TYR A 1 331 ? 8.565 -6.264 -25.496 1.00 92.44 331 TYR A C 1
ATOM 2577 O O . TYR A 1 331 ? 9.706 -5.809 -25.537 1.00 92.44 331 TYR A O 1
ATOM 2585 N N . LEU A 1 332 ? 7.695 -6.143 -26.497 1.00 91.81 332 LEU A N 1
ATOM 2586 C CA . LEU A 1 332 ? 7.968 -5.409 -27.726 1.00 91.81 332 LEU A CA 1
ATOM 2587 C C . LEU A 1 332 ? 7.072 -4.177 -27.774 1.00 91.81 332 LEU A C 1
ATOM 2589 O O . LEU A 1 332 ? 5.851 -4.309 -27.886 1.00 91.81 332 LEU A O 1
ATOM 2593 N N . LEU A 1 333 ? 7.680 -2.996 -27.745 1.00 89.06 333 LEU A N 1
ATOM 2594 C CA . LEU A 1 333 ? 6.976 -1.739 -27.960 1.00 89.06 333 LEU A CA 1
ATOM 2595 C C . LEU A 1 333 ? 6.986 -1.380 -29.435 1.00 89.06 333 LEU A C 1
ATOM 2597 O O . LEU A 1 333 ? 8.034 -1.338 -30.083 1.00 89.06 333 LEU A O 1
ATOM 2601 N N . THR A 1 334 ? 5.805 -1.077 -29.951 1.00 88.12 334 THR A N 1
ATOM 2602 C CA . THR A 1 334 ? 5.604 -0.618 -31.325 1.00 88.12 334 THR A CA 1
ATOM 2603 C C . THR A 1 334 ? 4.807 0.684 -31.339 1.00 88.12 334 THR A C 1
ATOM 2605 O O . THR A 1 334 ? 4.305 1.137 -30.310 1.00 88.12 334 THR A O 1
ATOM 2608 N N . GLY A 1 335 ? 4.705 1.314 -32.509 1.00 80.81 335 GLY A N 1
ATOM 2609 C CA . GLY A 1 335 ? 4.057 2.616 -32.651 1.00 80.81 335 GLY A CA 1
ATOM 2610 C C . GLY A 1 335 ? 5.046 3.766 -32.478 1.00 80.81 335 GLY A C 1
ATOM 2611 O O . GLY A 1 335 ? 6.205 3.646 -32.863 1.00 80.81 335 GLY A O 1
ATOM 2612 N N . GLN A 1 336 ? 4.580 4.899 -31.951 1.00 80.19 336 GLN A N 1
ATOM 2613 C CA . GLN A 1 336 ? 5.362 6.136 -31.869 1.00 80.19 336 GLN A CA 1
ATOM 2614 C C . GLN A 1 336 ? 6.299 6.152 -30.646 1.00 80.19 336 GLN A C 1
ATOM 2616 O O . GLN A 1 336 ? 6.134 6.966 -29.739 1.00 80.19 336 GLN A O 1
ATOM 2621 N N . THR A 1 337 ? 7.255 5.226 -30.636 1.00 80.12 337 THR A N 1
ATOM 2622 C CA . THR A 1 337 ? 8.266 4.984 -29.587 1.00 80.12 337 THR A CA 1
ATOM 2623 C C . THR A 1 337 ? 9.282 6.116 -29.434 1.00 80.12 337 THR A C 1
ATOM 2625 O O . THR A 1 337 ? 9.879 6.267 -28.373 1.00 80.12 337 THR A O 1
ATOM 2628 N N . PHE A 1 338 ? 9.473 6.926 -30.476 1.00 85.31 338 PHE A N 1
ATOM 2629 C CA . PHE A 1 338 ? 10.380 8.069 -30.470 1.00 85.31 338 PHE A CA 1
ATOM 2630 C C . PHE A 1 338 ? 9.611 9.376 -30.510 1.00 85.31 338 PHE A C 1
ATOM 2632 O O . PHE A 1 338 ? 8.547 9.469 -31.126 1.00 85.31 338 PHE A O 1
ATOM 2639 N N . THR A 1 339 ? 10.197 10.439 -29.965 1.00 83.56 339 THR A N 1
ATOM 2640 C CA . THR A 1 339 ? 9.661 11.789 -30.142 1.00 83.56 339 THR A CA 1
ATOM 2641 C C . THR A 1 339 ? 10.614 12.715 -30.871 1.00 83.56 339 THR A C 1
ATOM 2643 O O . THR A 1 339 ? 11.819 12.494 -30.951 1.00 83.56 339 THR A O 1
ATOM 2646 N N . SER A 1 340 ? 10.063 13.773 -31.457 1.00 81.56 340 SER A N 1
ATOM 2647 C CA . SER A 1 340 ? 10.856 14.848 -32.037 1.00 81.56 340 SER A CA 1
ATOM 2648 C C . SER A 1 340 ? 10.173 16.193 -31.804 1.00 81.56 340 SER A C 1
ATOM 2650 O O . SER A 1 340 ? 8.965 16.345 -32.033 1.00 81.56 340 SER A O 1
ATOM 2652 N N . SER A 1 341 ? 10.949 17.175 -31.337 1.00 66.06 341 SER A N 1
ATOM 2653 C CA . SER A 1 341 ? 10.489 18.539 -31.079 1.00 66.06 341 SER A CA 1
ATOM 2654 C C . SER A 1 341 ? 10.995 19.502 -32.156 1.00 66.06 341 SER A C 1
ATOM 2656 O O . SER A 1 341 ? 12.035 19.317 -32.786 1.00 66.06 341 SER A O 1
ATOM 2658 N N . TRP A 1 342 ? 10.240 20.568 -32.399 1.00 58.88 342 TRP A N 1
ATOM 2659 C CA . TRP A 1 342 ? 10.593 21.563 -33.412 1.00 58.88 342 TRP A CA 1
ATOM 2660 C C . TRP A 1 342 ? 11.665 22.564 -32.929 1.00 58.88 342 TRP A C 1
ATOM 2662 O O . TRP A 1 342 ? 12.257 23.250 -33.767 1.00 58.88 342 TRP A O 1
ATOM 2672 N N . TYR A 1 343 ? 11.903 22.664 -31.611 1.00 57.50 343 TYR A N 1
ATOM 2673 C CA . TYR A 1 343 ? 12.895 23.560 -30.999 1.00 57.50 343 TYR A CA 1
ATOM 2674 C C . TYR A 1 343 ? 14.332 23.039 -31.172 1.00 57.50 343 TYR A C 1
ATOM 2676 O O . TYR A 1 343 ? 15.239 23.836 -31.411 1.00 57.50 343 TYR A O 1
ATOM 2684 N N . GLN A 1 344 ? 14.535 21.719 -31.120 1.00 54.06 344 GLN A N 1
ATOM 2685 C CA . GLN A 1 344 ? 15.828 21.075 -31.361 1.00 54.06 344 GLN A CA 1
ATOM 2686 C C . GLN A 1 344 ? 15.999 20.788 -32.865 1.00 54.06 344 GLN A C 1
ATOM 2688 O O . GLN A 1 344 ? 15.401 19.884 -33.444 1.00 54.06 344 GLN A O 1
ATOM 2693 N N . GLU A 1 345 ? 16.777 21.634 -33.543 1.00 54.16 345 GLU A N 1
ATOM 2694 C CA . GLU A 1 345 ? 17.317 21.404 -34.897 1.00 54.16 345 GLU A CA 1
ATOM 2695 C C . GLU A 1 345 ? 16.336 21.009 -36.031 1.00 54.16 345 GLU A C 1
ATOM 2697 O O . GLU A 1 345 ? 16.745 20.421 -37.034 1.00 54.16 345 GLU A O 1
ATOM 2702 N N . ARG A 1 346 ? 15.053 21.401 -35.962 1.00 58.69 346 ARG A N 1
ATOM 2703 C CA . ARG A 1 346 ? 14.037 21.168 -37.020 1.00 58.69 346 ARG A CA 1
ATOM 2704 C C . ARG A 1 346 ? 13.799 19.682 -37.348 1.00 58.69 346 ARG A C 1
ATOM 2706 O O . ARG A 1 346 ? 13.843 19.306 -38.521 1.00 58.69 346 ARG A O 1
ATOM 2713 N N . TYR A 1 347 ? 13.501 18.860 -36.342 1.00 63.19 347 TYR A N 1
ATOM 2714 C CA . TYR A 1 347 ? 13.206 17.423 -36.486 1.00 63.19 347 TYR A CA 1
ATOM 2715 C C . TYR A 1 347 ? 14.366 16.551 -36.980 1.00 63.19 347 TYR A C 1
ATOM 2717 O O . TYR A 1 347 ? 14.147 15.434 -37.441 1.00 63.19 347 TYR A O 1
ATOM 2725 N N . ARG A 1 348 ? 15.601 17.057 -36.947 1.00 66.38 348 ARG A N 1
ATOM 2726 C CA . ARG A 1 348 ? 16.768 16.287 -37.396 1.00 66.38 348 ARG A CA 1
ATOM 2727 C C . ARG A 1 348 ? 17.177 15.207 -36.409 1.00 66.38 348 ARG A C 1
ATOM 2729 O O . ARG A 1 348 ? 17.837 14.264 -36.839 1.00 66.38 348 ARG A O 1
ATOM 2736 N N . ARG A 1 349 ? 16.753 15.326 -35.151 1.00 80.19 349 ARG A N 1
ATOM 2737 C CA . ARG A 1 349 ? 16.982 14.356 -34.084 1.00 80.19 349 ARG A CA 1
ATOM 2738 C C . ARG A 1 349 ? 15.666 13.736 -33.615 1.00 80.19 349 ARG A C 1
ATOM 2740 O O . ARG A 1 349 ? 14.604 14.367 -33.707 1.00 80.19 349 ARG A O 1
ATOM 2747 N N . VAL A 1 350 ? 15.759 12.502 -33.146 1.00 77.00 350 VAL A N 1
ATOM 2748 C CA . VAL A 1 350 ? 14.702 11.783 -32.431 1.00 77.00 350 VAL A CA 1
ATOM 2749 C C . VAL A 1 350 ? 15.202 11.444 -31.036 1.00 77.00 350 VAL A C 1
ATOM 2751 O O . VAL A 1 350 ? 16.386 11.152 -30.878 1.00 77.00 350 VAL A O 1
ATOM 2754 N N . LYS A 1 351 ? 14.301 11.503 -30.058 1.00 83.62 351 LYS A N 1
ATOM 2755 C CA . LYS A 1 351 ? 14.563 11.229 -28.649 1.00 83.62 351 LYS A CA 1
ATOM 2756 C C . LYS A 1 351 ? 13.854 9.944 -28.233 1.00 83.62 351 LYS A C 1
ATOM 2758 O O . LYS A 1 351 ? 12.673 9.766 -28.549 1.00 83.62 351 LYS A O 1
ATOM 2763 N N . LEU A 1 352 ? 14.591 9.075 -27.557 1.00 80.81 352 LEU A N 1
ATOM 2764 C CA . LEU A 1 352 ? 14.071 7.977 -26.758 1.00 80.81 352 LEU A CA 1
ATOM 2765 C C . LEU A 1 352 ? 14.120 8.422 -25.295 1.00 80.81 352 LEU A C 1
ATOM 2767 O O . LEU A 1 352 ? 15.212 8.679 -24.796 1.00 80.81 352 LEU A O 1
ATOM 2771 N N . ASP A 1 353 ? 12.955 8.483 -24.657 1.00 73.81 353 ASP A N 1
ATOM 2772 C CA . ASP A 1 353 ? 12.816 8.647 -23.211 1.00 73.81 353 ASP A CA 1
ATOM 2773 C C . ASP A 1 353 ? 12.427 7.274 -22.659 1.00 73.81 353 ASP A C 1
ATOM 2775 O O . ASP A 1 353 ? 11.379 6.745 -23.036 1.00 73.81 353 ASP A O 1
ATOM 2779 N N . PHE A 1 354 ? 13.269 6.666 -21.828 1.00 72.88 354 PHE A N 1
ATOM 2780 C CA . PHE A 1 354 ? 12.994 5.346 -21.264 1.00 72.88 354 PHE A CA 1
ATOM 2781 C C . PHE A 1 354 ? 13.109 5.381 -19.741 1.00 72.88 354 PHE A C 1
ATOM 2783 O O . PHE A 1 354 ? 14.190 5.603 -19.198 1.00 72.88 354 PHE A O 1
ATOM 2790 N N . GLU A 1 355 ? 11.991 5.144 -19.055 1.00 69.25 355 GLU A N 1
ATOM 2791 C CA . GLU A 1 355 ? 11.923 5.003 -17.600 1.00 69.25 355 GLU A CA 1
ATOM 2792 C C . GLU A 1 355 ? 11.727 3.518 -17.248 1.00 69.25 355 GLU A C 1
ATOM 2794 O O . GLU A 1 355 ? 10.652 2.965 -17.471 1.00 69.25 355 GLU A O 1
ATOM 2799 N N . PRO A 1 356 ? 12.749 2.821 -16.732 1.00 62.03 356 PRO A N 1
ATOM 2800 C CA . PRO A 1 356 ? 12.597 1.435 -16.340 1.00 62.03 356 PRO A CA 1
ATOM 2801 C C . PRO A 1 356 ? 11.776 1.304 -15.072 1.00 62.03 356 PRO A C 1
ATOM 2803 O O . PRO A 1 356 ? 12.009 2.051 -14.130 1.00 62.03 356 PRO A O 1
ATOM 2806 N N . ALA A 1 357 ? 10.972 0.239 -15.017 1.00 59.22 357 ALA A N 1
ATOM 2807 C CA . ALA A 1 357 ? 10.449 -0.419 -13.822 1.00 59.22 357 ALA A CA 1
ATOM 2808 C C . ALA A 1 357 ? 10.667 0.339 -12.503 1.00 59.22 357 ALA A C 1
ATOM 2810 O O . ALA A 1 357 ? 11.680 0.126 -11.820 1.00 59.22 357 ALA A O 1
ATOM 2811 N N . GLY A 1 358 ? 9.711 1.212 -12.182 1.00 56.88 358 GLY A N 1
ATOM 2812 C CA . GLY A 1 358 ? 9.567 1.786 -10.856 1.00 56.88 358 GLY A CA 1
ATOM 2813 C C . GLY A 1 358 ? 9.032 0.720 -9.911 1.00 56.88 358 GLY A C 1
ATOM 2814 O O . GLY A 1 358 ? 7.939 0.198 -10.111 1.00 56.88 358 GLY A O 1
ATOM 2815 N N . PHE A 1 359 ? 9.814 0.384 -8.898 1.00 65.00 359 PHE A N 1
ATOM 2816 C CA . PHE A 1 359 ? 9.331 -0.366 -7.750 1.00 65.00 359 PHE A CA 1
ATOM 2817 C C . PHE A 1 359 ? 9.006 0.646 -6.651 1.00 65.00 359 PHE A C 1
ATOM 2819 O O . PHE A 1 359 ? 9.769 1.595 -6.461 1.00 65.00 359 PHE A O 1
ATOM 2826 N N . THR A 1 360 ? 7.885 0.485 -5.945 1.00 55.59 360 THR A N 1
ATOM 2827 C CA . THR A 1 360 ? 7.615 1.331 -4.775 1.00 55.59 360 THR A CA 1
ATOM 2828 C C . THR A 1 360 ? 8.689 1.081 -3.715 1.00 55.59 360 THR A C 1
ATOM 2830 O O . THR A 1 360 ? 9.080 -0.062 -3.473 1.00 55.59 360 THR A O 1
ATOM 2833 N N . GLU A 1 361 ? 9.210 2.158 -3.122 1.00 55.97 361 GLU A N 1
ATOM 2834 C CA . GLU A 1 361 ? 10.385 2.106 -2.236 1.00 55.97 361 GLU A CA 1
ATOM 2835 C C . GLU A 1 361 ? 10.172 1.215 -1.003 1.00 55.97 361 GLU A C 1
ATOM 2837 O O . GLU A 1 361 ? 11.132 0.709 -0.428 1.00 55.97 361 GLU A O 1
ATOM 2842 N N . ASP A 1 362 ? 8.917 0.976 -0.625 1.00 55.53 362 ASP A N 1
ATOM 2843 C CA . ASP A 1 362 ? 8.560 0.417 0.677 1.00 55.53 362 ASP A CA 1
ATOM 2844 C C . ASP A 1 362 ? 8.795 -1.102 0.805 1.00 55.53 362 ASP A C 1
ATOM 2846 O O . ASP A 1 362 ? 8.838 -1.614 1.925 1.00 55.53 362 ASP A O 1
ATOM 2850 N N . TRP A 1 363 ? 8.961 -1.836 -0.306 1.00 66.12 363 TRP A N 1
ATOM 2851 C CA . TRP A 1 363 ? 9.119 -3.304 -0.287 1.00 66.12 363 TRP A CA 1
ATOM 2852 C C . TRP A 1 363 ? 10.419 -3.839 -0.901 1.00 66.12 363 TRP A C 1
ATOM 2854 O O . TRP A 1 363 ? 10.726 -5.019 -0.704 1.00 66.12 363 TRP A O 1
ATOM 2864 N N . LEU A 1 364 ? 11.194 -3.017 -1.622 1.00 74.25 364 LEU A N 1
ATOM 2865 C CA . LEU A 1 364 ? 12.500 -3.417 -2.156 1.00 74.25 364 LEU A CA 1
ATOM 2866 C C . LEU A 1 364 ? 13.661 -2.906 -1.305 1.00 74.25 364 LEU A C 1
ATOM 2868 O O . LEU A 1 364 ? 13.756 -1.728 -0.979 1.00 74.25 364 LEU A O 1
ATOM 2872 N N . PHE A 1 365 ? 14.602 -3.799 -1.006 1.00 71.25 365 PHE A N 1
ATOM 2873 C CA . PHE A 1 365 ? 15.691 -3.534 -0.077 1.00 71.25 365 PHE A CA 1
ATOM 2874 C C . PHE A 1 365 ? 17.059 -3.925 -0.611 1.00 71.25 365 PHE A C 1
ATOM 2876 O O . PHE A 1 365 ? 17.216 -4.833 -1.424 1.00 71.25 365 PHE A O 1
ATOM 2883 N N . GLY A 1 366 ? 18.063 -3.296 -0.003 1.00 75.50 366 GLY A N 1
ATOM 2884 C CA . GLY A 1 366 ? 19.461 -3.635 -0.194 1.00 75.50 366 GLY A CA 1
ATOM 2885 C C . GLY A 1 366 ? 20.048 -3.076 -1.490 1.00 75.50 366 GLY A C 1
ATOM 2886 O O . GLY A 1 366 ? 19.336 -2.498 -2.303 1.00 75.50 366 GLY A O 1
ATOM 2887 N N . PRO A 1 367 ? 21.372 -3.202 -1.652 1.00 84.69 367 PRO A N 1
ATOM 2888 C CA . PRO A 1 367 ? 22.045 -2.841 -2.889 1.00 84.69 367 PRO A CA 1
ATOM 2889 C C . PRO A 1 367 ? 21.610 -3.759 -4.036 1.00 84.69 367 PRO A C 1
ATOM 2891 O O . PRO A 1 367 ? 21.592 -4.980 -3.872 1.00 84.69 367 PRO A O 1
ATOM 2894 N N . THR A 1 368 ? 21.352 -3.176 -5.203 1.00 88.56 368 THR A N 1
ATOM 2895 C CA . THR A 1 368 ? 21.140 -3.910 -6.456 1.00 88.56 368 THR A CA 1
ATOM 2896 C C . THR A 1 368 ? 22.372 -3.785 -7.344 1.00 88.56 368 THR A C 1
ATOM 2898 O O . THR A 1 368 ? 22.911 -2.689 -7.519 1.00 88.56 368 THR A O 1
ATOM 2901 N N . ASP A 1 369 ? 22.809 -4.896 -7.933 1.00 92.50 369 ASP A N 1
ATOM 2902 C CA . ASP A 1 369 ? 23.728 -4.869 -9.069 1.00 92.50 369 ASP A CA 1
ATOM 2903 C C . ASP A 1 369 ? 22.931 -4.596 -10.349 1.00 92.50 369 ASP A C 1
ATOM 2905 O O . ASP A 1 369 ? 22.022 -5.347 -10.717 1.00 92.50 369 ASP A O 1
ATOM 2909 N N . LEU A 1 370 ? 23.249 -3.491 -11.017 1.00 91.12 370 LEU A N 1
ATOM 2910 C CA . LEU A 1 370 ? 22.544 -3.003 -12.191 1.00 91.12 370 LEU A CA 1
ATOM 2911 C C . LEU A 1 370 ? 23.413 -3.135 -13.440 1.00 91.12 370 LEU A C 1
ATOM 2913 O O . LEU A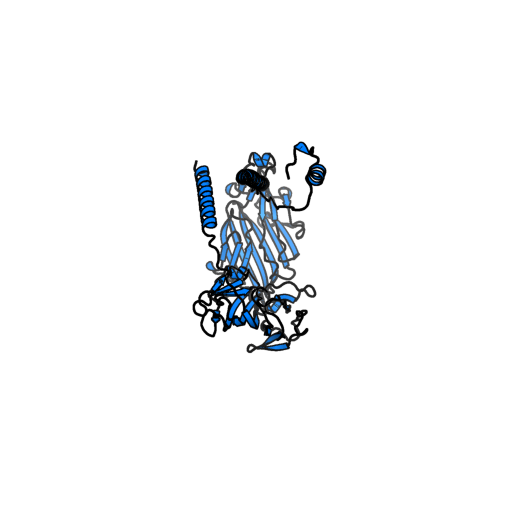 1 370 ? 24.533 -2.628 -13.506 1.00 91.12 370 LEU A O 1
ATOM 2917 N N . THR A 1 371 ? 22.850 -3.759 -14.471 1.00 92.81 371 THR A N 1
ATOM 2918 C CA . THR A 1 371 ? 23.378 -3.719 -15.836 1.00 92.81 371 THR A CA 1
ATOM 2919 C C . THR A 1 371 ? 22.350 -3.094 -16.766 1.00 92.81 371 THR A C 1
ATOM 2921 O O . THR A 1 371 ? 21.228 -3.592 -16.871 1.00 92.81 371 THR A O 1
ATOM 2924 N N . VAL A 1 372 ? 22.733 -2.043 -17.485 1.00 91.38 372 VAL A N 1
ATOM 2925 C CA . VAL A 1 372 ? 21.926 -1.468 -18.570 1.00 91.38 372 VAL A CA 1
ATOM 2926 C C . VAL A 1 372 ? 22.700 -1.629 -19.867 1.00 91.38 372 VAL A C 1
ATOM 2928 O O . VAL A 1 372 ? 23.824 -1.148 -19.979 1.00 91.38 372 VAL A O 1
ATOM 2931 N N . ARG A 1 373 ? 22.107 -2.308 -20.849 1.00 94.06 373 ARG A N 1
ATOM 2932 C CA . ARG A 1 373 ? 22.693 -2.500 -22.178 1.00 94.06 373 ARG A CA 1
ATOM 2933 C C . ARG A 1 373 ? 21.723 -2.011 -23.240 1.00 94.06 373 ARG A C 1
ATOM 2935 O O . ARG A 1 373 ? 20.642 -2.576 -23.387 1.00 94.06 373 ARG A O 1
ATOM 2942 N N . VAL A 1 374 ? 22.136 -1.025 -24.024 1.00 93.19 374 VAL A N 1
ATOM 2943 C CA . VAL A 1 374 ? 21.334 -0.456 -25.114 1.00 93.19 374 VAL A CA 1
ATOM 2944 C C . VAL A 1 374 ? 22.017 -0.764 -26.438 1.00 93.19 374 VAL A C 1
ATOM 2946 O O . VAL A 1 374 ? 23.148 -0.346 -26.661 1.00 93.19 374 VAL A O 1
ATOM 2949 N N . THR A 1 375 ? 21.340 -1.505 -27.311 1.00 95.81 375 THR A N 1
ATOM 2950 C CA . THR A 1 375 ? 21.805 -1.821 -28.669 1.00 95.81 375 THR A CA 1
ATOM 2951 C C . THR A 1 375 ? 21.124 -0.886 -29.655 1.00 95.81 375 THR A C 1
ATOM 2953 O O . THR A 1 375 ? 19.891 -0.845 -29.724 1.00 95.81 375 THR A O 1
ATOM 2956 N N . LEU A 1 376 ? 21.925 -0.119 -30.390 1.00 93.94 376 LEU A N 1
ATOM 2957 C CA . LEU A 1 376 ? 21.442 0.905 -31.309 1.00 93.94 376 LEU A CA 1
ATOM 2958 C C . LEU A 1 376 ? 21.233 0.376 -32.733 1.00 93.94 376 LEU A C 1
ATOM 2960 O O . LEU A 1 376 ? 21.802 -0.655 -33.094 1.00 93.94 376 LEU A O 1
ATOM 2964 N N . PRO A 1 377 ? 20.472 1.097 -33.579 1.00 92.50 377 PRO A N 1
ATOM 2965 C CA . PRO A 1 377 ? 20.355 0.762 -34.992 1.00 92.50 377 PRO A CA 1
ATOM 2966 C C . PRO A 1 377 ? 21.715 0.764 -35.717 1.00 92.50 377 PRO A C 1
ATOM 2968 O O . PRO A 1 377 ? 22.649 1.468 -35.312 1.00 92.50 377 PRO A O 1
ATOM 2971 N N . PRO A 1 378 ? 21.839 0.028 -36.835 1.00 91.06 378 PRO A N 1
ATOM 2972 C CA . PRO A 1 378 ? 23.070 -0.016 -37.616 1.00 91.06 378 PRO A CA 1
ATOM 2973 C C . PRO A 1 378 ? 23.472 1.349 -38.179 1.00 91.06 378 PRO A C 1
ATOM 2975 O O . PRO A 1 378 ? 22.639 2.142 -38.614 1.00 91.06 378 PRO A O 1
ATOM 2978 N N . GLY A 1 379 ? 24.785 1.576 -38.257 1.00 88.69 379 GLY A N 1
ATOM 2979 C CA . GLY A 1 379 ? 25.369 2.762 -38.888 1.00 88.69 379 GLY A CA 1
ATOM 2980 C C . GLY A 1 379 ? 25.537 3.974 -37.971 1.00 88.69 379 GLY A C 1
ATOM 2981 O O . GLY A 1 379 ? 25.959 5.020 -38.456 1.00 88.69 379 GLY A O 1
ATOM 2982 N N . LEU A 1 380 ? 25.243 3.833 -36.678 1.00 91.56 380 LEU A N 1
ATOM 2983 C CA . LEU A 1 380 ? 25.507 4.850 -35.663 1.00 91.56 380 LEU A CA 1
ATOM 2984 C C . LEU A 1 380 ? 26.917 4.728 -35.082 1.00 91.56 380 LEU A C 1
ATOM 2986 O O . LEU A 1 380 ? 27.424 3.628 -34.861 1.00 91.56 380 LEU A O 1
ATOM 2990 N N . SER A 1 381 ? 27.522 5.878 -34.802 1.00 91.50 381 SER A N 1
ATOM 2991 C CA . SER A 1 381 ? 28.759 6.021 -34.039 1.00 91.50 381 SER A CA 1
ATOM 2992 C C . SER A 1 381 ? 28.523 6.861 -32.782 1.00 91.50 381 SER A C 1
ATOM 2994 O O . SER A 1 381 ? 27.511 7.546 -32.665 1.00 91.50 381 SER A O 1
ATOM 2996 N N . GLU A 1 382 ? 29.475 6.848 -31.847 1.00 89.62 382 GLU A N 1
ATOM 2997 C CA . GLU A 1 382 ? 29.415 7.662 -30.623 1.00 89.62 382 GLU A CA 1
ATOM 2998 C C . GLU A 1 382 ? 29.187 9.155 -30.924 1.00 89.62 382 GLU A C 1
ATOM 3000 O O . GLU A 1 382 ? 28.405 9.813 -30.250 1.00 89.62 382 GLU A O 1
ATOM 3005 N N . ALA A 1 383 ? 29.793 9.675 -31.998 1.00 89.00 383 ALA A N 1
ATOM 3006 C CA . ALA A 1 383 ? 29.676 11.080 -32.396 1.00 89.00 383 ALA A CA 1
ATOM 3007 C C . ALA A 1 383 ? 28.276 11.478 -32.903 1.00 89.00 383 ALA A C 1
ATOM 3009 O O . ALA A 1 383 ? 27.994 12.669 -33.048 1.00 89.00 383 ALA A O 1
ATOM 3010 N N . ASP A 1 384 ? 27.417 10.502 -33.203 1.00 88.06 384 ASP A N 1
ATOM 3011 C CA . ASP A 1 384 ? 26.043 10.741 -33.646 1.00 88.06 384 ASP A CA 1
ATOM 3012 C C . ASP A 1 384 ? 25.074 10.904 -32.462 1.00 88.06 384 ASP A C 1
ATOM 3014 O O . ASP A 1 384 ? 23.943 11.372 -32.642 1.00 88.06 384 ASP A O 1
ATOM 3018 N N . LEU A 1 385 ? 25.507 10.546 -31.251 1.00 88.25 385 LEU A N 1
ATOM 3019 C CA . LEU A 1 385 ? 24.671 10.513 -30.059 1.00 88.25 385 LEU A CA 1
ATOM 3020 C C . LEU A 1 385 ? 24.770 11.819 -29.272 1.00 88.25 385 LEU A C 1
ATOM 3022 O O . LEU A 1 385 ? 25.822 12.446 -29.182 1.00 88.25 385 LEU A O 1
ATOM 3026 N N . ASP A 1 386 ? 23.640 12.216 -28.707 1.00 83.31 386 ASP A N 1
ATOM 3027 C CA . ASP A 1 386 ? 23.562 13.179 -27.614 1.00 83.31 386 ASP A CA 1
ATOM 3028 C C . ASP A 1 386 ? 22.715 12.505 -26.538 1.00 83.31 386 ASP A C 1
ATOM 3030 O O . ASP A 1 386 ? 21.725 11.842 -26.858 1.00 83.31 386 ASP A O 1
ATOM 3034 N N . MET A 1 387 ? 23.161 12.550 -25.293 1.00 77.75 387 MET A N 1
ATOM 3035 C CA . MET A 1 387 ? 22.620 11.693 -24.249 1.00 77.75 387 MET A CA 1
ATOM 3036 C C . MET A 1 387 ? 22.615 12.419 -22.920 1.00 77.75 387 MET A C 1
ATOM 3038 O O . MET A 1 387 ? 23.582 13.081 -22.547 1.00 77.75 387 MET A O 1
ATOM 3042 N N . LEU A 1 388 ? 21.519 12.238 -22.197 1.00 67.44 388 LEU A N 1
ATOM 3043 C CA . LEU A 1 388 ? 21.420 12.579 -20.793 1.00 67.44 388 LEU A CA 1
ATOM 3044 C C . LEU A 1 388 ? 21.272 11.264 -20.027 1.00 67.44 388 LEU A C 1
ATOM 3046 O O . LEU A 1 388 ? 20.310 10.519 -20.209 1.00 67.44 388 LEU A O 1
ATOM 3050 N N . THR A 1 389 ? 22.266 10.962 -19.200 1.00 66.38 389 THR A N 1
ATOM 3051 C CA . THR A 1 389 ? 22.229 9.846 -18.252 1.00 66.38 389 THR A CA 1
ATOM 3052 C C . THR A 1 389 ? 21.906 10.371 -16.856 1.00 66.38 389 THR A C 1
ATOM 3054 O O . THR A 1 389 ? 22.300 11.496 -16.536 1.00 66.38 389 THR A O 1
ATOM 3057 N N . PRO A 1 390 ? 21.254 9.584 -15.985 1.00 65.50 390 PRO A N 1
ATOM 3058 C CA . PRO A 1 390 ? 21.131 9.925 -14.575 1.00 65.50 390 PRO A CA 1
ATOM 3059 C C . PRO A 1 390 ? 22.525 10.046 -13.951 1.00 65.50 390 PRO A C 1
ATOM 3061 O O . PRO A 1 390 ? 23.412 9.248 -14.270 1.00 65.50 390 PRO A O 1
ATOM 3064 N N . ASP A 1 391 ? 22.702 11.003 -13.036 1.00 67.81 391 ASP A N 1
ATOM 3065 C CA . ASP A 1 391 ? 23.982 11.247 -12.351 1.00 67.81 391 ASP A CA 1
ATOM 3066 C C . ASP A 1 391 ? 24.550 9.968 -11.698 1.00 67.81 391 ASP A C 1
ATOM 3068 O O . ASP A 1 391 ? 25.765 9.771 -11.661 1.00 67.81 391 ASP A O 1
ATOM 3072 N N . ASP A 1 392 ? 23.670 9.067 -11.250 1.00 70.06 392 ASP A N 1
ATOM 3073 C CA . ASP A 1 392 ? 24.023 7.828 -10.547 1.00 70.06 392 ASP A CA 1
ATOM 3074 C C . ASP A 1 392 ? 24.566 6.710 -11.461 1.00 70.06 392 ASP A C 1
ATOM 3076 O O . ASP A 1 392 ? 25.213 5.783 -10.968 1.00 70.06 392 ASP A O 1
ATOM 3080 N N . LEU A 1 393 ? 24.330 6.772 -12.780 1.00 77.12 393 LEU A N 1
ATOM 3081 C CA . LEU A 1 393 ? 24.860 5.789 -13.740 1.00 77.12 393 LEU A CA 1
ATOM 3082 C C . LEU A 1 393 ? 26.249 6.155 -14.269 1.00 77.12 393 LEU A C 1
ATOM 3084 O O . LEU A 1 393 ? 27.030 5.268 -14.622 1.00 77.12 393 LEU A O 1
ATOM 3088 N N . GLY A 1 394 ? 26.554 7.452 -14.337 1.00 82.75 394 GLY A N 1
ATOM 3089 C CA . GLY A 1 394 ? 27.736 7.958 -15.026 1.00 82.75 394 GLY A CA 1
ATOM 3090 C C . GLY A 1 394 ? 27.730 7.677 -16.537 1.00 82.75 394 GLY A C 1
ATOM 3091 O O . GLY A 1 394 ? 26.708 7.353 -17.144 1.00 82.75 394 GLY A O 1
ATOM 3092 N N . GLU A 1 395 ? 28.904 7.809 -17.154 1.00 87.06 395 GLU A N 1
ATOM 3093 C CA . GLU A 1 395 ? 29.085 7.621 -18.598 1.00 87.06 395 GLU A CA 1
ATOM 3094 C C . GLU A 1 395 ? 29.078 6.131 -18.993 1.00 87.06 395 GLU A C 1
ATOM 3096 O O . GLU A 1 395 ? 29.722 5.318 -18.316 1.00 87.06 395 GLU A O 1
ATOM 3101 N N . PRO A 1 396 ? 28.426 5.751 -20.109 1.00 91.69 396 PRO A N 1
ATOM 3102 C CA . PRO A 1 396 ? 28.457 4.378 -20.593 1.00 91.69 396 PRO A CA 1
ATOM 3103 C C . PRO A 1 396 ? 29.835 3.976 -21.108 1.00 91.69 396 PRO A C 1
ATOM 3105 O O . PRO A 1 396 ? 30.609 4.770 -21.647 1.00 91.69 396 PRO A O 1
ATOM 3108 N N . ARG A 1 397 ? 30.083 2.669 -21.080 1.00 93.81 397 ARG A N 1
ATOM 3109 C CA . ARG A 1 397 ? 31.088 2.036 -21.928 1.00 93.81 397 ARG A CA 1
ATOM 3110 C C . ARG A 1 397 ? 30.497 1.780 -23.314 1.00 93.81 397 ARG A C 1
ATOM 3112 O O . ARG A 1 397 ? 29.432 1.179 -23.434 1.00 93.81 397 ARG A O 1
ATOM 3119 N N . PHE A 1 398 ? 31.217 2.190 -24.355 1.00 94.38 398 PHE A N 1
ATOM 3120 C CA . PHE A 1 398 ? 30.850 1.909 -25.742 1.00 94.38 398 PHE A CA 1
ATOM 3121 C C . PHE A 1 398 ? 31.477 0.598 -26.221 1.00 94.38 398 PHE A C 1
ATOM 3123 O O . PHE A 1 398 ? 32.689 0.394 -26.123 1.00 94.38 398 PHE A O 1
ATOM 3130 N N . GLU A 1 399 ? 30.652 -0.279 -26.780 1.00 95.50 399 GLU A N 1
ATOM 3131 C CA . GLU A 1 399 ? 31.049 -1.561 -27.362 1.00 95.50 399 GLU A CA 1
ATOM 3132 C C . GLU A 1 399 ? 30.386 -1.751 -28.731 1.00 95.50 399 GLU A C 1
ATOM 3134 O O . GLU A 1 399 ? 29.565 -0.942 -29.156 1.00 95.50 399 GLU A O 1
ATOM 3139 N N . HIS A 1 400 ? 30.763 -2.809 -29.449 1.00 94.75 400 HIS A N 1
ATOM 3140 C CA . HIS A 1 400 ? 30.043 -3.244 -30.644 1.00 94.75 400 HIS A CA 1
ATOM 3141 C C . HIS A 1 400 ? 29.597 -4.693 -30.455 1.00 94.75 400 HIS A C 1
ATOM 3143 O O . HIS A 1 400 ? 30.366 -5.504 -29.932 1.00 94.75 400 HIS A O 1
ATOM 3149 N N . ASP A 1 401 ? 28.367 -5.015 -30.855 1.00 93.94 401 ASP A N 1
ATOM 3150 C CA . ASP A 1 401 ? 27.888 -6.400 -30.856 1.00 93.94 401 ASP A CA 1
ATOM 3151 C C . ASP A 1 401 ? 28.500 -7.225 -32.009 1.00 93.94 401 ASP A C 1
ATOM 3153 O O . ASP A 1 401 ? 29.363 -6.755 -32.759 1.00 93.94 401 ASP A O 1
ATOM 3157 N N . ALA A 1 402 ? 28.093 -8.493 -32.131 1.00 91.94 402 ALA A N 1
ATOM 3158 C CA . ALA A 1 402 ? 28.626 -9.398 -33.152 1.00 91.94 402 ALA A CA 1
ATOM 3159 C C . ALA A 1 402 ? 28.265 -8.956 -34.583 1.00 91.94 402 ALA A C 1
ATOM 3161 O O . ALA A 1 402 ? 28.983 -9.274 -35.536 1.00 91.94 402 ALA A O 1
ATOM 3162 N N . GLU A 1 403 ? 27.173 -8.211 -34.722 1.00 92.56 403 GLU A N 1
ATOM 3163 C CA . GLU A 1 403 ? 26.646 -7.649 -35.959 1.00 92.56 403 GLU A CA 1
ATOM 3164 C C . GLU A 1 403 ? 27.256 -6.272 -36.286 1.00 92.56 403 GLU A C 1
ATOM 3166 O O . GLU A 1 403 ? 27.097 -5.773 -37.404 1.00 92.56 403 GLU A O 1
ATOM 3171 N N . GLY A 1 404 ? 28.019 -5.690 -35.355 1.00 93.00 404 GLY A N 1
ATOM 3172 C CA . GLY A 1 404 ? 28.690 -4.402 -35.502 1.00 93.00 404 GLY A CA 1
ATOM 3173 C C . GLY A 1 404 ? 27.818 -3.196 -35.146 1.00 93.00 404 GLY A C 1
ATOM 3174 O O . GLY A 1 404 ? 28.169 -2.076 -35.522 1.00 93.00 404 GLY A O 1
ATOM 3175 N N . HIS A 1 405 ? 26.699 -3.391 -34.449 1.00 94.50 405 HIS A N 1
ATOM 3176 C CA . HIS A 1 405 ? 25.901 -2.298 -33.899 1.00 94.50 405 HIS A CA 1
ATOM 3177 C C . HIS A 1 405 ? 26.594 -1.676 -32.691 1.00 94.50 405 HIS A C 1
ATOM 3179 O O . HIS A 1 405 ? 27.210 -2.381 -31.893 1.00 94.50 405 HIS A O 1
ATOM 3185 N N . LEU A 1 406 ? 26.450 -0.360 -32.531 1.00 95.62 406 LEU A N 1
ATOM 3186 C CA . LEU A 1 406 ? 26.933 0.349 -31.352 1.00 95.62 406 LEU A CA 1
ATOM 3187 C C . LEU A 1 406 ? 26.105 -0.049 -30.122 1.00 95.62 406 LEU A C 1
ATOM 3189 O O . LEU A 1 406 ? 24.872 -0.041 -30.155 1.00 95.62 406 LEU A O 1
ATOM 3193 N N . VAL A 1 407 ? 26.799 -0.376 -29.036 1.00 96.00 407 VAL A N 1
ATOM 3194 C CA . VAL A 1 407 ? 26.218 -0.780 -27.755 1.00 96.00 407 VAL A CA 1
ATOM 3195 C C . VAL A 1 407 ? 26.684 0.177 -26.667 1.00 96.00 407 VAL A C 1
ATOM 3197 O O . VAL A 1 407 ? 27.878 0.448 -26.551 1.00 96.00 407 VAL A O 1
ATOM 3200 N N . LEU A 1 408 ? 25.744 0.656 -25.857 1.00 94.19 408 LEU A N 1
ATOM 3201 C CA . LEU A 1 408 ? 26.015 1.427 -24.647 1.00 94.19 408 LEU A CA 1
ATOM 3202 C C . LEU A 1 408 ? 25.813 0.508 -23.446 1.00 94.19 408 LEU A C 1
ATOM 3204 O O . LEU A 1 408 ? 24.782 -0.166 -23.360 1.00 94.19 408 LEU A O 1
ATOM 3208 N N . LEU A 1 409 ? 26.791 0.463 -22.545 1.00 93.88 409 LEU A N 1
ATOM 3209 C CA . LEU A 1 409 ? 26.798 -0.445 -21.405 1.00 93.88 409 LEU A CA 1
ATOM 3210 C C . LEU A 1 409 ? 27.141 0.285 -20.105 1.00 93.88 409 LEU A C 1
ATOM 3212 O O . LEU A 1 409 ? 28.225 0.852 -19.970 1.00 93.88 409 LEU A O 1
ATOM 3216 N N . TRP A 1 410 ? 26.239 0.190 -19.134 1.00 92.12 410 TRP A N 1
ATOM 3217 C CA . TRP A 1 410 ? 26.460 0.596 -17.750 1.00 92.12 410 TRP A CA 1
ATOM 3218 C C . TRP A 1 410 ? 26.464 -0.638 -16.853 1.00 92.12 410 TRP A C 1
ATOM 3220 O O . TRP A 1 410 ? 25.567 -1.476 -16.945 1.00 92.12 410 TRP A O 1
ATOM 3230 N N . GLU A 1 411 ? 27.461 -0.726 -15.977 1.00 92.69 411 GLU A N 1
ATOM 3231 C CA . GLU A 1 411 ? 27.580 -1.747 -14.935 1.00 92.69 411 GLU A CA 1
ATOM 3232 C C . GLU A 1 411 ? 27.834 -1.015 -13.619 1.00 92.69 411 GLU A C 1
ATOM 3234 O O . GLU A 1 411 ? 28.922 -0.475 -13.401 1.00 92.69 411 GLU A O 1
ATOM 3239 N N . VAL A 1 412 ? 26.813 -0.952 -12.768 1.00 90.50 412 VAL A N 1
ATOM 3240 C CA . VAL A 1 412 ? 26.866 -0.220 -11.501 1.00 90.50 412 VAL A CA 1
ATOM 3241 C C . VAL A 1 412 ? 26.473 -1.164 -10.382 1.00 90.50 412 VAL A C 1
ATOM 3243 O O . VAL A 1 412 ? 25.427 -1.805 -10.431 1.00 90.50 412 VAL A O 1
ATOM 3246 N N . SER A 1 413 ? 27.322 -1.253 -9.367 1.00 90.38 413 SER A N 1
ATOM 3247 C CA . SER A 1 413 ? 27.052 -2.062 -8.184 1.00 90.38 413 SER A CA 1
ATOM 3248 C C . SER A 1 413 ? 26.501 -1.209 -7.059 1.00 90.38 413 SER A C 1
ATOM 3250 O O . SER A 1 413 ? 26.904 -0.059 -6.879 1.00 90.38 413 SER A O 1
ATOM 3252 N N . ALA A 1 414 ? 25.644 -1.824 -6.253 1.00 86.25 414 ALA A N 1
ATOM 3253 C CA . ALA A 1 414 ? 25.076 -1.225 -5.055 1.00 86.25 414 ALA A CA 1
ATOM 3254 C C . ALA A 1 414 ? 24.282 0.070 -5.279 1.00 86.25 414 ALA A C 1
ATOM 3256 O O . ALA A 1 414 ? 24.316 0.973 -4.441 1.00 86.25 414 ALA A O 1
ATOM 3257 N N . VAL A 1 415 ? 23.526 0.128 -6.378 1.00 85.06 415 VAL A N 1
ATOM 3258 C CA . VAL A 1 415 ? 22.510 1.172 -6.576 1.00 85.06 415 VAL A CA 1
ATOM 3259 C C . VAL A 1 415 ? 21.266 0.873 -5.741 1.00 85.06 415 VAL A C 1
ATOM 3261 O O . VAL A 1 415 ? 21.033 -0.278 -5.360 1.00 85.06 415 VAL A O 1
ATOM 3264 N N . SER A 1 416 ? 20.453 1.896 -5.465 1.00 81.44 416 SER A N 1
ATOM 3265 C CA . SER A 1 416 ? 19.128 1.652 -4.892 1.00 81.44 416 SER A CA 1
ATOM 3266 C C . SER A 1 416 ? 18.250 0.933 -5.926 1.00 81.44 416 SER A C 1
ATOM 3268 O O . SER A 1 416 ? 18.222 1.361 -7.085 1.00 81.44 416 SER A O 1
ATOM 3270 N N . PRO A 1 417 ? 17.488 -0.109 -5.543 1.00 76.88 417 PRO A N 1
ATOM 3271 C CA . PRO A 1 417 ? 16.533 -0.769 -6.434 1.00 76.88 417 PRO A CA 1
ATOM 3272 C C . PRO A 1 417 ? 15.446 0.184 -6.950 1.00 76.88 417 PRO A C 1
ATOM 3274 O O . PRO A 1 417 ? 14.880 -0.061 -8.018 1.00 76.88 417 PRO A O 1
ATOM 3277 N N . SER A 1 418 ? 15.175 1.263 -6.206 1.00 70.56 418 SER A N 1
ATOM 3278 C CA . SER A 1 418 ? 14.203 2.298 -6.556 1.00 70.56 418 SER A CA 1
ATOM 3279 C C . SER A 1 418 ? 14.776 3.443 -7.391 1.00 70.56 418 SER A C 1
ATOM 3281 O O . SER A 1 418 ? 13.988 4.245 -7.886 1.00 70.56 418 SER A O 1
ATOM 3283 N N . THR A 1 419 ? 16.104 3.543 -7.582 1.00 71.75 419 THR A N 1
ATOM 3284 C CA . THR A 1 419 ? 16.693 4.638 -8.373 1.00 71.75 419 THR A CA 1
ATOM 3285 C C . THR A 1 419 ? 16.142 4.575 -9.803 1.00 71.75 419 THR A C 1
ATOM 3287 O O . THR A 1 419 ? 16.421 3.597 -10.515 1.00 71.75 419 THR A O 1
ATOM 3290 N N . PRO A 1 420 ? 15.395 5.600 -10.257 1.00 70.38 420 PRO A N 1
ATOM 3291 C CA . PRO A 1 420 ? 14.901 5.649 -11.624 1.00 70.38 420 PRO A CA 1
ATOM 3292 C C . PRO A 1 420 ? 16.077 5.718 -12.599 1.00 70.38 420 PRO A C 1
ATOM 3294 O O . PRO A 1 420 ? 16.961 6.559 -12.448 1.00 70.38 420 PRO A O 1
ATOM 3297 N N . GLN A 1 421 ? 16.096 4.857 -13.617 1.00 72.38 421 GLN A N 1
ATOM 3298 C CA . GLN A 1 421 ? 17.169 4.856 -14.621 1.00 72.38 421 GLN A CA 1
ATOM 3299 C C . GLN A 1 421 ? 16.689 5.535 -15.901 1.00 72.38 421 GLN A C 1
ATOM 3301 O O . GLN A 1 421 ? 16.541 4.883 -16.931 1.00 72.38 421 GLN A O 1
ATOM 3306 N N . TYR A 1 422 ? 16.383 6.831 -15.814 1.00 76.62 422 TYR A N 1
ATOM 3307 C CA . TYR A 1 422 ? 15.951 7.620 -16.967 1.00 76.62 422 TYR A CA 1
ATOM 3308 C C . TYR A 1 422 ? 17.025 7.609 -18.052 1.00 76.62 422 TYR A C 1
ATOM 3310 O O . TYR A 1 422 ? 18.098 8.176 -17.869 1.00 76.62 422 TYR A O 1
ATOM 3318 N N . LEU A 1 423 ? 16.743 6.970 -19.179 1.00 78.00 423 LEU A N 1
ATOM 3319 C CA . LEU A 1 423 ? 17.617 7.004 -20.340 1.00 78.00 423 LEU A CA 1
ATOM 3320 C C . LEU A 1 423 ? 17.028 7.958 -21.371 1.00 78.00 423 LEU A C 1
ATOM 3322 O O . LEU A 1 423 ? 16.024 7.642 -22.009 1.00 78.00 423 LEU A O 1
ATOM 3326 N N . ASP A 1 424 ? 17.709 9.083 -21.549 1.00 83.00 424 ASP A N 1
ATOM 3327 C CA . ASP A 1 424 ? 17.399 10.085 -22.555 1.00 83.00 424 ASP A CA 1
ATOM 3328 C C . ASP A 1 424 ? 18.453 9.998 -23.659 1.00 83.00 424 ASP A C 1
ATOM 3330 O O . ASP A 1 424 ? 19.587 10.461 -23.507 1.00 83.00 424 ASP A O 1
ATOM 3334 N N . LEU A 1 425 ? 18.080 9.388 -24.783 1.00 86.75 425 LEU A N 1
ATOM 3335 C CA . LEU A 1 425 ? 18.981 9.188 -25.913 1.00 86.75 425 LEU A CA 1
ATOM 3336 C C . LEU A 1 425 ? 18.470 9.913 -27.154 1.00 86.75 425 LEU A C 1
ATOM 3338 O O . LEU A 1 425 ? 17.406 9.592 -27.687 1.00 86.75 425 LEU A O 1
ATOM 3342 N N . GLU A 1 426 ? 19.268 10.843 -27.667 1.00 88.19 426 GLU A N 1
ATOM 3343 C CA . GLU A 1 426 ? 19.012 11.528 -28.924 1.00 88.19 426 GLU A CA 1
ATOM 3344 C C . GLU A 1 426 ? 19.927 11.037 -30.046 1.00 88.19 426 GLU A C 1
ATOM 3346 O O . GLU A 1 426 ? 21.152 10.996 -29.921 1.00 88.19 426 GLU A O 1
ATOM 3351 N N . MET A 1 427 ? 19.338 10.783 -31.211 1.00 89.62 427 MET A N 1
ATOM 3352 C CA . MET A 1 427 ? 20.047 10.297 -32.399 1.00 89.62 427 MET A CA 1
ATOM 3353 C C . MET A 1 427 ? 19.499 10.930 -33.687 1.00 89.62 427 MET A C 1
ATOM 3355 O O . MET A 1 427 ? 18.407 11.509 -33.673 1.00 89.62 427 MET A O 1
ATOM 3359 N N . PRO A 1 428 ? 20.211 10.844 -34.828 1.00 89.75 428 PRO A N 1
ATOM 3360 C CA . PRO A 1 428 ? 19.719 11.357 -36.100 1.00 89.75 428 PRO A CA 1
ATOM 3361 C C . PRO A 1 428 ? 18.396 10.698 -36.507 1.00 89.75 428 PRO A C 1
ATOM 3363 O O . PRO A 1 428 ? 18.284 9.484 -36.580 1.00 89.75 428 PRO A O 1
ATOM 3366 N N . SER A 1 429 ? 17.401 11.502 -36.869 1.00 84.44 429 SER A N 1
ATOM 3367 C CA . SER A 1 429 ? 16.048 11.052 -37.249 1.00 84.44 429 SER A CA 1
ATOM 3368 C C . SER A 1 429 ? 15.988 10.018 -38.379 1.00 84.44 429 SER A C 1
ATOM 3370 O O . SER A 1 429 ? 15.013 9.286 -38.474 1.00 84.44 429 SER A O 1
ATOM 3372 N N . GLY A 1 430 ? 17.011 9.946 -39.238 1.00 86.31 430 GLY A N 1
ATOM 3373 C CA . GLY A 1 430 ? 17.06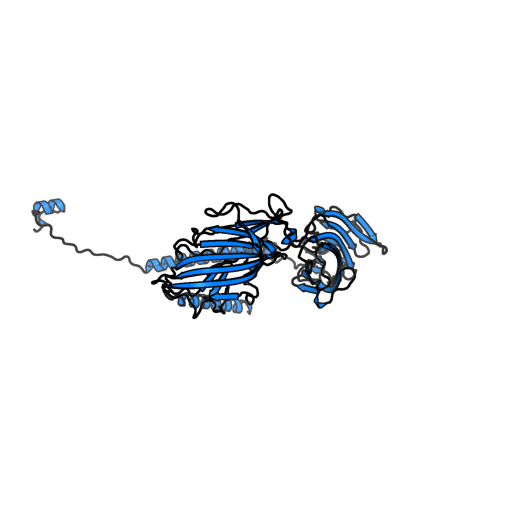0 9.003 -40.359 1.00 86.31 430 GLY A CA 1
ATOM 3374 C C . GLY A 1 430 ? 17.370 7.554 -39.975 1.00 86.31 430 GLY A C 1
ATOM 3375 O O . GLY A 1 430 ? 17.350 6.700 -40.858 1.00 86.31 430 GLY A O 1
ATOM 3376 N N . VAL A 1 431 ? 17.680 7.278 -38.704 1.00 88.38 431 VAL A N 1
ATOM 3377 C CA . VAL A 1 431 ? 18.026 5.929 -38.219 1.00 88.38 431 VAL A CA 1
ATOM 3378 C C . VAL A 1 431 ? 16.809 5.087 -37.841 1.00 88.38 431 VAL A C 1
ATOM 3380 O O . VAL A 1 431 ? 16.939 3.877 -37.687 1.00 88.38 431 VAL A O 1
ATOM 3383 N N . VAL A 1 432 ? 15.630 5.711 -37.735 1.00 89.06 432 VAL A N 1
ATOM 3384 C CA . VAL A 1 432 ? 14.346 5.041 -37.498 1.00 89.06 432 VAL A CA 1
ATOM 3385 C C . VAL A 1 432 ? 13.294 5.510 -38.512 1.00 89.06 432 VAL A C 1
ATOM 3387 O O . VAL A 1 432 ? 13.394 6.620 -39.045 1.00 89.06 432 VAL A O 1
ATOM 3390 N N . PRO A 1 433 ? 12.264 4.701 -38.815 1.00 89.81 433 PRO A N 1
ATOM 3391 C CA . PRO A 1 433 ? 11.205 5.101 -39.735 1.00 89.81 433 PRO A CA 1
ATOM 3392 C C . PRO A 1 433 ? 10.332 6.233 -39.174 1.00 89.81 433 PRO A C 1
ATOM 3394 O O . PRO A 1 433 ? 10.037 6.269 -37.985 1.00 89.81 433 PRO A O 1
ATOM 3397 N N . GLU A 1 434 ? 9.796 7.096 -40.047 1.00 86.94 434 GLU A N 1
ATOM 3398 C CA . GLU A 1 434 ? 8.837 8.158 -39.666 1.00 86.94 434 GLU A CA 1
ATOM 3399 C C . GLU A 1 434 ? 7.618 7.627 -38.896 1.00 86.94 434 GLU A C 1
ATOM 3401 O O . GLU A 1 434 ? 7.073 8.323 -38.046 1.00 86.94 434 GLU A O 1
ATOM 3406 N N . SER A 1 435 ? 7.183 6.394 -39.176 1.00 87.56 435 SER A N 1
ATOM 3407 C CA . SER A 1 435 ? 6.061 5.761 -38.474 1.00 87.56 435 SER A CA 1
ATOM 3408 C C . SER A 1 435 ? 6.334 5.512 -36.991 1.00 87.56 435 SER A C 1
ATOM 3410 O O . SER A 1 435 ? 5.379 5.410 -36.227 1.00 87.56 435 SER A O 1
ATOM 3412 N N . ALA A 1 436 ? 7.607 5.436 -36.592 1.00 86.75 436 ALA A N 1
ATOM 3413 C CA . ALA A 1 436 ? 8.023 5.257 -35.206 1.00 86.75 436 ALA A CA 1
ATOM 3414 C C . ALA A 1 436 ? 8.177 6.588 -34.446 1.00 86.75 436 ALA A C 1
ATOM 3416 O O . ALA A 1 436 ? 8.430 6.589 -33.244 1.00 86.75 436 ALA A O 1
ATOM 3417 N N . VAL A 1 437 ? 8.015 7.734 -35.122 1.00 87.38 437 VAL A N 1
ATOM 3418 C CA . VAL A 1 437 ? 8.278 9.060 -34.545 1.00 87.38 437 VAL A CA 1
ATOM 3419 C C . VAL A 1 437 ? 6.978 9.830 -34.308 1.00 87.38 437 VAL A C 1
ATOM 3421 O O . VAL A 1 437 ? 6.251 10.188 -35.239 1.00 87.38 437 VAL A O 1
ATOM 3424 N N . TYR A 1 438 ? 6.715 10.187 -33.054 1.00 85.25 438 TYR A N 1
ATOM 3425 C CA . TYR A 1 438 ? 5.751 11.221 -32.705 1.00 85.25 438 TYR A CA 1
ATOM 3426 C C . TYR A 1 438 ? 6.360 12.610 -32.905 1.00 85.25 438 TYR A C 1
ATOM 3428 O O . TYR A 1 438 ? 7.347 12.992 -32.272 1.00 85.25 438 TYR A O 1
ATOM 3436 N N . ARG A 1 439 ? 5.721 13.420 -33.747 1.00 82.56 439 ARG A N 1
ATOM 3437 C CA . ARG A 1 439 ? 6.093 14.824 -33.942 1.00 82.56 439 ARG A CA 1
ATOM 3438 C C . ARG A 1 439 ? 5.185 15.703 -33.098 1.00 82.56 439 ARG A C 1
ATOM 3440 O O . ARG A 1 439 ? 3.984 15.783 -33.363 1.00 82.56 439 ARG A O 1
ATOM 3447 N N . PHE A 1 440 ? 5.762 16.401 -32.122 1.00 75.75 440 PHE A N 1
ATOM 3448 C CA . PHE A 1 440 ? 5.007 17.413 -31.391 1.00 75.75 440 PHE A CA 1
ATOM 3449 C C . PHE A 1 440 ? 4.531 18.498 -32.365 1.00 75.75 440 PHE A C 1
ATOM 3451 O O . PHE A 1 440 ? 5.326 18.975 -33.187 1.00 75.75 440 PHE A O 1
ATOM 3458 N N . PRO A 1 441 ? 3.248 18.902 -32.308 1.00 73.38 441 PRO A N 1
ATOM 3459 C CA . PRO A 1 441 ? 2.783 20.007 -33.122 1.00 73.38 441 PRO A CA 1
ATOM 3460 C C . PRO A 1 441 ? 3.583 21.271 -32.768 1.00 73.38 441 PRO A C 1
ATOM 3462 O O . PRO A 1 441 ? 3.995 21.449 -31.620 1.00 73.38 441 PRO A O 1
ATOM 3465 N N . PRO A 1 442 ? 3.815 22.174 -33.735 1.00 69.44 442 PRO A N 1
ATOM 3466 C CA . PRO A 1 442 ? 4.394 23.469 -33.417 1.00 69.44 442 PRO A CA 1
ATOM 3467 C C . PRO A 1 442 ? 3.471 24.203 -32.434 1.00 69.44 442 PRO A C 1
ATOM 3469 O O . PRO A 1 442 ? 2.248 24.085 -32.561 1.00 69.44 442 PRO A O 1
ATOM 3472 N N . PRO A 1 443 ? 4.021 25.004 -31.508 1.00 69.69 443 PRO A N 1
ATOM 3473 C CA . PRO A 1 443 ? 3.259 25.635 -30.453 1.00 69.69 443 PRO A CA 1
ATOM 3474 C C . PRO A 1 443 ? 2.177 26.523 -31.036 1.00 69.69 443 PRO A C 1
ATOM 3476 O O . PRO A 1 443 ? 2.362 27.181 -32.082 1.00 69.69 443 PRO A O 1
ATOM 3479 N N . GLY A 1 444 ? 1.079 26.592 -30.296 1.00 73.94 444 GLY A N 1
ATOM 3480 C CA . GLY A 1 444 ? 0.007 27.535 -30.554 1.00 73.94 444 GLY A CA 1
ATOM 3481 C C . GLY A 1 444 ? 0.476 28.987 -30.425 1.00 73.94 444 GLY A C 1
ATOM 3482 O O . GLY A 1 444 ? 1.563 29.295 -29.938 1.00 73.94 444 GLY A O 1
ATOM 3483 N N . LEU A 1 445 ? -0.370 29.928 -30.852 1.00 77.38 445 LEU A N 1
ATOM 3484 C CA . LEU A 1 445 ? -0.075 31.362 -30.732 1.00 77.38 445 LEU A CA 1
ATOM 3485 C C . LEU A 1 445 ? 0.196 31.786 -29.275 1.00 77.38 445 LEU A C 1
ATOM 3487 O O . LEU A 1 445 ? 1.021 32.663 -29.059 1.00 77.38 445 LEU A O 1
ATOM 3491 N N . LEU A 1 446 ? -0.488 31.177 -28.302 1.00 70.25 446 LEU A N 1
ATOM 3492 C CA . LEU A 1 446 ? -0.381 31.521 -26.880 1.00 70.25 446 LEU A CA 1
ATOM 3493 C C . LEU A 1 446 ? 0.925 31.016 -26.252 1.00 70.25 446 LEU A C 1
ATOM 3495 O O . LEU A 1 446 ? 1.625 31.799 -25.619 1.00 70.25 446 LEU A O 1
ATOM 3499 N N . GLU A 1 447 ? 1.327 29.779 -26.538 1.00 67.12 447 GLU A N 1
ATOM 3500 C CA . GLU A 1 447 ? 2.627 29.233 -26.116 1.00 67.12 447 GLU A CA 1
ATOM 3501 C C . GLU A 1 447 ? 3.797 30.021 -26.722 1.00 67.12 447 GLU A C 1
ATOM 3503 O O . GLU A 1 447 ? 4.774 30.317 -26.042 1.00 67.12 447 GLU A O 1
ATOM 3508 N N . ARG A 1 448 ? 3.676 30.473 -27.982 1.00 74.44 448 ARG A N 1
ATOM 3509 C CA . ARG A 1 448 ? 4.671 31.376 -28.602 1.00 74.44 448 ARG A CA 1
ATOM 3510 C C . ARG A 1 448 ? 4.781 32.732 -27.907 1.00 74.44 448 ARG A C 1
ATOM 3512 O O . ARG A 1 448 ? 5.786 33.415 -28.079 1.00 74.44 448 ARG A O 1
ATOM 3519 N N . LEU A 1 449 ? 3.745 33.138 -27.178 1.00 78.00 449 LEU A N 1
ATOM 3520 C CA . LEU A 1 449 ? 3.723 34.347 -26.359 1.00 78.00 449 LEU A CA 1
ATOM 3521 C C . LEU A 1 449 ? 4.127 34.066 -24.898 1.00 78.00 449 LEU A C 1
ATOM 3523 O O . LEU A 1 449 ? 4.088 34.991 -24.091 1.00 78.00 449 LEU A O 1
ATOM 3527 N N . GLY A 1 450 ? 4.528 32.830 -24.568 1.00 74.81 450 GLY A N 1
ATOM 3528 C CA . GLY A 1 450 ? 4.936 32.416 -23.222 1.00 74.81 450 GLY A CA 1
ATOM 3529 C C . GLY A 1 450 ? 3.773 32.155 -22.264 1.00 74.81 450 GLY A C 1
ATOM 3530 O O . GLY A 1 450 ? 3.948 32.303 -21.061 1.00 74.81 450 GLY A O 1
ATOM 3531 N N . ILE A 1 451 ? 2.581 31.838 -22.782 1.00 73.69 451 ILE A N 1
ATOM 3532 C CA . ILE A 1 451 ? 1.388 31.534 -21.981 1.00 73.69 451 ILE A CA 1
ATOM 3533 C C . ILE A 1 451 ? 1.077 30.043 -22.141 1.00 73.69 451 ILE A C 1
ATOM 3535 O O . ILE A 1 451 ? 0.524 29.643 -23.169 1.00 73.69 451 ILE A O 1
ATOM 3539 N N . ASP A 1 452 ? 1.447 29.244 -21.141 1.00 74.38 452 ASP A N 1
ATOM 3540 C CA . ASP A 1 452 ? 1.073 27.828 -21.033 1.00 74.38 452 ASP A CA 1
ATOM 3541 C C . ASP A 1 452 ? -0.361 27.640 -20.486 1.00 74.38 452 ASP A C 1
ATOM 3543 O O . ASP A 1 452 ? -1.055 28.603 -20.124 1.00 74.38 452 ASP A O 1
ATOM 3547 N N . GLU A 1 453 ? -0.841 26.394 -20.490 1.00 58.41 453 GLU A N 1
ATOM 3548 C CA . GLU A 1 453 ? -2.206 26.047 -20.077 1.00 58.41 453 GLU A CA 1
ATOM 3549 C C . GLU A 1 453 ? -2.462 26.316 -18.584 1.00 58.41 453 GLU A C 1
ATOM 3551 O O . GLU A 1 453 ? -3.532 26.831 -18.236 1.00 58.41 453 GLU A O 1
ATOM 3556 N N . ASP A 1 454 ? -1.473 26.080 -17.720 1.00 63.53 454 ASP A N 1
ATOM 3557 C CA . ASP A 1 454 ? -1.566 26.318 -16.274 1.00 63.53 454 ASP A CA 1
ATOM 3558 C C . ASP A 1 454 ? -1.691 27.813 -15.963 1.00 63.53 454 ASP A C 1
ATOM 3560 O O . ASP A 1 454 ? -2.541 28.251 -15.177 1.00 63.53 454 ASP A O 1
ATOM 3564 N N . THR A 1 455 ? -0.906 28.625 -16.669 1.00 70.81 455 THR A N 1
ATOM 3565 C CA . THR A 1 455 ? -0.941 30.085 -16.610 1.00 70.81 455 THR A CA 1
ATOM 3566 C C . THR A 1 455 ? -2.307 30.612 -17.055 1.00 70.81 455 THR A C 1
ATOM 3568 O O . THR A 1 455 ? -2.897 31.478 -16.398 1.00 70.81 455 THR A O 1
ATOM 3571 N N . ALA A 1 456 ? -2.865 30.070 -18.141 1.00 69.81 456 ALA A N 1
ATOM 3572 C CA . ALA A 1 456 ? -4.196 30.445 -18.617 1.00 69.81 456 ALA A CA 1
ATOM 3573 C C . ALA A 1 456 ? -5.312 30.043 -17.631 1.00 69.81 456 ALA A C 1
ATOM 3575 O O . ALA A 1 456 ? -6.242 30.830 -17.396 1.00 69.81 456 ALA A O 1
ATOM 3576 N N . MET A 1 457 ? -5.211 28.858 -17.020 1.00 67.62 457 MET A N 1
ATOM 3577 C CA . MET A 1 457 ? -6.150 28.375 -16.005 1.00 67.62 457 MET A CA 1
ATOM 3578 C C . MET A 1 457 ? -6.133 29.272 -14.763 1.00 67.62 457 MET A C 1
ATOM 3580 O O . MET A 1 457 ? -7.197 29.717 -14.319 1.00 67.62 457 MET A O 1
ATOM 3584 N N . LEU A 1 458 ? -4.949 29.633 -14.262 1.00 67.44 458 LEU A N 1
ATOM 3585 C CA . LEU A 1 458 ? -4.794 30.526 -13.114 1.00 67.44 458 LEU A CA 1
ATOM 3586 C C . LEU A 1 458 ? -5.464 31.889 -13.353 1.00 67.44 458 LEU A C 1
ATOM 3588 O O . LEU A 1 458 ? -6.235 32.362 -12.511 1.00 67.44 458 LEU A O 1
ATOM 3592 N N . PHE A 1 459 ? -5.251 32.499 -14.525 1.00 73.81 459 PHE A N 1
ATOM 3593 C CA . PHE A 1 459 ? -5.917 33.758 -14.879 1.00 73.81 459 PHE A CA 1
ATOM 3594 C C . PHE A 1 459 ? -7.443 33.619 -14.947 1.00 73.81 459 PHE A C 1
ATOM 3596 O O . PHE A 1 459 ? -8.161 34.545 -14.556 1.00 73.81 459 PHE A O 1
ATOM 3603 N N . SER A 1 460 ? -7.954 32.469 -15.393 1.00 72.62 460 SER A N 1
ATOM 3604 C CA . SER A 1 460 ? -9.395 32.206 -15.444 1.00 72.62 460 SER A CA 1
ATOM 3605 C C . SER A 1 460 ? -10.018 32.067 -14.047 1.00 72.62 460 SER A C 1
ATOM 3607 O O . SER A 1 460 ? -11.070 32.657 -13.791 1.00 72.62 460 SER A O 1
ATOM 3609 N N . CYS A 1 461 ? -9.333 31.394 -13.116 1.00 66.38 461 CYS A N 1
ATOM 3610 C CA . CYS A 1 461 ? -9.757 31.259 -11.723 1.00 66.38 461 CYS A CA 1
ATOM 3611 C C . CYS A 1 461 ? -9.769 32.616 -11.010 1.00 66.38 461 CYS A C 1
ATOM 3613 O O . CYS A 1 461 ? -10.749 32.964 -10.347 1.00 66.38 461 CYS A O 1
ATOM 3615 N N . ILE A 1 462 ? -8.729 33.434 -11.210 1.00 76.38 462 ILE A N 1
ATOM 3616 C CA . ILE A 1 462 ? -8.659 34.793 -10.652 1.00 76.38 462 ILE A CA 1
ATOM 3617 C C . ILE A 1 462 ? -9.790 35.666 -11.212 1.00 76.38 462 ILE A C 1
ATOM 3619 O O . ILE A 1 462 ? -10.468 36.361 -10.450 1.00 76.38 462 ILE A O 1
ATOM 3623 N N . ALA A 1 463 ? -10.046 35.609 -12.523 1.00 76.00 463 ALA A N 1
ATOM 3624 C CA . ALA A 1 463 ? -11.141 36.349 -13.148 1.00 76.00 463 ALA A CA 1
ATOM 3625 C C . ALA A 1 463 ? -12.520 35.889 -12.639 1.00 76.00 463 ALA A C 1
ATOM 3627 O O . ALA A 1 463 ? -13.405 36.722 -12.424 1.00 76.00 463 ALA A O 1
ATOM 3628 N N . PHE A 1 464 ? -12.695 34.587 -12.399 1.00 78.44 464 PHE A N 1
ATOM 3629 C CA . PHE A 1 464 ? -13.918 34.021 -11.837 1.00 78.44 464 PHE A CA 1
ATOM 3630 C C . PHE A 1 464 ? -14.153 34.488 -10.394 1.00 78.44 464 PHE A C 1
ATOM 3632 O O . PHE A 1 464 ? -15.221 35.027 -10.098 1.00 78.44 464 PHE A O 1
ATOM 3639 N N . ILE A 1 465 ? -13.147 34.382 -9.519 1.00 75.19 465 ILE A N 1
ATOM 3640 C CA . ILE A 1 465 ? -13.228 34.839 -8.120 1.00 75.19 465 ILE A CA 1
ATOM 3641 C C . ILE A 1 465 ? -13.488 36.349 -8.064 1.00 75.19 465 ILE A C 1
ATOM 3643 O O . ILE A 1 465 ? -14.387 36.801 -7.351 1.00 75.19 465 ILE A O 1
ATOM 3647 N N . ALA A 1 466 ? -12.765 37.140 -8.864 1.00 78.19 466 ALA A N 1
ATOM 3648 C CA . ALA A 1 466 ? -12.995 38.579 -8.968 1.00 78.19 466 ALA A CA 1
ATOM 3649 C C . ALA A 1 466 ? -14.425 38.888 -9.445 1.00 78.19 466 ALA A C 1
ATOM 3651 O O . ALA A 1 466 ? -15.086 39.768 -8.890 1.00 78.19 466 ALA A O 1
ATOM 3652 N N . GLY A 1 467 ? -14.940 38.127 -10.415 1.00 78.88 467 GLY A N 1
ATOM 3653 C CA . GLY A 1 467 ? -16.324 38.212 -10.876 1.00 78.88 467 GLY A CA 1
ATOM 3654 C C . GLY A 1 467 ? -17.339 37.924 -9.766 1.00 78.88 467 GLY A C 1
ATOM 3655 O O . GLY A 1 467 ? -18.273 38.707 -9.575 1.00 78.88 467 GLY A O 1
ATOM 3656 N N . VAL A 1 468 ? -17.130 36.863 -8.982 1.00 74.94 468 VAL A N 1
ATOM 3657 C CA . VAL A 1 468 ? -17.980 36.511 -7.831 1.00 74.94 468 VAL A CA 1
ATOM 3658 C C . VAL A 1 468 ? -17.964 37.619 -6.777 1.00 74.94 468 VAL A C 1
ATOM 3660 O O . VAL A 1 468 ? -19.028 38.009 -6.297 1.00 74.94 468 VAL A O 1
ATOM 3663 N N . ILE A 1 469 ? -16.798 38.190 -6.458 1.00 76.00 469 ILE A N 1
ATOM 3664 C CA . ILE A 1 469 ? -16.668 39.303 -5.502 1.00 76.00 469 ILE A CA 1
ATOM 3665 C C . ILE A 1 469 ? -17.378 40.563 -6.017 1.00 76.00 469 ILE A C 1
ATOM 3667 O O . ILE A 1 469 ? -18.090 41.236 -5.268 1.00 76.00 469 ILE A O 1
ATOM 3671 N N . VAL A 1 470 ? -17.235 40.898 -7.301 1.00 77.75 470 VAL A N 1
ATOM 3672 C CA . VAL A 1 470 ? -17.911 42.061 -7.903 1.00 77.75 470 VAL A CA 1
ATOM 3673 C C . VAL A 1 470 ? -19.431 41.875 -7.897 1.00 77.75 470 VAL A C 1
ATOM 3675 O O . VAL A 1 470 ? -20.167 42.793 -7.526 1.00 77.75 470 VAL A O 1
ATOM 3678 N N . VAL A 1 471 ? -19.925 40.684 -8.240 1.00 71.94 471 VAL A N 1
ATOM 3679 C CA . VAL A 1 471 ? -21.363 40.380 -8.213 1.00 71.94 471 VAL A CA 1
ATOM 3680 C C . VAL A 1 471 ? -21.895 40.349 -6.779 1.00 71.94 471 VAL A C 1
ATOM 3682 O O . VAL A 1 471 ? -22.957 40.923 -6.521 1.00 71.94 471 VAL A O 1
ATOM 3685 N N . SER A 1 472 ? -21.170 39.751 -5.830 1.00 65.88 472 SER A N 1
ATOM 3686 C CA . SER A 1 472 ? -21.579 39.684 -4.422 1.00 65.88 472 SER A CA 1
ATOM 3687 C C . SER A 1 472 ? -21.623 41.074 -3.786 1.00 65.88 472 SER A C 1
ATOM 3689 O O . SER A 1 472 ? -22.609 41.420 -3.134 1.00 65.88 472 SER A O 1
ATOM 3691 N N . THR A 1 473 ? -20.630 41.927 -4.056 1.00 68.00 473 THR A N 1
ATOM 3692 C CA . THR A 1 473 ? -20.604 43.317 -3.576 1.00 68.00 473 THR A CA 1
ATOM 3693 C C . THR A 1 473 ? -21.680 44.176 -4.239 1.00 68.00 473 THR A C 1
ATOM 3695 O O . THR A 1 473 ? -22.327 44.976 -3.554 1.00 68.00 473 THR A O 1
ATOM 3698 N N . TYR A 1 474 ? -21.948 43.992 -5.536 1.00 70.56 474 TYR A N 1
ATOM 3699 C CA . TYR A 1 474 ? -23.054 44.661 -6.227 1.00 70.56 474 TYR A CA 1
ATOM 3700 C C . TYR A 1 474 ? -24.420 44.239 -5.663 1.00 70.56 474 TYR A C 1
ATOM 3702 O O . TYR A 1 474 ? -25.260 45.093 -5.356 1.00 70.56 474 TYR A O 1
ATOM 3710 N N . GLN A 1 475 ? -24.637 42.938 -5.444 1.00 60.16 475 GLN A N 1
ATOM 3711 C CA . GLN A 1 475 ? -25.859 42.431 -4.822 1.00 60.16 475 GLN A CA 1
ATOM 3712 C C . GLN A 1 475 ? -26.006 42.896 -3.370 1.00 60.16 475 GLN A C 1
ATOM 3714 O O . GLN A 1 475 ? -27.096 43.313 -2.983 1.00 60.16 475 GLN A O 1
ATOM 3719 N N . ALA A 1 476 ? -24.935 42.889 -2.572 1.00 58.81 476 ALA A N 1
ATOM 3720 C CA . ALA A 1 476 ? -24.952 43.388 -1.198 1.00 58.81 476 ALA A CA 1
ATOM 3721 C C . ALA A 1 476 ? -25.305 44.885 -1.143 1.00 58.81 476 ALA A C 1
ATOM 3723 O O . ALA A 1 476 ? -26.084 45.306 -0.286 1.00 58.81 476 ALA A O 1
ATOM 3724 N N . ARG A 1 477 ? -24.810 45.694 -2.092 1.00 56.84 477 ARG A N 1
ATOM 3725 C CA . ARG A 1 477 ? -25.195 47.112 -2.234 1.00 56.84 477 ARG A CA 1
ATOM 3726 C C . ARG A 1 477 ? -26.662 47.281 -2.637 1.00 56.84 477 ARG A C 1
ATOM 3728 O O . ARG A 1 477 ? -27.326 48.162 -2.098 1.00 56.84 477 ARG A O 1
ATOM 3735 N N . ARG A 1 478 ? -27.198 46.416 -3.507 1.00 52.75 478 ARG A N 1
ATOM 3736 C CA . ARG A 1 478 ? -28.639 46.387 -3.829 1.00 52.75 478 ARG A CA 1
ATOM 3737 C C . ARG A 1 478 ? -29.503 45.998 -2.625 1.00 52.75 478 ARG A C 1
ATOM 3739 O O . ARG A 1 478 ? -30.522 46.644 -2.400 1.00 52.75 478 ARG A O 1
ATOM 3746 N N . ARG A 1 479 ? -29.075 45.021 -1.815 1.00 47.81 479 ARG A N 1
ATOM 3747 C CA . ARG A 1 479 ? -29.768 44.618 -0.573 1.00 47.81 479 ARG A CA 1
ATOM 3748 C C . ARG A 1 479 ? -29.772 45.738 0.473 1.00 47.81 479 ARG A C 1
ATOM 3750 O O . ARG A 1 479 ? -30.785 45.950 1.128 1.00 47.81 479 ARG A O 1
ATOM 3757 N N . LYS A 1 480 ? -28.697 46.533 0.570 1.00 43.28 480 LYS A N 1
ATOM 3758 C CA . LYS A 1 480 ? -28.646 47.724 1.445 1.00 43.28 480 LYS A CA 1
ATOM 3759 C C . LYS A 1 480 ? -29.615 48.845 1.036 1.00 43.28 480 LYS A C 1
ATOM 3761 O O . LYS A 1 480 ? -29.925 49.681 1.874 1.00 43.28 480 LYS A O 1
ATOM 3766 N N . MET A 1 481 ? -30.139 48.851 -0.195 1.00 39.16 481 MET A N 1
ATOM 3767 C CA . MET A 1 481 ? -31.186 49.797 -0.621 1.00 39.16 481 MET A CA 1
ATOM 3768 C C . MET A 1 481 ? -32.620 49.304 -0.347 1.00 39.16 481 MET A C 1
ATOM 3770 O O . MET A 1 481 ? -33.565 50.037 -0.623 1.00 39.16 481 MET A O 1
ATOM 3774 N N . GLN A 1 482 ? -32.797 48.095 0.207 1.00 40.59 482 GLN A N 1
ATOM 3775 C CA . GLN A 1 482 ? -34.106 47.533 0.582 1.00 40.59 482 GLN A CA 1
ATOM 3776 C C . GLN A 1 482 ? -34.373 47.493 2.097 1.00 40.59 482 GLN A C 1
ATOM 3778 O O . GLN A 1 482 ? -35.459 47.091 2.504 1.00 40.59 482 GLN A O 1
ATOM 3783 N N . TYR A 1 483 ? -33.454 47.988 2.930 1.00 38.84 483 TYR A N 1
ATOM 3784 C CA . TYR A 1 483 ? -33.693 48.178 4.362 1.00 38.84 483 TYR A CA 1
ATOM 3785 C C . TYR A 1 483 ? -33.584 49.661 4.709 1.00 38.84 483 TYR A C 1
ATOM 3787 O O . TYR A 1 483 ? -32.497 50.192 4.928 1.00 38.84 483 TYR A O 1
ATOM 3795 N N . PHE A 1 484 ? -34.727 50.347 4.760 1.00 39.75 484 PHE A N 1
ATOM 3796 C CA . PHE A 1 484 ? -34.804 51.610 5.488 1.00 39.75 484 PHE A CA 1
ATOM 3797 C C . PHE A 1 484 ? -34.660 51.300 6.987 1.00 39.75 484 PHE A C 1
ATOM 3799 O O . PHE A 1 484 ? -35.374 50.424 7.481 1.00 39.75 484 PHE A O 1
ATOM 3806 N N . PRO A 1 485 ? -33.767 51.977 7.731 1.00 34.34 485 PRO A N 1
ATOM 3807 C CA . PRO A 1 485 ? -33.657 51.767 9.169 1.00 34.34 485 PRO A CA 1
ATOM 3808 C C . PRO A 1 485 ? -34.983 52.141 9.859 1.00 34.34 485 PRO A C 1
ATOM 3810 O O . PRO A 1 485 ? -35.619 53.126 9.460 1.00 34.34 485 PRO A O 1
ATOM 3813 N N . PRO A 1 486 ? -35.419 51.397 10.891 1.00 38.06 486 PRO A N 1
ATOM 3814 C CA . PRO A 1 486 ? -36.633 51.722 11.629 1.00 38.06 486 PRO A CA 1
ATOM 3815 C C . PRO A 1 486 ? -36.502 53.104 12.286 1.00 38.06 486 PRO A C 1
ATOM 3817 O O . PRO A 1 486 ? -35.635 53.336 13.127 1.00 38.06 486 PRO A O 1
ATOM 3820 N N . LYS A 1 487 ? -37.381 54.041 11.910 1.00 37.78 487 LYS A N 1
ATOM 3821 C CA . LYS A 1 487 ? -37.565 55.309 12.628 1.00 37.78 487 LYS A CA 1
ATOM 3822 C C . LYS A 1 487 ? -38.464 55.057 13.833 1.00 37.78 487 LYS A C 1
ATOM 3824 O O . LYS A 1 487 ? -39.682 54.995 13.698 1.00 37.78 487 LYS A O 1
ATOM 3829 N N . ILE A 1 488 ? -37.861 54.944 15.009 1.00 35.31 488 ILE A N 1
ATOM 3830 C CA . ILE A 1 488 ? -38.587 54.982 16.277 1.00 35.31 488 ILE A CA 1
ATOM 3831 C C . ILE A 1 488 ? -38.886 56.450 16.606 1.00 35.31 488 ILE A C 1
ATOM 3833 O O . ILE A 1 488 ? -37.991 57.250 16.870 1.00 35.31 488 ILE A O 1
ATOM 3837 N N . LYS A 1 489 ? -40.172 56.804 16.548 1.00 40.41 489 LYS A N 1
ATOM 3838 C CA . LYS A 1 489 ? -40.735 58.060 17.043 1.00 40.41 489 LYS A CA 1
ATOM 3839 C C . LYS A 1 489 ? -41.171 57.793 18.488 1.00 40.41 489 LYS A C 1
ATOM 3841 O O . LYS A 1 489 ? -42.185 57.138 18.698 1.00 40.41 489 LYS A O 1
ATOM 3846 N N . ILE A 1 490 ? -40.394 58.236 19.476 1.00 34.75 490 ILE A N 1
ATOM 3847 C CA . ILE A 1 490 ? -40.829 58.220 20.881 1.00 34.75 490 ILE A CA 1
ATOM 3848 C C . ILE A 1 490 ? -41.508 59.560 21.161 1.00 34.75 490 ILE A C 1
ATOM 3850 O O . ILE A 1 490 ? -40.863 60.567 21.442 1.00 34.75 490 ILE A O 1
ATOM 3854 N N . GLU A 1 491 ? -42.837 59.566 21.060 1.00 44.25 491 GLU A N 1
ATOM 3855 C CA . GLU A 1 491 ? -43.672 60.481 21.837 1.00 44.25 491 GLU A CA 1
ATOM 3856 C C . GLU A 1 491 ? -43.606 60.027 23.297 1.00 44.25 491 GLU A C 1
ATOM 3858 O O . GLU A 1 491 ? -44.341 59.153 23.742 1.00 44.25 491 GLU A O 1
ATOM 3863 N N . GLY A 1 492 ? -42.657 60.601 24.030 1.00 37.12 492 GLY A N 1
ATOM 3864 C CA . GLY A 1 492 ? -42.503 60.437 25.469 1.00 37.12 492 GLY A CA 1
ATOM 3865 C C . GLY A 1 492 ? -42.680 61.777 26.167 1.00 37.12 492 GLY A C 1
ATOM 3866 O O . GLY A 1 492 ? -41.731 62.295 26.746 1.00 37.12 492 GLY A O 1
ATOM 3867 N N . HIS A 1 493 ? -43.883 62.354 26.106 1.00 36.59 493 HIS A N 1
ATOM 3868 C CA . HIS A 1 493 ? -44.272 63.427 27.023 1.00 36.59 493 HIS A CA 1
ATOM 3869 C C . HIS A 1 493 ? -44.525 62.822 28.410 1.00 36.59 493 HIS A C 1
ATOM 3871 O O . HIS A 1 493 ? -45.653 62.526 28.797 1.00 36.59 493 HIS A O 1
ATOM 3877 N N . GLY A 1 494 ? -43.437 62.614 29.151 1.00 37.81 494 GLY A N 1
ATOM 3878 C CA . GLY A 1 494 ? -43.459 62.337 30.581 1.00 37.81 494 GLY A CA 1
ATOM 3879 C C . GLY A 1 494 ? -43.518 63.646 31.364 1.00 37.81 494 GLY A C 1
ATOM 3880 O O . GLY A 1 494 ? -42.544 64.393 31.420 1.00 37.81 494 GLY A O 1
ATOM 3881 N N . ILE A 1 495 ? -44.679 63.912 31.955 1.00 43.59 495 ILE A N 1
ATOM 3882 C CA . ILE A 1 495 ? -44.995 65.043 32.832 1.00 43.59 495 ILE A CA 1
ATOM 3883 C C . ILE A 1 495 ? -43.941 65.190 33.948 1.00 43.59 495 ILE A C 1
ATOM 3885 O O . ILE A 1 495 ? -43.854 64.347 34.840 1.00 43.59 495 ILE A O 1
ATOM 3889 N N . LYS A 1 496 ? -43.189 66.297 33.953 1.00 41.03 496 LYS A N 1
ATOM 3890 C CA . LYS A 1 496 ? -42.428 66.761 35.124 1.00 41.03 496 LYS A CA 1
ATOM 3891 C C . LYS A 1 496 ? -43.231 67.859 35.821 1.00 41.03 496 LYS A C 1
ATOM 3893 O O . LYS A 1 496 ? -43.252 69.001 35.378 1.00 41.03 496 LYS A O 1
ATOM 3898 N N . ARG A 1 497 ? -43.937 67.496 36.896 1.00 53.44 497 ARG A N 1
ATOM 3899 C CA . ARG A 1 497 ? -44.587 68.452 37.809 1.00 53.44 497 ARG A CA 1
ATOM 3900 C C . ARG A 1 497 ? -43.516 69.111 38.679 1.00 53.44 497 ARG A C 1
ATOM 3902 O O . ARG A 1 497 ? -42.651 68.407 39.190 1.00 53.44 497 ARG A O 1
ATOM 3909 N N . GLY A 1 498 ? -43.614 70.425 38.878 1.00 60.25 498 GLY A N 1
ATOM 3910 C CA . GLY A 1 498 ? -42.853 71.144 39.907 1.00 60.25 498 GLY A CA 1
ATOM 3911 C C . GLY A 1 498 ? -41.923 72.259 39.428 1.00 60.25 498 GLY A C 1
ATOM 3912 O O . GLY A 1 498 ? -41.305 72.883 40.277 1.00 60.25 498 GLY A O 1
ATOM 3913 N N . LEU A 1 499 ? -41.835 72.538 38.124 1.00 65.94 499 LEU A N 1
ATOM 3914 C CA . LEU A 1 499 ? -41.129 73.720 37.616 1.00 65.94 499 LEU A CA 1
ATOM 3915 C C . LEU A 1 499 ? -42.125 74.863 37.415 1.00 65.94 499 LEU A C 1
ATOM 3917 O O . LEU A 1 499 ? -43.176 74.679 36.798 1.00 65.94 499 LEU A O 1
ATOM 3921 N N . THR A 1 500 ? -41.799 76.040 37.935 1.00 75.69 500 THR A N 1
ATOM 3922 C CA . THR A 1 500 ? -42.544 77.268 37.635 1.00 75.69 500 THR A CA 1
ATOM 3923 C C . THR A 1 500 ? -42.312 77.687 36.177 1.00 75.69 500 THR A C 1
ATOM 3925 O O . THR A 1 500 ? -41.303 77.316 35.574 1.00 75.69 500 THR A O 1
ATOM 3928 N N . ALA A 1 501 ? -43.219 78.488 35.598 1.00 73.69 501 ALA A N 1
ATOM 3929 C CA . ALA A 1 501 ? -43.092 78.982 34.216 1.00 73.69 501 ALA A CA 1
ATOM 3930 C C . ALA A 1 501 ? -41.714 79.612 33.943 1.00 73.69 501 ALA A C 1
ATOM 3932 O O . ALA A 1 501 ? -41.145 79.451 32.867 1.00 73.69 501 ALA A O 1
ATOM 3933 N N . VAL A 1 502 ? -41.156 80.281 34.957 1.00 76.88 502 VAL A N 1
ATOM 3934 C CA . VAL A 1 502 ? -39.845 80.934 34.906 1.00 76.88 502 VAL A CA 1
ATOM 3935 C C . VAL A 1 502 ? -38.706 79.916 34.822 1.00 76.88 502 VAL A C 1
ATOM 3937 O O . VAL A 1 502 ? -37.808 80.076 34.001 1.00 76.88 502 VAL A O 1
ATOM 3940 N N . GLU A 1 503 ? -38.747 78.843 35.610 1.00 78.38 503 GLU A N 1
ATOM 3941 C CA . GLU A 1 503 ? -37.705 77.805 35.592 1.00 78.38 503 GLU A CA 1
ATOM 3942 C C . GLU A 1 503 ? -37.753 76.970 34.304 1.00 78.38 503 GLU A C 1
ATOM 3944 O O . GLU A 1 503 ? -36.709 76.610 33.760 1.00 78.38 503 GLU A O 1
ATOM 3949 N N . ALA A 1 504 ? -38.952 76.717 33.771 1.00 74.50 504 ALA A N 1
ATOM 3950 C CA . ALA A 1 504 ? -39.128 76.049 32.483 1.00 74.50 504 ALA A CA 1
ATOM 3951 C C . ALA A 1 504 ? -38.613 76.905 31.309 1.00 74.50 504 ALA A C 1
ATOM 3953 O O . ALA A 1 504 ? -37.977 76.372 30.401 1.00 74.50 504 ALA A O 1
ATOM 3954 N N . ALA A 1 505 ? -38.830 78.224 31.350 1.00 79.94 505 ALA A N 1
ATOM 3955 C CA . ALA A 1 505 ? -38.318 79.157 30.346 1.00 79.94 505 ALA A CA 1
ATOM 3956 C C . ALA A 1 505 ? -36.784 79.234 30.341 1.00 79.94 505 ALA A C 1
ATOM 3958 O O . ALA A 1 505 ? -36.176 79.219 29.272 1.00 79.94 505 ALA A O 1
ATOM 3959 N N . ILE A 1 506 ? -36.153 79.229 31.523 1.00 81.31 506 ILE A N 1
ATOM 3960 C CA . ILE A 1 506 ? -34.687 79.196 31.644 1.00 81.31 506 ILE A CA 1
ATOM 3961 C C . ILE A 1 506 ? -34.127 77.874 31.111 1.00 81.31 506 ILE A C 1
ATOM 3963 O O . ILE A 1 506 ? -33.191 77.891 30.319 1.00 81.31 506 ILE A O 1
ATOM 3967 N N . LEU A 1 507 ? -34.705 76.735 31.504 1.00 78.12 507 LEU A N 1
ATOM 3968 C CA . LEU A 1 507 ? -34.212 75.420 31.081 1.00 78.12 507 LEU A CA 1
ATOM 3969 C C . LEU A 1 507 ? -34.325 75.204 29.564 1.00 78.12 507 LEU A C 1
ATOM 3971 O O . LEU A 1 507 ? -33.478 74.542 28.972 1.00 78.12 507 LEU A O 1
ATOM 3975 N N . MET A 1 508 ? -35.378 75.740 28.947 1.00 74.62 508 MET A N 1
ATOM 3976 C CA . MET A 1 508 ? -35.621 75.628 27.506 1.00 74.62 508 MET A CA 1
ATOM 3977 C C . MET A 1 508 ? -34.935 76.735 26.693 1.00 74.62 508 MET A C 1
ATOM 3979 O O . MET A 1 508 ? -35.055 76.728 25.470 1.00 74.62 508 MET A O 1
ATOM 3983 N N . GLU A 1 509 ? -34.266 77.689 27.352 1.00 81.31 509 GLU A N 1
ATOM 3984 C CA . GLU A 1 509 ? -33.685 78.896 26.743 1.00 81.31 509 GLU A CA 1
ATOM 3985 C C . GLU A 1 509 ? -34.674 79.649 25.830 1.00 81.31 509 GLU A C 1
ATOM 3987 O O . GLU A 1 509 ? -34.309 80.216 24.798 1.00 81.31 509 GLU A O 1
ATOM 3992 N N . GLN A 1 510 ? -35.956 79.658 26.206 1.00 80.19 510 GLN A N 1
ATOM 3993 C CA . GLN A 1 510 ? -37.010 80.364 25.476 1.00 80.19 510 GLN A CA 1
ATOM 3994 C C . GLN A 1 510 ? -37.563 81.522 26.307 1.00 80.19 510 GLN A C 1
ATOM 3996 O O . GLN A 1 510 ? -37.613 81.437 27.535 1.00 80.19 510 GLN A O 1
ATOM 4001 N N . PRO A 1 511 ? -37.995 82.623 25.666 1.00 75.44 511 PRO A N 1
ATOM 4002 C CA . PRO A 1 511 ? -38.582 83.740 26.388 1.00 75.44 511 PRO A CA 1
ATOM 4003 C C . PRO A 1 511 ? -39.895 83.317 27.071 1.00 75.44 511 PRO A C 1
ATOM 4005 O O . PRO A 1 511 ? -40.631 82.462 26.577 1.00 75.44 511 PRO A O 1
ATOM 4008 N N . LEU A 1 512 ? -40.164 83.895 28.247 1.00 76.25 512 LEU A N 1
ATOM 4009 C CA . LEU A 1 512 ? -41.224 83.456 29.168 1.00 76.25 512 LEU A CA 1
ATOM 4010 C C . LEU A 1 512 ? -42.630 83.474 28.544 1.00 76.25 512 LEU A C 1
ATOM 4012 O O . LEU A 1 512 ? -43.484 82.678 28.914 1.00 76.25 512 LEU A O 1
ATOM 4016 N N . ASP A 1 513 ? -42.868 84.349 27.570 1.00 78.19 513 ASP A N 1
ATOM 4017 C CA . ASP A 1 513 ? -44.129 84.471 26.834 1.00 78.19 513 ASP A CA 1
ATOM 4018 C C . ASP A 1 513 ? -44.404 83.294 25.879 1.00 78.19 513 ASP A C 1
ATOM 4020 O O . ASP A 1 513 ? -45.535 83.116 25.423 1.00 78.19 513 ASP A O 1
ATOM 4024 N N . LYS A 1 514 ? -43.389 82.467 25.598 1.00 72.75 514 LYS A N 1
ATOM 4025 C CA . LYS A 1 514 ? -43.498 81.229 24.810 1.00 72.75 514 LYS A CA 1
ATOM 4026 C C . LYS A 1 514 ? -43.770 79.991 25.672 1.00 72.75 514 LYS A C 1
ATOM 4028 O O . LYS A 1 514 ? -43.968 78.913 25.115 1.00 72.75 514 LYS A O 1
ATOM 4033 N N . VAL A 1 515 ? -43.799 80.130 27.001 1.00 70.56 515 VAL A N 1
ATOM 4034 C CA . VAL A 1 515 ? -43.977 79.026 27.954 1.00 70.56 515 VAL A CA 1
ATOM 4035 C C . VAL A 1 515 ? -45.292 79.209 28.714 1.00 70.56 515 VAL A C 1
ATOM 4037 O O . VAL A 1 515 ? -45.408 80.063 29.587 1.00 70.56 515 VAL A O 1
ATOM 4040 N N . MET A 1 516 ? -46.296 78.389 28.389 1.00 66.19 516 MET A N 1
ATOM 4041 C CA . MET A 1 516 ? -47.535 78.286 29.169 1.00 66.19 516 MET A CA 1
ATOM 4042 C C . MET A 1 516 ? -47.425 77.092 30.120 1.00 66.19 516 MET A C 1
ATOM 4044 O O . MET A 1 516 ? -47.1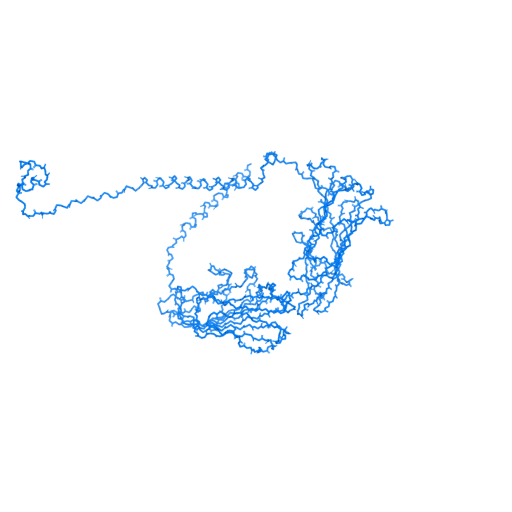64 75.977 29.669 1.00 66.19 516 MET A O 1
ATOM 4048 N N . THR A 1 517 ? -47.589 77.332 31.421 1.00 57.38 517 THR A N 1
ATOM 4049 C CA . THR A 1 517 ? -47.676 76.278 32.452 1.00 57.38 517 THR A CA 1
ATOM 4050 C C . THR A 1 517 ? -49.032 75.615 32.507 1.00 57.38 517 THR A C 1
ATOM 4052 O O . THR A 1 517 ? -50.031 76.360 32.373 1.00 57.38 517 THR A O 1
#

Radius of gyration: 36.0 Å; Cα contacts (8 Å, |Δi|>4): 1104; chains: 1; bounding box: 79×106×80 Å

Foldseek 3Di:
DVVVVVVVVVVVVVVVVVVVVVVPPDPPPPFFAAKAFAEKEWEWEFEQAQFIKIKIKTKIFTAQPGAFQQKDKWEAPDQVLQVDDCPPKWKDKPPHTQPDKHQDPVYVRIIIGGCPVNTQHHRGMIMMIMMGPGGHFDWDQDPVDNQKTKGKDWGAADAPSNYDDFYWYKYKYFDFPPFDPVFKDWDQWDPQKDRFFDWDADPSRTIMGMIIHSGHGRHDTTMIMMIGRCLRNAFQKAFAEWEWEWEQDLQRKIKIKIKTKIFGQRDADWQFKDKKAAFDFDFKDFPDKWKAKQNHTDDPVQWDADRRIIMGGCDVPTQDHRGMIMMMMITMIDFQQWEAECVPPRRQKIKHKGWIGADDLRNYDWFYWYKYKYWAFPPDDPVQKDWDWPPQQPAFDWDADPVGTIMTITTDIGDRPRPIGTTIIMGGNVSYDPRNYDYDDDDDPCVVVVQDPVNVVVVVVVVVVVVVVVVVVVVVVVVVVVDDDDDDDDPPPDDDPDDDLVRVCVVVVHPSVVGDD

Mean predicted aligned error: 14.21 Å

Solvent-accessible surface area (backbone atoms only — not comparable to full-atom values): 27854 Å² total; per-residue (Å²): 114,72,69,63,55,50,53,52,50,53,53,50,50,52,51,50,51,53,54,52,60,68,71,64,71,64,87,73,78,78,77,47,56,35,30,31,39,54,31,37,39,37,39,40,36,40,35,34,77,32,28,26,31,41,38,41,40,37,34,39,38,31,33,68,86,26,43,55,48,42,64,49,77,42,65,46,94,41,59,72,62,71,78,54,83,66,87,72,50,46,38,28,46,73,89,39,79,44,86,51,72,46,71,29,95,84,41,87,39,24,36,27,39,38,40,61,98,67,31,32,41,45,58,33,67,41,43,39,39,38,39,42,67,71,36,60,52,71,66,39,74,29,94,88,44,82,66,23,32,23,36,72,48,58,71,71,57,41,60,68,86,33,44,47,72,56,8,29,38,36,44,33,38,34,43,29,77,85,68,54,94,85,64,58,43,76,44,75,47,40,92,84,41,54,72,65,57,53,74,52,64,52,98,88,66,24,47,27,42,32,42,62,24,76,74,39,48,48,50,59,84,49,55,44,37,40,34,35,53,26,38,38,31,37,50,37,29,27,41,50,32,40,36,42,42,39,35,43,40,68,72,28,30,39,44,39,36,39,41,36,34,38,33,24,61,6,69,70,29,55,54,36,63,55,56,32,37,48,46,54,67,95,54,45,42,78,76,43,78,50,42,22,48,73,85,43,72,58,60,75,88,36,47,48,76,55,95,39,28,38,39,40,49,41,63,95,66,30,36,40,48,72,32,68,46,37,41,38,40,38,37,32,37,33,48,38,58,25,36,27,48,67,86,58,76,70,50,48,40,2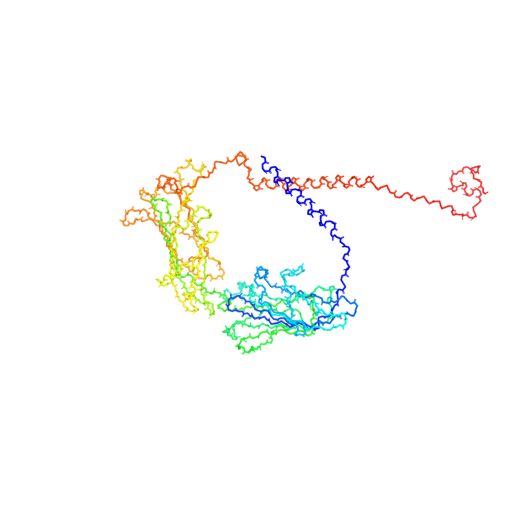9,36,38,63,36,41,54,50,57,47,68,67,86,39,54,41,66,54,12,37,38,36,41,38,41,37,43,36,79,91,56,55,78,90,55,54,48,73,50,64,42,83,91,67,52,80,62,48,81,49,63,52,99,89,62,26,38,26,42,36,37,82,46,73,62,39,60,64,52,61,70,58,47,41,38,42,32,35,55,36,87,60,36,43,74,77,13,44,38,68,58,77,78,75,52,79,51,48,74,71,73,44,50,71,68,59,52,49,53,55,50,53,52,52,48,53,53,47,51,51,53,50,50,53,51,50,52,56,54,55,59,75,72,57,79,79,85,81,82,79,80,90,72,90,71,86,78,86,84,68,52,48,66,56,50,16,61,77,67,74,41,64,57,94,80,44,85,121